Protein AF-A0A7H2BI57-F1 (afdb_monomer_lite)

InterPro domains:
  IPR013207 LGFP [PF08310] (55-103)

pLDDT: mean 74.26, std 21.84, range [23.86, 98.38]

Foldseek 3Di:
DDDDDDDDDDDDDDDDDDDDDDDPPPPPPDDDPQADEDCPDLQVVVCVVPVPQQAGWPHYWDADPLQFIWTHHCFWIWTADPVQGIEIEGGNQLSVLCVLLVHSNHQGHWNYYWDQDQAQGTWTWHDRNDFIKIARRDDQQADRNDIDGCPDPLNVVCVVCCVVVSHDSHGDPPLVPLPVVLVVLVVVQVVVAVDPDDSVQWDQDPSFKTWHFGDPLQWIWIAGNSVRAIDIDRNVLVVVCSVCLVCFDDWDFDDDPDDDPPPDTFTRRRDDPDDPFWGWDQAFSQFRWTFTWGWDQDPVRDTDIDGDFTGGQDPPDDDDDDPLVPDPLVPFDAAPQQADPPDFFAWTWDEDNFWIWIATGGPVSHGDVPTDIEIDRQLNVQVRCPRVVDCGLVCCQRQNPPVSHNDLSSNQTAFPDYWDWDADPNWIWIWTHGPFWIWTFGDDDSDGDDPPRDTDTGGDPVSVVVVPD

Radius of gyration: 30.62 Å; chains: 1; bounding box: 67×79×98 Å

Organism: NCBI:txid169480

Secondary structure (DSSP, 8-state):
----------------------------PPP--PPP--TTSHHHHHHTT-HHHH-SB-S--EEETTTEEEEEETTEEEEEETTTEEEEEESHHHHHHHHHTTHHHHT-EESSS-EEETTTEEEEEEE-SS-EEEEE-SSSSS-TT-EEETTSHHHHHHHHHHHHH-S-TT-PPPSTTHHHHHHHHHHHHHHHS-----GGG-EEETTTEEEEEETTTTEEEEEETTTTEEEEEEHHHHHHHTT-TTTT---B----SS--TT-----BSSPPTT-S-EEEEEE-SS--EEEEEEEEE-TTS-EEEEEEEEEE-------PPP-GGG--GGGSEEES-SSSTT-S-EEEEEE-SS-EEEEEE-TTSPBPTTPPPEEEHHHHHHHHTGGGS---HHHHHHH-STTSPPPTTGGG-SB-S--EEEEETTEEEEEEEETTEEEEEEPPPSS---S--PPEEEE-HHHHHHT--

Structure (mmCIF, N/CA/C/O backbone):
data_AF-A0A7H2BI57-F1
#
_entry.id   AF-A0A7H2BI57-F1
#
loop_
_atom_site.group_PDB
_atom_site.id
_atom_site.type_symbol
_atom_site.label_atom_id
_atom_site.label_alt_id
_atom_site.label_comp_id
_atom_site.label_asym_id
_atom_site.label_entity_id
_atom_site.label_seq_id
_atom_site.pdbx_PDB_ins_code
_atom_site.Cartn_x
_atom_site.Cartn_y
_atom_site.Cartn_z
_atom_site.occupancy
_atom_site.B_iso_or_equiv
_atom_site.auth_seq_id
_atom_site.auth_comp_id
_atom_site.auth_asym_id
_atom_site.auth_atom_id
_atom_site.pdbx_PDB_model_num
ATOM 1 N N . MET A 1 1 ? -4.620 49.474 64.357 1.00 35.22 1 MET A N 1
ATOM 2 C CA . MET A 1 1 ? -5.162 50.117 63.138 1.00 35.22 1 MET A CA 1
ATOM 3 C C . MET A 1 1 ? -6.091 49.105 62.475 1.00 35.22 1 MET A C 1
ATOM 5 O O . MET A 1 1 ? -5.623 48.033 62.136 1.00 35.22 1 MET A O 1
ATOM 9 N N . MET A 1 2 ? -7.397 49.200 62.760 1.00 24.80 2 MET A N 1
ATOM 10 C CA . MET A 1 2 ? -8.474 49.552 61.802 1.00 24.80 2 MET A CA 1
ATOM 11 C C . MET A 1 2 ? -8.568 48.571 60.606 1.00 24.80 2 MET A C 1
ATOM 13 O O . MET A 1 2 ? -7.662 48.558 59.790 1.00 24.80 2 MET A O 1
ATOM 17 N N . LYS A 1 3 ? -9.523 47.613 60.601 1.00 24.31 3 LYS A N 1
ATOM 18 C CA . LYS A 1 3 ? -10.917 47.692 60.051 1.00 24.31 3 LYS A CA 1
ATOM 19 C C . LYS A 1 3 ? -10.899 47.812 58.505 1.00 24.31 3 LYS A C 1
ATOM 21 O O . LYS A 1 3 ? -10.190 48.669 58.014 1.00 24.31 3 LYS A O 1
ATOM 26 N N . PHE A 1 4 ? -11.605 47.045 57.661 1.00 23.86 4 PHE A N 1
ATOM 27 C CA . PHE A 1 4 ? -13.021 46.621 57.629 1.00 23.86 4 PHE A CA 1
ATOM 28 C C . PHE A 1 4 ? -13.226 45.671 56.402 1.00 23.86 4 PHE A C 1
ATOM 30 O O . PHE A 1 4 ? -12.553 45.848 55.397 1.00 23.86 4 PHE A O 1
ATOM 37 N N . SER A 1 5 ? -13.989 44.569 56.503 1.00 24.66 5 SER A N 1
ATOM 38 C CA . SER A 1 5 ? -15.383 44.351 56.019 1.00 24.66 5 SER A CA 1
ATOM 39 C C . SER A 1 5 ? -15.636 44.096 54.513 1.00 24.66 5 SER A C 1
ATOM 41 O O . SER A 1 5 ? -15.607 45.015 53.710 1.00 24.66 5 SER A O 1
ATOM 43 N N . SER A 1 6 ? -16.056 42.852 54.238 1.00 28.81 6 SER A N 1
ATOM 44 C CA . SER A 1 6 ? -17.309 42.358 53.610 1.00 28.81 6 SER A CA 1
ATOM 45 C C . SER A 1 6 ? -17.899 42.892 52.281 1.00 28.81 6 SER A C 1
ATOM 47 O O . SER A 1 6 ? -18.072 44.085 52.073 1.00 28.81 6 SER A O 1
ATOM 49 N N . ASN A 1 7 ? -18.420 41.897 51.535 1.00 25.80 7 ASN A N 1
ATOM 50 C CA . ASN A 1 7 ? -19.731 41.802 50.857 1.00 25.80 7 ASN A CA 1
ATOM 51 C C . ASN A 1 7 ? -19.898 42.060 49.337 1.00 25.80 7 ASN A C 1
ATOM 53 O O . ASN A 1 7 ? -19.843 43.180 48.856 1.00 25.80 7 ASN A O 1
ATOM 57 N N . LYS A 1 8 ? -20.300 40.956 48.674 1.00 26.12 8 LYS A N 1
ATOM 58 C CA . LYS A 1 8 ? -21.520 40.703 47.863 1.00 26.12 8 LYS A CA 1
ATOM 59 C C . LYS A 1 8 ? -21.792 41.441 46.532 1.00 26.12 8 LYS A C 1
ATOM 61 O O . LYS A 1 8 ? -22.052 42.630 46.515 1.00 26.12 8 LYS A O 1
ATOM 66 N N . TRP A 1 9 ? -21.936 40.594 45.496 1.00 27.11 9 TRP A N 1
ATOM 67 C CA . TRP A 1 9 ? -23.010 40.481 44.481 1.00 27.11 9 TRP A CA 1
ATOM 68 C C . TRP A 1 9 ? -23.445 41.724 43.685 1.00 27.11 9 TRP A C 1
ATOM 70 O O . TRP A 1 9 ? -23.940 42.696 44.240 1.00 27.11 9 TRP A O 1
ATOM 80 N N . GLY A 1 10 ? -23.451 41.583 42.355 1.00 25.12 10 GLY A N 1
ATOM 81 C CA . GLY A 1 10 ? -24.208 42.455 41.455 1.00 25.12 10 GLY A CA 1
ATOM 82 C C . GLY A 1 10 ? -23.845 42.253 39.987 1.00 25.12 10 GLY A C 1
ATOM 83 O O . GLY A 1 10 ? -23.001 42.966 39.458 1.00 25.12 10 GLY A O 1
ATOM 84 N N . VAL A 1 11 ? -24.479 41.278 39.332 1.00 32.28 11 VAL A N 1
ATOM 85 C CA . VAL A 1 11 ? -24.492 41.153 37.867 1.00 32.28 11 VAL A CA 1
ATOM 86 C C . VAL A 1 11 ? -25.436 42.223 37.317 1.00 32.28 11 VAL A C 1
ATOM 88 O O . VAL A 1 11 ? -26.616 42.219 37.660 1.00 32.28 11 VAL A O 1
ATOM 91 N N . SER A 1 12 ? -24.931 43.105 36.453 1.00 26.64 12 SER A N 1
ATOM 92 C CA . SER A 1 12 ? -25.754 44.000 35.632 1.00 26.64 12 SER A CA 1
ATOM 93 C C . SER A 1 12 ? -25.602 43.635 34.161 1.00 26.64 12 SER A C 1
ATOM 95 O O . SER A 1 12 ? -24.530 43.774 33.576 1.00 26.64 12 SER A O 1
ATOM 97 N N . LEU A 1 13 ? -26.713 43.179 33.583 1.00 30.94 13 LEU A N 1
ATOM 98 C CA . LEU A 1 13 ? -26.966 43.114 32.148 1.00 30.94 13 LEU A CA 1
ATOM 99 C C . LEU A 1 13 ? -27.029 44.531 31.566 1.00 30.94 13 LEU A C 1
ATOM 101 O O . LEU A 1 13 ? -27.807 45.356 32.040 1.00 30.94 13 LEU A O 1
ATOM 105 N N . LEU A 1 14 ? -26.295 44.769 30.480 1.00 28.44 14 LEU A N 1
ATOM 106 C CA . LEU A 1 14 ? -26.612 45.807 29.503 1.00 28.44 14 LEU A CA 1
ATOM 107 C C . LEU A 1 14 ? -26.526 45.190 28.108 1.00 28.44 14 LEU A C 1
ATOM 109 O O . LEU A 1 14 ? -25.459 44.866 27.593 1.00 28.44 14 LEU A O 1
ATOM 113 N N . SER A 1 15 ? -27.705 44.991 27.539 1.00 33.53 15 SER A N 1
ATOM 114 C CA . SER A 1 15 ? -27.971 44.603 26.164 1.00 33.53 15 SER A CA 1
ATOM 115 C C . SER A 1 15 ? -27.526 45.696 25.190 1.00 33.53 15 SER A C 1
ATOM 117 O O . SER A 1 15 ? -27.963 46.840 25.297 1.00 33.53 15 SER A O 1
ATOM 119 N N . ALA A 1 16 ? -26.726 45.316 24.195 1.00 28.45 16 ALA A N 1
ATOM 120 C CA . ALA A 1 16 ? -26.519 46.080 22.971 1.00 28.45 16 ALA A CA 1
ATOM 121 C C . ALA A 1 16 ? -26.751 45.148 21.774 1.00 28.45 16 ALA A C 1
ATOM 123 O O . ALA A 1 16 ? -25.928 44.301 21.436 1.00 28.45 16 ALA A O 1
ATOM 124 N N . THR A 1 17 ? -27.921 45.288 21.161 1.00 35.41 17 THR A N 1
ATOM 125 C CA . THR A 1 17 ? -28.272 44.729 19.855 1.00 35.41 17 THR A CA 1
ATOM 126 C C . THR A 1 17 ? -27.365 45.318 18.778 1.00 35.41 17 THR A C 1
ATOM 128 O O . THR A 1 17 ? -27.492 46.494 18.445 1.00 35.41 17 THR A O 1
ATOM 131 N N . ALA A 1 18 ? -26.493 44.493 18.198 1.00 31.33 18 ALA A N 1
ATOM 132 C CA . ALA A 1 18 ? -25.852 44.771 16.919 1.00 31.33 18 ALA A CA 1
ATOM 133 C C . ALA A 1 18 ? -26.488 43.868 15.852 1.00 31.33 18 ALA A C 1
ATOM 135 O O . ALA A 1 18 ? -26.256 42.661 15.822 1.00 31.33 18 ALA A O 1
ATOM 136 N N . LEU A 1 19 ? -27.321 44.463 14.992 1.00 30.45 19 LEU A N 1
ATOM 137 C CA . LEU A 1 19 ? -27.717 43.861 13.721 1.00 30.45 19 LEU A CA 1
ATOM 138 C C . LEU A 1 19 ? -26.454 43.724 12.856 1.00 30.45 19 LEU A C 1
ATOM 140 O O . LEU A 1 19 ? -25.928 44.727 12.377 1.00 30.45 19 LEU A O 1
ATOM 144 N N . VAL A 1 20 ? -25.983 42.498 12.637 1.00 32.72 20 VAL A N 1
ATOM 145 C CA . VAL A 1 20 ? -25.011 42.201 11.578 1.00 32.72 20 VAL A CA 1
ATOM 146 C C . VAL A 1 20 ? -25.798 41.692 10.379 1.00 32.72 20 VAL A C 1
ATOM 148 O O . VAL A 1 20 ? -26.453 40.653 10.439 1.00 32.72 20 VAL A O 1
ATOM 151 N N . ALA A 1 21 ? -25.784 42.472 9.303 1.00 32.09 21 ALA A N 1
ATOM 152 C CA . ALA A 1 21 ? -26.376 42.103 8.029 1.00 32.09 21 ALA A CA 1
ATOM 153 C C . ALA A 1 21 ? -25.683 40.847 7.472 1.00 32.09 21 ALA A C 1
ATOM 155 O O . ALA A 1 21 ? -24.474 40.846 7.242 1.00 32.09 21 ALA A O 1
ATOM 156 N N . LEU A 1 22 ? -26.459 39.786 7.244 1.00 35.31 22 LEU A N 1
ATOM 157 C CA . LEU A 1 22 ? -26.044 38.604 6.492 1.00 35.31 22 LEU A CA 1
ATOM 158 C C . LEU A 1 22 ? -25.919 38.985 5.012 1.00 35.31 22 LEU A C 1
ATOM 160 O O . LEU A 1 22 ? -26.905 38.982 4.276 1.00 35.31 22 LEU A O 1
ATOM 164 N N . LEU A 1 23 ? -24.710 39.319 4.567 1.00 33.12 23 LEU A N 1
ATOM 165 C CA . LEU A 1 23 ? -24.359 39.126 3.163 1.00 33.12 23 LEU A CA 1
ATOM 166 C C . LEU A 1 23 ? -24.012 37.642 2.976 1.00 33.12 23 LEU A C 1
ATOM 168 O O . LEU A 1 23 ? -23.321 37.087 3.832 1.00 33.12 23 LEU A O 1
ATOM 172 N N . PRO A 1 24 ? -24.459 36.984 1.892 1.00 36.81 24 PRO A N 1
ATOM 173 C CA . PRO A 1 24 ? -23.998 35.645 1.575 1.00 36.81 24 PRO A CA 1
ATOM 174 C C . PRO A 1 24 ? -22.511 35.740 1.236 1.00 36.81 24 PRO A C 1
ATOM 176 O O . PRO A 1 24 ? -22.122 36.172 0.151 1.00 36.81 24 PRO A O 1
ATOM 179 N N . SER A 1 25 ? -21.665 35.361 2.186 1.00 34.69 25 SER A N 1
ATOM 180 C CA . SER A 1 25 ? -20.290 35.000 1.900 1.00 34.69 25 SER A CA 1
ATOM 181 C C . SER A 1 25 ? -20.342 33.781 0.987 1.00 34.69 25 SER A C 1
ATOM 183 O O . SER A 1 25 ? -20.563 32.653 1.422 1.00 34.69 25 SER A O 1
ATOM 185 N N . VAL A 1 26 ? -20.148 34.011 -0.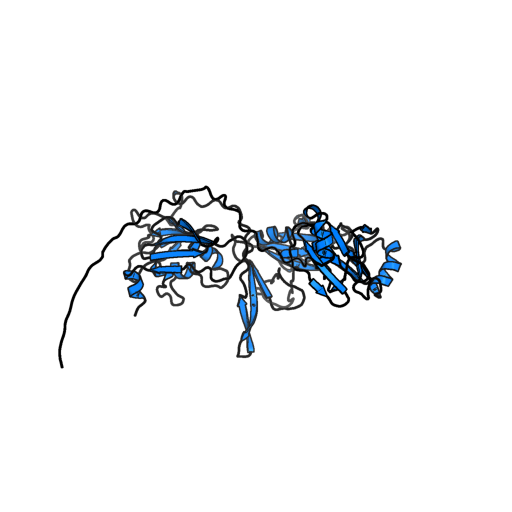310 1.00 41.41 26 VAL A N 1
ATOM 186 C CA . VAL A 1 26 ? -19.545 33.000 -1.173 1.00 41.41 26 VAL A CA 1
ATOM 187 C C . VAL A 1 26 ? -18.272 32.553 -0.462 1.00 41.41 26 VAL A C 1
ATOM 189 O O . VAL A 1 26 ? -17.330 33.331 -0.317 1.00 41.41 26 VAL A O 1
ATOM 192 N N . ALA A 1 27 ? -18.285 31.339 0.084 1.00 36.00 27 ALA A N 1
ATOM 193 C CA . ALA A 1 27 ? -17.097 30.712 0.628 1.00 36.00 27 ALA A CA 1
ATOM 194 C C . ALA A 1 27 ? -16.106 30.563 -0.529 1.00 36.00 27 ALA A C 1
ATOM 196 O O . ALA A 1 27 ? -16.199 29.646 -1.343 1.00 36.00 27 ALA A O 1
ATOM 197 N N . GLN A 1 28 ? -15.197 31.527 -0.650 1.00 34.47 28 GLN A N 1
ATOM 198 C CA . GLN A 1 28 ? -14.026 31.393 -1.493 1.00 34.47 28 GLN A CA 1
ATOM 199 C C . GLN A 1 28 ? -13.254 30.203 -0.917 1.00 34.47 28 GLN A C 1
ATOM 201 O O . GLN A 1 28 ? -12.800 30.267 0.227 1.00 34.47 28 GLN A O 1
ATOM 206 N N . ALA A 1 29 ? -13.169 29.103 -1.670 1.00 33.00 29 ALA A N 1
ATOM 207 C CA . ALA A 1 29 ? -12.316 27.978 -1.319 1.00 33.00 29 ALA A CA 1
ATOM 208 C C . ALA A 1 29 ? -10.935 28.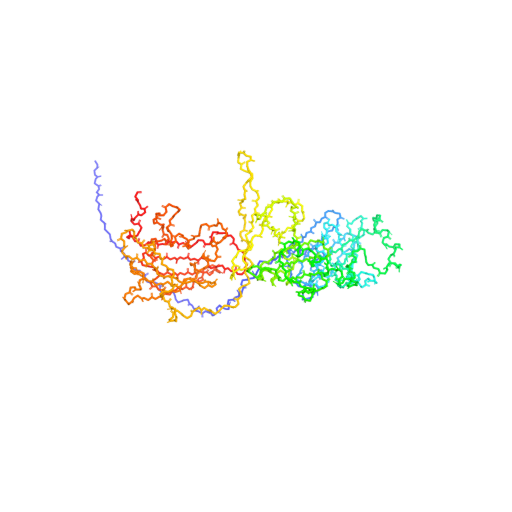523 -0.930 1.00 33.00 29 ALA A C 1
ATOM 210 O O . ALA A 1 29 ? -10.350 29.310 -1.681 1.00 33.00 29 ALA A O 1
ATOM 211 N N . ALA A 1 30 ? -10.452 28.164 0.261 1.00 28.86 30 ALA A N 1
ATOM 212 C CA . ALA A 1 30 ? -9.112 28.541 0.678 1.00 28.86 30 ALA A CA 1
ATOM 213 C C . ALA A 1 30 ? -8.132 28.015 -0.387 1.00 28.86 30 ALA A C 1
ATOM 215 O O . ALA A 1 30 ? -8.187 26.825 -0.709 1.00 28.86 30 ALA A O 1
ATOM 216 N N . PRO A 1 31 ? -7.288 28.869 -0.992 1.00 35.09 31 PRO A N 1
ATOM 217 C CA . PRO A 1 31 ? -6.332 28.403 -1.978 1.00 35.09 31 PRO A CA 1
ATOM 218 C C . PRO A 1 31 ? -5.394 27.410 -1.291 1.00 35.09 31 PRO A C 1
ATOM 220 O O . PRO A 1 31 ? -4.796 27.727 -0.261 1.00 35.09 31 PRO A O 1
ATOM 223 N N . THR A 1 32 ? -5.280 26.208 -1.859 1.00 38.94 32 THR A N 1
ATOM 224 C CA . THR A 1 32 ? -4.197 25.260 -1.576 1.00 38.94 32 THR A CA 1
ATOM 225 C C . THR A 1 32 ? -2.891 26.052 -1.490 1.00 38.94 32 THR A C 1
ATOM 227 O O . THR A 1 32 ? -2.679 26.899 -2.366 1.00 38.94 32 THR A O 1
ATOM 230 N N . PRO A 1 33 ? -2.034 25.858 -0.466 1.00 39.72 33 PRO A N 1
ATOM 231 C CA . PRO A 1 33 ? -0.800 26.625 -0.355 1.00 39.72 33 PRO A CA 1
ATOM 232 C C . PRO A 1 33 ? -0.029 26.476 -1.664 1.00 39.72 33 PRO A C 1
ATOM 234 O O . PRO A 1 33 ? 0.394 25.384 -2.038 1.00 39.72 33 PRO A O 1
ATOM 237 N N . SER A 1 34 ? 0.056 27.575 -2.413 1.00 61.03 34 SER A N 1
ATOM 238 C CA . SER A 1 34 ? 0.632 27.574 -3.748 1.00 61.03 34 SER A CA 1
ATOM 239 C C . SER A 1 34 ? 2.095 27.179 -3.620 1.00 61.03 34 SER A C 1
ATOM 241 O O . SER A 1 34 ? 2.862 27.893 -2.968 1.00 61.03 34 SER A O 1
ATOM 243 N N . VAL A 1 35 ? 2.476 26.054 -4.224 1.00 76.25 35 VAL A N 1
ATOM 244 C CA . VAL A 1 35 ? 3.874 25.635 -4.315 1.00 76.25 35 VAL A CA 1
ATOM 245 C C . VAL A 1 35 ? 4.692 26.810 -4.850 1.00 76.25 35 VAL A C 1
ATOM 247 O O . VAL A 1 35 ? 4.365 27.390 -5.888 1.00 76.25 35 VAL A O 1
ATOM 250 N N . TYR A 1 36 ? 5.724 27.207 -4.104 1.00 76.38 36 TYR A N 1
ATOM 251 C CA . TYR A 1 36 ? 6.513 28.389 -4.431 1.00 76.38 36 TYR A CA 1
ATOM 252 C C . TYR A 1 36 ? 7.165 28.242 -5.813 1.00 76.38 36 TYR A C 1
ATOM 254 O O . TYR A 1 36 ? 7.932 27.311 -6.064 1.00 76.38 36 TYR A O 1
ATOM 262 N N . MET A 1 37 ? 6.888 29.202 -6.698 1.00 82.81 37 MET A N 1
ATOM 263 C CA . MET A 1 37 ? 7.531 29.331 -8.003 1.00 82.81 37 MET A CA 1
ATOM 264 C C . MET A 1 37 ? 8.377 30.598 -8.027 1.00 82.81 37 MET A C 1
ATOM 266 O O . MET A 1 37 ? 7.854 31.699 -7.845 1.00 82.81 37 MET A O 1
ATOM 270 N N . ASN A 1 38 ? 9.674 30.466 -8.305 1.00 80.56 38 ASN A N 1
ATOM 271 C CA . ASN A 1 38 ? 10.565 31.614 -8.439 1.00 80.56 38 ASN A CA 1
ATOM 272 C C . ASN A 1 38 ? 10.117 32.479 -9.638 1.00 80.56 38 ASN A C 1
ATOM 274 O O . ASN A 1 38 ? 10.291 32.053 -10.783 1.00 80.56 38 ASN A O 1
ATOM 278 N N . PRO A 1 39 ? 9.580 33.700 -9.438 1.00 82.06 39 PRO A N 1
ATOM 279 C CA . PRO A 1 39 ? 8.984 34.487 -10.521 1.00 82.06 39 PRO A CA 1
ATOM 280 C C . PRO A 1 39 ? 9.998 34.915 -11.590 1.00 82.06 39 PRO A C 1
ATOM 282 O O . PRO A 1 39 ? 9.608 35.228 -12.717 1.00 82.06 39 PRO A O 1
ATOM 285 N N . ASN A 1 40 ? 11.289 34.906 -11.249 1.00 81.81 40 ASN A N 1
ATOM 286 C CA . ASN A 1 40 ? 12.373 35.308 -12.136 1.00 81.81 40 ASN A CA 1
ATOM 287 C C . ASN A 1 40 ? 12.989 34.131 -12.907 1.00 81.81 40 ASN A C 1
ATOM 289 O O . ASN A 1 40 ? 13.687 34.367 -13.900 1.00 81.81 40 ASN A O 1
ATOM 293 N N . ALA A 1 41 ? 12.716 32.888 -12.496 1.00 89.12 41 ALA A N 1
ATOM 294 C CA . ALA A 1 41 ? 13.268 31.694 -13.119 1.00 89.12 41 ALA A CA 1
ATOM 295 C C . ALA A 1 41 ? 12.728 31.465 -14.536 1.00 89.12 41 ALA A C 1
ATOM 297 O O . ALA A 1 41 ? 11.569 31.747 -14.855 1.00 89.12 41 ALA A O 1
ATOM 298 N N . GLY A 1 42 ? 13.582 30.910 -15.399 1.00 93.12 42 GLY A N 1
ATOM 299 C CA . GLY A 1 42 ? 13.198 30.529 -16.757 1.00 93.12 42 GLY A CA 1
ATOM 300 C C . GLY A 1 42 ? 12.084 29.475 -16.783 1.00 93.12 42 GLY A C 1
ATOM 301 O O . GLY A 1 42 ? 11.202 29.554 -17.634 1.00 93.12 42 GLY A O 1
ATOM 302 N N . ILE A 1 43 ? 12.087 28.556 -15.812 1.00 95.62 43 ILE A N 1
ATOM 303 C CA . ILE A 1 43 ? 11.056 27.527 -15.613 1.00 95.62 43 ILE A CA 1
ATOM 304 C C . ILE A 1 43 ? 9.681 28.186 -15.431 1.00 95.62 43 ILE A C 1
ATOM 306 O O . ILE A 1 43 ? 8.766 27.930 -16.213 1.00 95.62 43 ILE A O 1
ATOM 310 N N . THR A 1 44 ? 9.556 29.123 -14.485 1.00 94.12 44 THR A N 1
ATOM 311 C CA . THR A 1 44 ? 8.309 29.864 -14.236 1.00 94.12 44 THR A CA 1
ATOM 312 C C . THR A 1 44 ? 7.843 30.661 -15.449 1.00 94.12 44 THR A C 1
ATOM 314 O O . THR A 1 44 ? 6.645 30.739 -15.722 1.00 94.12 44 THR A O 1
ATOM 317 N N . LYS A 1 45 ? 8.774 31.254 -16.204 1.00 95.75 45 LYS A N 1
ATOM 318 C CA . LYS A 1 45 ? 8.441 31.982 -17.437 1.00 95.75 45 LYS A CA 1
ATOM 319 C C . LYS A 1 45 ? 7.875 31.055 -18.510 1.00 95.75 45 LYS A C 1
ATOM 321 O O . LYS A 1 45 ? 6.918 31.451 -19.166 1.00 95.75 45 LYS A O 1
ATOM 326 N N . LEU A 1 46 ? 8.429 29.849 -18.675 1.00 95.62 46 LEU A N 1
ATOM 327 C CA . LEU A 1 46 ? 7.895 28.869 -19.622 1.00 95.62 46 LEU A CA 1
ATOM 328 C C . LEU A 1 46 ? 6.534 28.336 -19.168 1.00 95.62 46 LEU A C 1
ATOM 330 O O . LEU A 1 46 ? 5.624 28.275 -19.982 1.00 95.62 46 LEU A O 1
ATOM 334 N N . TRP A 1 47 ? 6.366 28.012 -17.887 1.00 95.62 47 TRP A N 1
ATOM 335 C CA . TRP A 1 47 ? 5.079 27.553 -17.361 1.00 95.62 47 TRP A CA 1
ATOM 336 C C . TRP A 1 47 ? 3.950 28.567 -17.619 1.00 95.62 47 TRP A C 1
ATOM 338 O O . TRP A 1 47 ? 2.876 28.195 -18.086 1.00 95.62 47 TRP A O 1
ATOM 348 N N . LYS A 1 48 ? 4.221 29.866 -17.418 1.00 94.94 48 LYS A N 1
ATOM 349 C CA . LYS A 1 48 ? 3.252 30.953 -17.649 1.00 94.94 48 LYS A CA 1
ATOM 350 C C . LYS A 1 48 ? 2.760 31.074 -19.092 1.00 94.94 48 LYS A C 1
ATOM 352 O O . LYS A 1 48 ? 1.749 31.738 -19.302 1.00 94.94 48 LYS A O 1
ATOM 357 N N . THR A 1 49 ? 3.449 30.494 -20.078 1.00 96.88 49 THR A N 1
ATOM 358 C CA . THR A 1 49 ? 2.980 30.564 -21.470 1.00 96.88 49 THR A CA 1
ATOM 359 C C . THR A 1 49 ? 1.779 29.661 -21.719 1.00 96.88 49 THR A C 1
ATOM 361 O O . THR A 1 49 ? 0.957 29.997 -22.566 1.00 96.88 49 THR A O 1
ATOM 364 N N . ASP A 1 50 ? 1.660 28.551 -20.980 1.00 95.75 50 ASP A N 1
ATOM 365 C CA . ASP A 1 50 ? 0.544 27.609 -21.098 1.00 95.75 50 ASP A CA 1
ATOM 366 C C . ASP A 1 50 ? 0.376 26.741 -19.826 1.00 95.75 50 ASP A C 1
ATOM 368 O O . ASP A 1 50 ? 0.729 25.556 -19.814 1.00 95.75 50 ASP A O 1
ATOM 372 N N . PRO A 1 51 ? -0.167 27.295 -18.724 1.00 92.56 51 PRO A N 1
ATOM 373 C CA . PRO A 1 51 ? -0.344 26.546 -17.477 1.00 92.56 51 PRO A CA 1
ATOM 374 C C . PRO A 1 51 ? -1.229 25.300 -17.623 1.00 92.56 51 PRO A C 1
ATOM 376 O O . PRO A 1 51 ? -1.035 24.315 -16.915 1.00 92.56 51 PRO A O 1
ATOM 379 N N . ALA A 1 52 ? -2.189 25.309 -18.555 1.00 92.56 52 ALA A N 1
ATOM 380 C CA . ALA A 1 52 ? -3.099 24.186 -18.777 1.00 92.56 52 ALA A CA 1
ATOM 381 C C . ALA A 1 52 ? -2.385 22.966 -19.384 1.00 92.56 52 ALA A C 1
ATOM 383 O O . ALA A 1 52 ? -2.698 21.821 -19.024 1.00 92.56 52 ALA A O 1
ATOM 384 N N . LYS A 1 53 ? -1.414 23.216 -20.274 1.00 94.12 53 LYS A N 1
ATOM 385 C CA . LYS A 1 53 ? -0.540 22.201 -20.873 1.00 94.12 53 LYS A CA 1
ATOM 386 C C . LYS A 1 53 ? 0.409 21.575 -19.859 1.00 94.12 53 LYS A C 1
ATOM 388 O O . LYS A 1 53 ? 0.601 20.362 -19.890 1.00 94.12 53 LYS A O 1
ATOM 393 N N . TYR A 1 54 ? 1.009 22.383 -18.988 1.00 94.69 54 TYR A N 1
ATOM 394 C CA . TYR A 1 54 ? 2.039 21.913 -18.056 1.00 94.69 54 TYR A CA 1
ATOM 395 C C . TYR A 1 54 ? 1.469 21.358 -16.745 1.00 94.69 54 TYR A C 1
ATOM 397 O O . TYR A 1 54 ? 2.076 20.461 -16.158 1.00 94.69 54 TYR A O 1
ATOM 405 N N . GLY A 1 55 ? 0.288 21.825 -16.333 1.00 92.94 55 GLY A N 1
ATOM 406 C CA . GLY A 1 55 ? -0.329 21.484 -15.052 1.00 92.94 55 GLY A CA 1
ATOM 407 C C . GLY A 1 55 ? 0.123 22.398 -13.913 1.00 92.94 55 GLY A C 1
ATOM 408 O O . GLY A 1 55 ? 0.965 23.283 -14.099 1.00 92.94 55 GLY A O 1
ATOM 409 N N . GLN A 1 56 ? -0.456 22.202 -12.729 1.00 90.44 56 GLN A N 1
ATOM 410 C CA . GLN A 1 56 ? -0.036 22.926 -11.528 1.00 90.44 56 GLN A CA 1
ATOM 411 C C . GLN A 1 56 ? 1.331 22.430 -11.029 1.00 90.44 56 GLN A C 1
ATOM 413 O O . GLN A 1 56 ? 1.664 21.258 -11.229 1.00 90.44 56 GLN A O 1
ATOM 418 N N . PRO A 1 57 ? 2.147 23.300 -10.406 1.00 89.56 57 PRO A N 1
ATOM 419 C CA . PRO A 1 57 ? 3.411 22.892 -9.798 1.00 89.56 57 PRO A CA 1
ATOM 420 C C . PRO A 1 57 ? 3.169 21.919 -8.637 1.00 89.56 57 PRO A C 1
ATOM 422 O O . PRO A 1 57 ? 2.336 22.177 -7.771 1.00 89.56 57 PRO A O 1
ATOM 425 N N . LEU A 1 58 ? 3.932 20.826 -8.609 1.00 85.88 58 LEU A N 1
ATOM 426 C CA . LEU A 1 58 ? 3.882 19.797 -7.562 1.00 85.88 58 LEU A CA 1
ATOM 427 C C . LEU A 1 58 ? 5.033 19.918 -6.559 1.00 85.88 58 LEU A C 1
ATOM 429 O O . LEU A 1 58 ? 4.916 19.462 -5.426 1.00 85.88 58 LEU A O 1
ATOM 433 N N . SER A 1 59 ? 6.140 20.541 -6.961 1.00 83.38 59 SER A N 1
ATOM 434 C CA . SER A 1 59 ? 7.316 20.730 -6.113 1.00 83.38 59 SER A CA 1
ATOM 435 C C . SER A 1 59 ? 7.941 22.115 -6.299 1.00 83.38 59 SER A C 1
ATOM 437 O O . SER A 1 59 ? 7.752 22.743 -7.348 1.00 83.38 59 SER A O 1
ATOM 439 N N . PRO A 1 60 ? 8.667 22.641 -5.294 1.00 85.38 60 PRO A N 1
ATOM 440 C CA . PRO A 1 60 ? 9.530 23.801 -5.486 1.00 85.38 60 PRO A CA 1
ATOM 441 C C . PRO A 1 60 ? 10.623 23.525 -6.529 1.00 85.38 60 PRO A C 1
ATOM 443 O O . PRO A 1 60 ? 10.998 22.379 -6.769 1.00 85.38 60 PRO A O 1
ATOM 446 N N . GLU A 1 61 ? 11.180 24.585 -7.117 1.00 87.38 61 GLU A N 1
ATOM 447 C CA . GLU A 1 61 ? 12.336 24.468 -8.015 1.00 87.38 61 GLU A CA 1
ATOM 448 C C . GLU A 1 61 ? 13.550 23.874 -7.276 1.00 87.38 61 GLU A C 1
ATOM 450 O O . GLU A 1 61 ? 13.994 24.395 -6.250 1.00 87.38 61 GLU A O 1
ATOM 455 N N . LYS A 1 62 ? 14.115 22.797 -7.825 1.00 89.44 62 LYS A N 1
ATOM 456 C CA . LYS A 1 62 ? 15.310 22.117 -7.321 1.00 89.44 62 LYS A CA 1
ATOM 457 C C . LYS A 1 62 ? 16.488 22.404 -8.239 1.00 89.44 62 LYS A C 1
ATOM 459 O O . LYS A 1 62 ? 16.504 21.979 -9.390 1.00 89.44 62 LYS A O 1
ATOM 464 N N . CYS A 1 63 ? 17.505 23.081 -7.715 1.00 90.19 63 CYS A N 1
ATOM 465 C CA . CYS A 1 63 ? 18.719 23.417 -8.455 1.00 90.19 63 CYS A CA 1
ATOM 466 C C . CYS A 1 63 ? 19.923 22.607 -7.972 1.00 90.19 63 CYS A C 1
ATOM 468 O O . CYS A 1 63 ? 20.230 22.574 -6.782 1.00 90.19 63 CYS A O 1
ATOM 470 N N . VAL A 1 64 ? 20.656 22.013 -8.912 1.00 85.62 64 VAL A N 1
ATOM 471 C CA . VAL A 1 64 ? 21.899 21.280 -8.663 1.00 85.62 64 VAL A CA 1
ATOM 472 C C . VAL A 1 64 ? 23.048 21.993 -9.366 1.00 85.62 64 VAL A C 1
ATOM 474 O O . VAL A 1 64 ? 23.033 22.225 -10.580 1.00 85.62 64 VAL A O 1
ATOM 477 N N . LYS A 1 65 ? 24.075 22.351 -8.586 1.00 88.69 65 LYS A N 1
ATOM 478 C CA . LYS A 1 65 ? 25.241 23.092 -9.078 1.00 88.69 65 LYS A CA 1
ATOM 479 C C . LYS A 1 65 ? 25.893 22.347 -10.246 1.00 88.69 65 LYS A C 1
ATOM 481 O O . LYS A 1 65 ? 26.271 21.190 -10.118 1.00 88.69 65 LYS A O 1
ATOM 486 N N . GLY A 1 66 ? 26.037 23.036 -11.376 1.00 84.31 66 GLY A N 1
ATOM 487 C CA . GLY A 1 66 ? 26.634 22.487 -12.597 1.00 84.31 66 GLY A CA 1
ATOM 488 C C . GLY A 1 66 ? 25.682 21.679 -13.486 1.00 84.31 66 GLY A C 1
ATOM 489 O O . GLY A 1 66 ? 25.973 21.567 -14.670 1.00 84.31 66 GLY A O 1
ATOM 490 N N . LYS A 1 67 ? 24.540 21.200 -12.965 1.00 87.75 67 LYS A N 1
ATOM 491 C CA . LYS A 1 67 ? 23.577 20.373 -13.717 1.00 87.75 67 LYS A CA 1
ATOM 492 C C . LYS A 1 67 ? 22.344 21.141 -14.198 1.00 87.75 67 LYS A C 1
ATOM 494 O O . LYS A 1 67 ? 21.798 20.821 -15.248 1.00 87.75 67 LYS A O 1
ATOM 499 N N . GLY A 1 68 ? 21.933 22.173 -13.459 1.00 93.62 68 GLY A N 1
ATOM 500 C CA . GLY A 1 68 ? 20.775 23.008 -13.787 1.00 93.62 68 GLY A CA 1
ATOM 501 C C . GLY A 1 68 ? 19.709 22.990 -12.695 1.00 93.62 68 GLY A C 1
ATOM 502 O O . GLY A 1 68 ? 19.998 22.657 -11.548 1.00 93.62 68 GLY A O 1
ATOM 503 N N . CYS A 1 69 ? 18.487 23.364 -13.053 1.00 94.00 69 CYS A N 1
ATOM 504 C CA . CYS A 1 69 ? 17.322 23.344 -12.179 1.00 94.00 69 CYS A CA 1
ATOM 505 C C . CYS A 1 69 ? 16.189 22.532 -12.807 1.00 94.00 69 CYS A C 1
ATOM 507 O O . CYS A 1 69 ? 16.067 22.486 -14.030 1.00 94.00 69 CYS A O 1
ATOM 509 N N . GLU A 1 70 ? 15.345 21.931 -11.979 1.00 95.38 70 GLU A N 1
ATOM 510 C CA . GLU A 1 70 ? 14.106 21.269 -12.382 1.00 95.38 70 GLU A CA 1
ATOM 511 C C . GLU A 1 70 ? 12.937 21.724 -11.519 1.00 95.38 70 GLU A C 1
ATOM 513 O O . GLU A 1 70 ? 13.111 22.088 -10.356 1.00 95.38 70 GLU A O 1
ATOM 518 N N . GLN A 1 71 ? 11.739 21.665 -12.087 1.00 93.81 71 GLN A N 1
ATOM 519 C CA . GLN A 1 71 ? 10.496 21.745 -11.341 1.00 93.81 71 GLN A CA 1
ATOM 520 C C . GLN A 1 71 ? 9.478 20.771 -11.938 1.00 93.81 71 GLN A C 1
ATOM 522 O O . GLN A 1 71 ? 9.380 20.635 -13.165 1.00 93.81 71 GLN A O 1
ATOM 527 N N . ILE A 1 72 ? 8.740 20.097 -11.057 1.00 91.38 72 ILE A N 1
ATOM 528 C CA . ILE A 1 72 ? 7.760 19.070 -11.410 1.00 91.38 72 ILE A CA 1
ATOM 529 C C . ILE A 1 72 ? 6.358 19.681 -11.410 1.00 91.38 72 ILE A C 1
ATOM 531 O O . ILE A 1 72 ? 6.008 20.457 -10.517 1.00 91.38 72 ILE A O 1
ATOM 535 N N . PHE A 1 73 ? 5.553 19.321 -12.405 1.00 93.06 73 PHE A N 1
ATOM 536 C CA . PHE A 1 73 ? 4.171 19.755 -12.582 1.00 93.06 73 PHE A CA 1
ATOM 537 C C . PHE A 1 73 ? 3.268 18.546 -12.842 1.00 93.06 73 PHE A C 1
ATOM 539 O O . PHE A 1 73 ? 3.731 17.514 -13.325 1.00 93.06 73 PHE A O 1
ATOM 546 N N . GLU A 1 74 ? 1.961 18.687 -12.610 1.00 89.12 74 GLU A N 1
ATOM 547 C CA . GLU A 1 74 ? 0.973 17.604 -12.782 1.00 89.12 74 GLU A CA 1
ATOM 548 C C . GLU A 1 74 ? 1.047 16.897 -14.143 1.00 89.12 74 GLU A C 1
ATOM 550 O O . GLU A 1 74 ? 0.724 15.716 -14.248 1.00 89.12 74 GLU A O 1
ATOM 555 N N . LYS A 1 75 ? 1.438 17.615 -15.204 1.00 90.88 75 LYS A N 1
ATOM 556 C CA . LYS A 1 75 ? 1.468 17.090 -16.576 1.00 90.88 75 LYS A CA 1
ATOM 557 C C . LYS A 1 75 ? 2.827 17.247 -17.248 1.00 90.88 75 LYS A C 1
ATOM 559 O O . LYS A 1 75 ? 2.919 17.037 -18.458 1.00 90.88 75 LYS A O 1
ATOM 564 N N . SER A 1 76 ? 3.868 17.667 -16.530 1.00 95.62 76 SER A N 1
ATOM 565 C CA . SER A 1 76 ? 5.173 17.915 -17.145 1.00 95.62 76 SER A CA 1
ATOM 566 C C . SER A 1 76 ? 6.316 18.021 -16.145 1.00 95.62 76 SER A C 1
ATOM 568 O O . SER A 1 76 ? 6.117 18.275 -14.963 1.00 95.62 76 SER A O 1
ATOM 570 N N . VAL A 1 77 ? 7.536 17.909 -16.660 1.00 97.00 77 VAL A N 1
ATOM 571 C CA . VAL A 1 77 ? 8.736 18.418 -15.992 1.00 97.00 77 VAL A CA 1
ATOM 572 C C . VAL A 1 77 ? 9.307 19.537 -16.834 1.00 97.00 77 VAL A C 1
ATOM 574 O O . VAL A 1 77 ? 9.431 19.394 -18.053 1.00 97.00 77 VAL A O 1
ATOM 577 N N . ILE A 1 78 ? 9.681 20.637 -16.184 1.00 98.00 78 ILE A N 1
ATOM 578 C CA . ILE A 1 78 ? 10.396 21.739 -16.821 1.00 98.00 78 ILE A CA 1
ATOM 579 C C . ILE A 1 78 ? 11.775 21.859 -16.179 1.00 98.00 78 ILE A C 1
ATOM 581 O O . ILE A 1 78 ? 11.898 22.008 -14.966 1.00 98.00 78 ILE A O 1
ATOM 585 N N . THR A 1 79 ? 12.821 21.833 -17.002 1.00 98.19 79 THR A N 1
ATOM 586 C CA . THR A 1 79 ? 14.209 22.004 -16.560 1.00 98.19 79 THR A CA 1
ATOM 587 C C . THR A 1 79 ? 14.834 23.246 -17.167 1.00 98.19 79 THR A C 1
ATOM 589 O O . THR A 1 79 ? 14.512 23.620 -18.297 1.00 98.19 79 THR A O 1
ATOM 592 N N . TRP A 1 80 ? 15.791 23.834 -16.460 1.00 97.31 80 TRP A N 1
ATOM 593 C CA . TRP A 1 80 ? 16.705 24.838 -16.984 1.00 97.31 80 TRP A CA 1
ATOM 594 C C . TRP A 1 80 ? 18.151 24.359 -16.845 1.00 97.31 80 TRP A C 1
ATOM 596 O O . TRP A 1 80 ? 18.600 24.080 -15.739 1.00 97.31 80 TRP A O 1
ATOM 606 N N . GLY A 1 81 ? 18.895 24.309 -17.948 1.00 95.94 81 GLY A N 1
ATOM 607 C CA . GLY A 1 81 ? 20.345 24.093 -17.948 1.00 95.94 81 GLY A CA 1
ATOM 608 C C . GLY A 1 81 ? 21.088 25.300 -18.515 1.00 95.94 81 GLY A C 1
ATOM 609 O O . GLY A 1 81 ? 20.581 25.990 -19.400 1.00 95.94 81 GLY A O 1
ATOM 610 N N . SER A 1 82 ? 22.317 25.549 -18.054 1.00 92.75 82 SER A N 1
ATOM 611 C CA . SER A 1 82 ? 23.145 26.651 -18.573 1.00 92.75 82 SER A CA 1
ATOM 612 C C . SER A 1 82 ? 23.480 26.490 -20.061 1.00 92.75 82 SER A C 1
ATOM 614 O O . SER A 1 82 ? 23.561 27.483 -20.779 1.00 92.75 82 SER A O 1
ATOM 616 N N . SER A 1 83 ? 23.633 25.250 -20.533 1.00 91.00 83 SER A N 1
ATOM 617 C CA . SER A 1 83 ? 23.909 24.910 -21.935 1.00 91.00 83 SER A CA 1
ATOM 618 C C . SER A 1 83 ? 22.660 24.556 -22.749 1.00 91.00 83 SER A C 1
ATOM 620 O O . SER A 1 83 ? 22.681 24.688 -23.970 1.00 91.00 83 SER A O 1
ATOM 622 N N . THR A 1 84 ? 21.575 24.116 -22.106 1.00 93.88 84 THR A N 1
ATOM 623 C CA . THR A 1 84 ? 20.364 23.608 -22.785 1.00 93.88 84 THR A CA 1
ATOM 624 C C . THR A 1 84 ? 19.191 24.600 -22.769 1.00 93.88 84 THR A C 1
ATOM 626 O O . THR A 1 84 ? 18.236 24.479 -23.550 1.00 93.88 84 THR A O 1
ATOM 629 N N . GLY A 1 85 ? 19.269 25.632 -21.923 1.00 95.94 85 GLY A N 1
ATOM 630 C CA . GLY A 1 85 ? 18.198 26.595 -21.687 1.00 95.94 85 GLY A CA 1
ATOM 631 C C . GLY A 1 85 ? 17.000 25.968 -20.972 1.00 95.94 85 GLY A C 1
ATOM 632 O O . GLY A 1 85 ? 17.113 24.916 -20.350 1.00 95.94 85 GLY A O 1
ATOM 633 N N . VAL A 1 86 ? 15.837 26.625 -21.054 1.00 97.69 86 VAL A N 1
ATOM 634 C CA . VAL A 1 86 ? 14.584 26.076 -20.508 1.00 97.69 86 VAL A CA 1
ATOM 635 C C . VAL A 1 86 ? 13.979 25.098 -21.513 1.00 97.69 86 VAL A C 1
ATOM 637 O O . VAL A 1 86 ? 13.832 25.437 -22.695 1.00 97.69 86 VAL A O 1
ATOM 640 N N . LYS A 1 87 ? 13.634 23.897 -21.052 1.00 98.06 87 LYS A N 1
ATOM 641 C CA . LYS A 1 87 ? 12.983 22.833 -21.826 1.00 98.06 87 LYS A CA 1
ATOM 642 C C . LYS A 1 87 ? 11.960 22.115 -20.959 1.00 98.06 87 LYS A C 1
ATOM 644 O O . LYS A 1 87 ? 12.097 22.093 -19.740 1.00 98.06 87 LYS A O 1
ATOM 649 N N . ALA A 1 88 ? 10.950 21.542 -21.600 1.00 96.94 88 ALA A N 1
ATOM 650 C CA . ALA A 1 88 ? 9.889 20.807 -20.932 1.00 96.94 88 ALA A CA 1
ATOM 651 C C . ALA A 1 88 ? 9.663 19.465 -21.622 1.00 96.94 88 ALA A C 1
ATOM 653 O O . ALA A 1 88 ? 9.743 19.393 -22.850 1.00 96.94 88 ALA A O 1
ATOM 654 N N . ILE A 1 89 ? 9.330 18.449 -20.832 1.00 96.69 89 ILE A N 1
ATOM 655 C CA . ILE A 1 89 ? 8.731 17.206 -21.324 1.00 96.69 89 ILE A CA 1
ATOM 656 C C . ILE A 1 89 ? 7.282 17.168 -20.868 1.00 96.69 89 ILE A C 1
ATOM 658 O O . ILE A 1 89 ? 6.987 17.404 -19.697 1.00 96.69 89 ILE A O 1
ATOM 662 N N . THR A 1 90 ? 6.367 16.912 -21.799 1.00 93.50 90 THR A N 1
ATOM 663 C CA . THR A 1 90 ? 4.925 16.884 -21.510 1.00 93.50 90 THR A CA 1
ATOM 664 C C . THR A 1 90 ? 4.393 15.458 -21.419 1.00 93.50 90 THR A C 1
ATOM 666 O O . THR A 1 90 ? 4.805 14.591 -22.192 1.00 93.50 90 THR A O 1
ATOM 669 N N . GLY A 1 91 ? 3.461 15.236 -20.490 1.00 90.56 91 GLY A N 1
ATOM 670 C CA . GLY A 1 91 ? 2.888 13.947 -20.097 1.00 90.56 91 GLY A CA 1
ATOM 671 C C . GLY A 1 91 ? 3.321 13.541 -18.684 1.00 90.56 91 GLY A C 1
ATOM 672 O O . GLY A 1 91 ? 4.518 13.488 -18.409 1.00 90.56 91 GLY A O 1
ATOM 673 N N . ALA A 1 92 ? 2.357 13.227 -17.810 1.00 84.38 92 ALA A N 1
ATOM 674 C CA . ALA A 1 92 ? 2.614 12.831 -16.419 1.00 84.38 92 ALA A CA 1
ATOM 675 C C . ALA A 1 92 ? 3.522 11.590 -16.326 1.00 84.38 92 ALA A C 1
ATOM 677 O O . ALA A 1 92 ? 4.519 11.607 -15.614 1.00 84.38 92 ALA A O 1
ATOM 678 N N . ASP A 1 93 ? 3.269 10.566 -17.143 1.00 82.50 93 ASP A N 1
ATOM 679 C CA . ASP A 1 93 ? 4.081 9.339 -17.147 1.00 82.50 93 ASP A CA 1
ATOM 680 C C . ASP A 1 93 ? 5.533 9.596 -17.588 1.00 82.50 93 ASP A C 1
ATOM 682 O O . ASP A 1 93 ? 6.476 8.978 -17.097 1.00 82.50 93 ASP A O 1
ATOM 686 N N . ARG A 1 94 ? 5.736 10.547 -18.510 1.00 91.50 94 ARG A N 1
ATOM 687 C CA . ARG A 1 94 ? 7.072 10.936 -18.990 1.00 91.50 94 ARG A CA 1
ATOM 688 C C . ARG A 1 94 ? 7.824 11.749 -17.943 1.00 91.50 94 ARG A C 1
ATOM 690 O O . ARG A 1 94 ? 9.025 11.547 -17.777 1.00 91.50 94 ARG A O 1
ATOM 697 N N . ALA A 1 95 ? 7.117 12.646 -17.255 1.00 88.56 95 ALA A N 1
ATOM 698 C CA . ALA A 1 95 ? 7.619 13.382 -16.100 1.00 88.56 95 ALA A CA 1
ATOM 699 C C . ALA A 1 95 ? 8.121 12.414 -15.017 1.00 88.56 95 ALA A C 1
ATOM 701 O O . ALA A 1 95 ? 9.299 12.455 -14.664 1.00 88.56 95 ALA A O 1
ATOM 702 N N . GLN A 1 96 ? 7.281 11.455 -14.620 1.00 83.94 96 GLN A N 1
ATOM 703 C CA . GLN A 1 96 ? 7.635 10.416 -13.650 1.00 83.94 96 GLN A CA 1
ATOM 704 C C . GLN A 1 96 ? 8.814 9.553 -14.112 1.00 83.94 96 GLN A C 1
ATOM 706 O O . GLN A 1 96 ? 9.697 9.230 -13.321 1.00 83.94 96 GLN A O 1
ATOM 711 N N . ALA A 1 97 ? 8.875 9.188 -15.396 1.00 85.88 97 ALA A N 1
ATOM 712 C CA . ALA A 1 97 ? 9.996 8.423 -15.933 1.00 85.88 97 ALA A CA 1
ATOM 713 C C . ALA A 1 97 ? 11.326 9.191 -15.829 1.00 85.88 97 ALA A C 1
ATOM 715 O O . ALA A 1 97 ? 12.341 8.619 -15.438 1.00 85.88 97 ALA A O 1
ATOM 716 N N . TYR A 1 98 ? 11.337 10.489 -16.133 1.00 92.31 98 TYR A N 1
ATOM 717 C CA . TYR A 1 98 ? 12.529 11.322 -15.959 1.00 92.31 98 TYR A CA 1
ATOM 718 C C . TYR A 1 98 ? 12.953 11.429 -14.482 1.00 92.31 98 TYR A C 1
ATOM 720 O O . TYR A 1 98 ? 14.143 11.324 -14.179 1.00 92.31 98 TYR A O 1
ATOM 728 N N . GLU A 1 99 ? 11.999 11.563 -13.556 1.00 86.56 99 GLU A N 1
ATOM 729 C CA . GLU A 1 99 ? 12.283 11.557 -12.114 1.00 86.56 99 GLU A CA 1
ATOM 730 C C . GLU A 1 99 ? 12.858 10.214 -11.650 1.00 86.56 99 GLU A C 1
ATOM 732 O O . GLU A 1 99 ? 13.878 10.187 -10.964 1.00 86.56 99 GLU A O 1
ATOM 737 N N . LYS A 1 100 ? 12.281 9.096 -12.106 1.00 82.75 100 LYS A N 1
ATOM 738 C CA . LYS A 1 100 ? 12.763 7.735 -11.823 1.00 82.75 100 LYS A CA 1
ATOM 739 C C . LYS A 1 100 ? 14.179 7.481 -12.348 1.00 82.75 100 LYS A C 1
ATOM 741 O O . LYS A 1 100 ? 14.930 6.724 -11.742 1.00 82.75 100 LYS A O 1
ATOM 746 N N . ALA A 1 101 ? 14.568 8.142 -13.437 1.00 79.25 101 ALA A N 1
ATOM 747 C CA . ALA A 1 101 ? 15.942 8.120 -13.939 1.00 79.25 101 ALA A CA 1
ATOM 748 C C . ALA A 1 101 ? 16.929 8.919 -13.058 1.00 79.25 101 ALA A C 1
ATOM 750 O O . ALA A 1 101 ? 18.119 8.981 -13.366 1.00 79.25 101 ALA A O 1
ATOM 751 N N . GLY A 1 102 ? 16.449 9.544 -11.978 1.00 77.62 102 GLY A N 1
ATOM 752 C CA . GLY A 1 102 ? 17.216 10.337 -11.019 1.00 77.62 102 GLY A CA 1
ATOM 753 C C . GLY A 1 102 ? 17.174 11.852 -11.266 1.00 77.62 102 GLY A C 1
ATOM 754 O O . GLY A 1 102 ? 17.878 12.605 -10.581 1.00 77.62 102 GLY A O 1
ATOM 755 N N . GLY A 1 103 ? 16.373 12.311 -12.235 1.00 87.94 103 GLY A N 1
ATOM 756 C CA . GLY A 1 103 ? 16.126 13.726 -12.527 1.00 87.94 103 GLY A CA 1
ATOM 757 C C . GLY A 1 103 ? 17.390 14.574 -12.726 1.00 87.94 103 GLY A C 1
ATOM 758 O O . GLY A 1 103 ? 18.448 14.093 -13.143 1.00 87.94 103 GLY A O 1
ATOM 759 N N . ILE A 1 104 ? 17.313 15.859 -12.368 1.00 90.75 104 ILE A N 1
ATOM 760 C CA . ILE A 1 104 ? 18.395 16.844 -12.557 1.00 90.75 104 ILE A CA 1
ATOM 761 C C . ILE A 1 104 ? 19.670 16.457 -11.802 1.00 90.75 104 ILE A C 1
ATOM 763 O O . ILE A 1 104 ? 20.765 16.870 -12.179 1.00 90.75 104 ILE A O 1
ATOM 767 N N . GLY A 1 105 ? 19.538 15.674 -10.725 1.00 82.44 105 GLY A N 1
ATOM 768 C CA . GLY A 1 105 ? 20.653 15.226 -9.894 1.00 82.44 105 GLY A CA 1
ATOM 769 C C . GLY A 1 105 ? 21.521 14.179 -10.584 1.00 82.44 105 GLY A C 1
ATOM 770 O O . GLY A 1 105 ? 22.743 14.197 -10.421 1.00 82.44 105 GLY A O 1
ATOM 771 N N . VAL A 1 106 ? 20.918 13.312 -11.398 1.00 86.06 106 VAL A N 1
ATOM 772 C CA . VAL A 1 106 ? 21.614 12.208 -12.069 1.00 86.06 106 VAL A CA 1
ATOM 773 C C . VAL A 1 106 ? 21.776 12.498 -13.552 1.00 86.06 106 VAL A C 1
ATOM 775 O O . VAL A 1 106 ? 22.903 12.675 -14.005 1.00 86.06 106 VAL A O 1
ATOM 778 N N . VAL A 1 107 ? 20.665 12.605 -14.281 1.00 91.06 107 VAL A N 1
ATOM 779 C CA . VAL A 1 107 ? 20.650 12.669 -15.749 1.00 91.06 107 VAL A CA 1
ATOM 780 C C . VAL A 1 107 ? 20.720 14.097 -16.291 1.00 91.06 107 VAL A C 1
ATOM 782 O O . VAL A 1 107 ? 21.055 14.290 -17.460 1.00 91.06 107 VAL A O 1
ATOM 785 N N . GLY A 1 108 ? 20.484 15.107 -15.453 1.00 92.94 108 GLY A N 1
ATOM 786 C CA . GLY A 1 108 ? 20.679 16.511 -15.813 1.00 92.94 108 GLY A CA 1
ATOM 787 C C . GLY A 1 108 ? 19.538 17.129 -16.623 1.00 92.94 108 GLY A C 1
ATOM 788 O O . GLY A 1 108 ? 18.474 16.541 -16.786 1.00 92.94 108 GLY A O 1
ATOM 789 N N . ALA A 1 109 ? 19.753 18.353 -17.112 1.00 97.81 109 ALA A N 1
ATOM 790 C CA . ALA A 1 109 ? 18.712 19.154 -17.749 1.00 97.81 109 ALA A CA 1
ATOM 791 C C . ALA A 1 109 ? 18.317 18.594 -19.121 1.00 97.81 109 ALA A C 1
ATOM 793 O O . ALA A 1 109 ? 19.156 18.101 -19.876 1.00 97.81 109 ALA A O 1
ATOM 794 N N . LEU A 1 110 ? 17.041 18.729 -19.478 1.00 98.38 110 LEU A N 1
ATOM 795 C CA . LEU A 1 110 ? 16.505 18.314 -20.772 1.00 98.38 110 LEU A CA 1
ATOM 796 C C . LEU A 1 110 ? 17.152 19.114 -21.914 1.00 98.38 110 LEU A C 1
ATOM 798 O O . LEU A 1 110 ? 17.290 20.338 -21.831 1.00 98.38 110 LEU A O 1
ATOM 802 N N . GLU A 1 111 ? 17.487 18.439 -23.015 1.00 96.69 111 GLU A N 1
ATOM 803 C CA . GLU A 1 111 ? 17.903 19.092 -24.266 1.00 96.69 111 GLU A CA 1
ATOM 804 C C . GLU A 1 111 ? 16.705 19.397 -25.193 1.00 96.69 111 GLU A C 1
ATOM 806 O O . GLU A 1 111 ? 16.797 20.266 -26.063 1.00 96.69 111 GLU A O 1
ATOM 811 N N . GLY A 1 112 ? 15.553 18.746 -24.986 1.00 92.94 112 GLY A N 1
ATOM 812 C CA . GLY A 1 112 ? 14.353 18.880 -25.818 1.00 92.94 112 GLY A CA 1
ATOM 813 C C . GLY A 1 112 ? 13.142 18.125 -25.260 1.00 92.94 112 GLY A C 1
ATOM 814 O O . GLY A 1 112 ? 13.225 17.531 -24.187 1.00 92.94 112 GLY A O 1
ATOM 815 N N . ASP A 1 113 ? 12.026 18.157 -25.996 1.00 90.62 113 ASP A N 1
ATOM 816 C CA . ASP A 1 113 ? 10.856 17.312 -25.709 1.00 90.62 113 ASP A CA 1
ATOM 817 C C . ASP A 1 113 ? 11.119 15.855 -26.143 1.00 90.62 113 ASP A C 1
ATOM 819 O O . ASP A 1 113 ? 12.105 15.551 -26.827 1.00 90.62 113 ASP A O 1
ATOM 823 N N . ALA A 1 114 ? 10.236 14.944 -25.742 1.00 95.00 1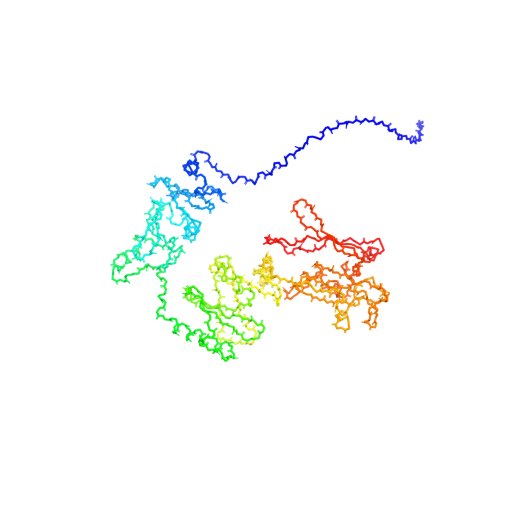14 ALA A N 1
ATOM 824 C CA . ALA A 1 114 ? 10.337 13.530 -26.064 1.00 95.00 114 ALA A CA 1
ATOM 825 C C . ALA A 1 114 ? 10.273 13.276 -27.577 1.00 95.00 114 ALA A C 1
ATOM 827 O O . ALA A 1 114 ? 9.444 13.829 -28.299 1.00 95.00 114 ALA A O 1
ATOM 828 N N . TRP A 1 115 ? 11.120 12.365 -28.047 1.00 95.69 115 TRP A N 1
ATOM 829 C CA . TRP A 1 115 ? 11.168 11.910 -29.431 1.00 95.69 115 TRP A CA 1
ATOM 830 C C . TRP A 1 115 ? 11.148 10.383 -29.490 1.00 95.69 115 TRP A C 1
ATOM 832 O O . TRP A 1 115 ? 11.525 9.695 -28.544 1.00 95.69 115 TRP A O 1
ATOM 842 N N . ASN A 1 116 ? 10.695 9.828 -30.612 1.00 95.44 116 ASN A N 1
ATOM 843 C CA . ASN A 1 116 ? 10.635 8.379 -30.783 1.00 95.44 116 ASN A CA 1
ATOM 844 C C . ASN A 1 116 ? 11.983 7.835 -31.259 1.00 95.44 116 ASN A C 1
ATOM 846 O O . ASN A 1 116 ? 12.304 7.883 -32.447 1.00 95.44 116 ASN A O 1
ATOM 850 N N . ASN A 1 117 ? 12.756 7.271 -30.335 1.00 95.19 117 ASN A N 1
ATOM 851 C CA . ASN A 1 117 ? 13.970 6.540 -30.652 1.00 95.19 117 ASN A CA 1
ATOM 852 C C . ASN A 1 117 ? 13.639 5.212 -31.341 1.00 95.19 117 ASN A C 1
ATOM 854 O O . ASN A 1 117 ? 12.823 4.422 -30.862 1.00 95.19 117 ASN A O 1
ATOM 858 N N . THR A 1 118 ? 14.314 4.936 -32.458 1.00 93.56 118 THR A N 1
ATOM 859 C CA . THR A 1 118 ? 14.131 3.712 -33.252 1.00 93.56 118 THR A CA 1
ATOM 860 C C . THR A 1 118 ? 14.224 2.435 -32.414 1.00 93.56 118 THR A C 1
ATOM 862 O O . THR A 1 118 ? 13.449 1.503 -32.637 1.00 93.56 118 THR A O 1
ATOM 865 N N . TYR A 1 119 ? 15.122 2.403 -31.430 1.00 93.50 119 TYR A N 1
ATOM 866 C CA . TYR A 1 119 ? 15.426 1.220 -30.622 1.00 93.50 119 TYR A CA 1
ATOM 867 C C . TYR A 1 119 ? 14.769 1.258 -29.241 1.00 93.50 119 TYR A C 1
ATOM 869 O O . TYR A 1 119 ? 14.354 0.218 -28.747 1.00 93.50 119 TYR A O 1
ATOM 877 N N . CYS A 1 120 ? 14.638 2.445 -28.646 1.00 92.88 120 CYS A N 1
ATOM 878 C CA . CYS A 1 120 ? 14.151 2.613 -27.271 1.00 92.88 120 CYS A CA 1
ATOM 879 C C . CYS A 1 120 ? 12.701 3.099 -27.156 1.00 92.88 120 CYS A C 1
ATOM 881 O O . CYS A 1 120 ? 12.125 3.043 -26.078 1.00 92.88 120 CYS A O 1
ATOM 883 N N . GLY A 1 121 ? 12.077 3.538 -28.252 1.00 92.81 121 GLY A N 1
ATOM 884 C CA . GLY A 1 121 ? 10.761 4.178 -28.199 1.00 92.81 121 GLY A CA 1
ATOM 885 C C . GLY A 1 121 ? 10.848 5.624 -27.691 1.00 92.81 121 GLY A C 1
ATOM 886 O O . GLY A 1 121 ? 11.894 6.254 -27.858 1.00 92.81 121 GLY A O 1
ATOM 887 N N . PRO A 1 122 ? 9.765 6.187 -27.128 1.00 95.81 122 PRO A N 1
ATOM 888 C CA . PRO A 1 122 ? 9.763 7.525 -26.542 1.00 95.81 122 PRO A CA 1
ATOM 889 C C . PRO A 1 122 ? 10.942 7.748 -25.584 1.00 95.81 122 PRO A C 1
ATOM 891 O O . PRO A 1 122 ? 11.087 7.072 -24.568 1.00 95.81 122 PRO A O 1
ATOM 894 N N . SER A 1 123 ? 11.817 8.689 -25.919 1.00 97.69 123 SER A N 1
ATOM 895 C CA . SER A 1 123 ? 13.035 8.994 -25.168 1.00 97.69 123 SER A CA 1
ATOM 896 C C . SER A 1 123 ? 13.322 10.491 -25.176 1.00 97.69 123 SER A C 1
ATOM 898 O O . SER A 1 123 ? 12.843 11.222 -26.042 1.00 97.69 123 SER A O 1
ATOM 900 N N . VAL A 1 124 ? 14.134 10.942 -24.228 1.00 98.06 124 VAL A N 1
ATOM 901 C CA . VAL A 1 124 ? 14.672 12.306 -24.172 1.00 98.06 124 VAL A CA 1
ATOM 902 C C . VAL A 1 124 ? 16.185 12.243 -24.043 1.00 98.06 124 VAL A C 1
ATOM 904 O O . VAL A 1 124 ? 16.733 11.285 -23.496 1.00 98.06 124 VAL A O 1
ATOM 907 N N . THR A 1 125 ? 16.860 13.270 -24.550 1.00 97.69 125 THR A N 1
ATOM 908 C CA . THR A 1 125 ? 18.286 13.470 -24.284 1.00 97.69 125 THR A CA 1
ATOM 909 C C . THR A 1 125 ? 18.430 14.523 -23.199 1.00 97.69 125 THR A C 1
ATOM 911 O O . THR A 1 125 ? 17.745 15.551 -23.232 1.00 97.69 125 THR A O 1
ATOM 914 N N . THR A 1 126 ? 19.311 14.269 -22.243 1.00 97.75 126 THR A N 1
ATOM 915 C CA . THR A 1 126 ? 19.578 15.166 -21.118 1.00 97.75 126 THR A CA 1
ATOM 916 C C . THR A 1 126 ? 21.073 15.421 -20.984 1.00 97.75 126 THR A C 1
ATOM 918 O O . THR A 1 126 ? 21.893 14.660 -21.505 1.00 97.75 126 THR A O 1
ATOM 921 N N . PHE A 1 127 ? 21.437 16.505 -20.305 1.00 96.75 127 PHE A N 1
ATOM 922 C CA . PHE A 1 127 ? 22.822 16.892 -20.086 1.00 96.75 127 PHE A CA 1
ATOM 923 C C . PHE A 1 127 ? 23.042 17.394 -18.661 1.00 96.75 127 PHE A C 1
ATOM 925 O O . PHE A 1 127 ? 22.409 18.352 -18.220 1.00 96.75 127 PHE A O 1
ATOM 932 N N . ASP A 1 128 ? 23.986 16.782 -17.953 1.00 87.56 128 ASP A N 1
ATOM 933 C CA . ASP A 1 128 ? 24.269 17.083 -16.545 1.00 87.56 128 ASP A CA 1
ATOM 934 C C . ASP A 1 128 ? 25.431 18.073 -16.343 1.00 87.56 128 ASP A C 1
ATOM 936 O O . ASP A 1 128 ? 25.967 18.209 -15.248 1.00 87.56 128 ASP A O 1
ATOM 940 N N . GLY A 1 129 ? 25.851 18.760 -17.406 1.00 87.38 129 GLY A N 1
ATOM 941 C CA . GLY A 1 129 ? 27.020 19.641 -17.391 1.00 87.38 129 GLY A CA 1
ATOM 942 C C . GLY A 1 129 ? 28.311 18.953 -17.838 1.00 87.38 129 GLY A C 1
ATOM 943 O O . GLY A 1 129 ? 29.248 19.639 -18.251 1.00 87.38 129 GLY A O 1
ATOM 944 N N . LYS A 1 130 ? 28.360 17.615 -17.826 1.00 89.06 130 LYS A N 1
ATOM 945 C CA . LYS A 1 130 ? 29.522 16.827 -18.264 1.00 89.06 130 LYS A CA 1
ATOM 946 C C . LYS A 1 130 ? 29.146 15.739 -19.265 1.00 89.06 130 LYS A C 1
ATOM 948 O O . LYS A 1 130 ? 29.870 15.504 -20.234 1.00 89.06 130 LYS A O 1
ATOM 953 N N . THR A 1 131 ? 28.011 15.103 -19.044 1.00 91.56 131 THR A N 1
ATOM 954 C CA . THR A 1 131 ? 27.609 13.862 -19.678 1.00 91.56 131 THR A CA 1
ATOM 955 C C . THR A 1 131 ? 26.241 14.017 -20.320 1.00 91.56 131 THR A C 1
ATOM 957 O O . THR A 1 131 ? 25.338 14.631 -19.753 1.00 91.56 131 THR A O 1
ATOM 960 N N . ARG A 1 132 ? 26.090 13.456 -21.527 1.00 95.69 132 ARG A N 1
ATOM 961 C CA . ARG A 1 132 ? 24.785 13.313 -22.174 1.00 95.69 132 ARG A CA 1
ATOM 962 C C . ARG A 1 132 ? 24.198 11.951 -21.861 1.00 95.69 132 ARG A C 1
ATOM 964 O O . ARG A 1 132 ? 24.846 10.937 -22.126 1.00 95.69 132 ARG A O 1
ATOM 971 N N . HIS A 1 133 ? 22.963 11.942 -21.384 1.00 96.62 133 HIS A N 1
ATOM 972 C CA . HIS A 1 133 ? 22.216 10.718 -21.146 1.00 96.62 133 HIS A CA 1
ATOM 973 C C . HIS A 1 133 ? 21.080 10.583 -22.155 1.00 96.62 133 HIS A C 1
ATOM 975 O O . HIS A 1 133 ? 20.488 11.573 -22.588 1.00 96.62 133 HIS A O 1
ATOM 981 N N . LEU A 1 134 ? 20.773 9.343 -22.523 1.00 97.75 134 LEU A N 1
ATOM 982 C CA . LEU A 1 134 ? 19.499 8.998 -23.142 1.00 97.75 134 LEU A CA 1
ATOM 983 C C . LEU A 1 134 ? 18.605 8.411 -22.054 1.00 97.75 134 LEU A C 1
ATOM 985 O O . LEU A 1 134 ? 18.995 7.435 -21.418 1.00 97.75 134 LEU A O 1
ATOM 989 N N . VAL A 1 135 ? 17.427 8.997 -21.856 1.00 96.94 135 VAL A N 1
ATOM 990 C CA . VAL A 1 135 ? 16.439 8.553 -20.867 1.00 96.94 135 VAL A CA 1
ATOM 991 C C . VAL A 1 135 ? 15.203 8.047 -21.596 1.00 96.94 135 VAL A C 1
ATOM 993 O O . VAL A 1 135 ? 14.653 8.742 -22.453 1.00 96.94 135 VAL A O 1
ATOM 996 N N . VAL A 1 136 ? 14.757 6.840 -21.260 1.00 96.44 136 VAL A N 1
ATOM 997 C CA . VAL A 1 136 ? 13.526 6.253 -21.797 1.00 96.44 136 VAL A CA 1
ATOM 998 C C . VAL A 1 136 ? 12.345 6.804 -21.009 1.00 96.44 136 VAL A C 1
ATOM 1000 O O . VAL A 1 136 ? 12.269 6.628 -19.797 1.00 96.44 136 VAL A O 1
ATOM 1003 N N . VAL A 1 137 ? 11.406 7.460 -21.691 1.00 93.88 137 VAL A N 1
ATOM 1004 C CA . VAL A 1 137 ? 10.269 8.144 -21.044 1.00 93.88 137 VAL A CA 1
ATOM 1005 C C . VAL A 1 137 ? 8.916 7.511 -21.361 1.00 93.88 137 VAL A C 1
ATOM 1007 O O . VAL A 1 137 ? 7.881 8.026 -20.956 1.00 93.88 137 VAL A O 1
ATOM 1010 N N . GLY A 1 138 ? 8.892 6.397 -22.092 1.00 88.25 138 GLY A N 1
ATOM 1011 C CA . GLY A 1 138 ? 7.668 5.635 -22.314 1.00 88.25 138 GLY A CA 1
ATOM 1012 C C . GLY A 1 138 ? 7.776 4.609 -23.435 1.00 88.25 138 GLY A C 1
ATOM 1013 O O . GLY A 1 138 ? 8.837 4.392 -24.015 1.00 88.25 138 GLY A O 1
ATOM 1014 N N . GLY A 1 139 ? 6.634 4.008 -23.769 1.00 82.50 139 GLY A N 1
ATOM 1015 C CA . GLY A 1 139 ? 6.518 2.972 -24.794 1.00 82.50 139 GLY A CA 1
ATOM 1016 C C . GLY A 1 139 ? 6.836 1.563 -24.288 1.00 82.50 139 GLY A C 1
ATOM 1017 O O . GLY A 1 139 ? 6.962 1.314 -23.093 1.00 82.50 139 GLY A O 1
ATOM 1018 N N . THR A 1 140 ? 6.920 0.616 -25.224 1.00 76.69 140 THR A N 1
ATOM 1019 C CA . THR A 1 140 ? 7.007 -0.825 -24.924 1.00 76.69 140 THR A CA 1
ATOM 1020 C C . THR A 1 140 ? 8.378 -1.443 -25.198 1.00 76.69 140 THR A C 1
ATOM 1022 O O . THR A 1 140 ? 8.624 -2.569 -24.782 1.00 76.69 140 THR A O 1
ATOM 1025 N N . LYS A 1 141 ? 9.282 -0.723 -25.877 1.00 78.25 141 LYS A N 1
ATOM 1026 C CA . LYS A 1 141 ? 10.593 -1.246 -26.315 1.00 78.25 141 LYS A CA 1
ATOM 1027 C C . LYS A 1 141 ? 11.638 -1.338 -25.198 1.00 78.25 141 LYS A C 1
ATOM 1029 O O . LYS A 1 141 ? 12.631 -2.046 -25.343 1.00 78.25 141 LYS A O 1
ATOM 1034 N N . ALA A 1 142 ? 11.434 -0.592 -24.122 1.00 85.31 142 ALA A N 1
ATOM 1035 C CA . ALA A 1 142 ? 12.376 -0.405 -23.032 1.00 85.31 142 ALA A CA 1
ATOM 1036 C C . ALA A 1 142 ? 11.622 -0.058 -21.745 1.00 85.31 142 ALA A C 1
ATOM 1038 O O . ALA A 1 142 ? 10.411 0.193 -21.770 1.00 85.31 142 ALA A O 1
ATOM 1039 N N . THR A 1 143 ? 12.319 -0.065 -20.616 1.00 82.06 143 THR A N 1
ATOM 1040 C CA . THR A 1 143 ? 11.731 0.298 -19.329 1.00 82.06 143 THR A CA 1
ATOM 1041 C C . THR A 1 143 ? 11.725 1.815 -19.175 1.00 82.06 143 THR A C 1
ATOM 1043 O O . THR A 1 143 ? 12.763 2.466 -19.228 1.00 82.06 143 THR A O 1
ATOM 1046 N N . ALA A 1 144 ? 10.549 2.397 -18.935 1.00 85.88 144 ALA A N 1
ATOM 1047 C CA . ALA A 1 144 ? 10.447 3.817 -18.616 1.00 85.88 144 ALA A CA 1
ATOM 1048 C C . ALA A 1 144 ? 11.202 4.143 -17.311 1.00 85.88 144 ALA A C 1
ATOM 1050 O O . ALA A 1 144 ? 11.040 3.466 -16.288 1.00 85.88 144 ALA A O 1
ATOM 1051 N N . GLY A 1 145 ? 12.029 5.184 -17.370 1.00 83.56 145 GLY A N 1
ATOM 1052 C CA . GLY A 1 145 ? 12.933 5.621 -16.309 1.00 83.56 145 GLY A CA 1
ATOM 1053 C C . GLY A 1 145 ? 14.332 5.016 -16.365 1.00 83.56 145 GLY A C 1
ATOM 1054 O O . GLY A 1 145 ? 15.197 5.426 -15.598 1.00 83.56 145 GLY A O 1
ATOM 1055 N N . SER A 1 146 ? 14.606 4.101 -17.294 1.00 88.06 146 SER A N 1
ATOM 1056 C CA . SER A 1 146 ? 15.983 3.698 -17.567 1.00 88.06 146 SER A CA 1
ATOM 1057 C C . SER A 1 146 ? 16.752 4.814 -18.260 1.00 88.06 146 SER A C 1
ATOM 1059 O O . SER A 1 146 ? 16.217 5.539 -19.107 1.00 88.06 146 SER A O 1
ATOM 1061 N N . SER A 1 147 ? 18.042 4.914 -17.950 1.00 92.69 147 SER A N 1
ATOM 1062 C CA . SER A 1 147 ? 18.944 5.839 -18.620 1.00 92.69 147 SER A CA 1
ATOM 1063 C C . SER A 1 147 ? 20.295 5.205 -18.916 1.00 92.69 147 SER A C 1
ATOM 1065 O O . SER A 1 147 ? 20.709 4.245 -18.267 1.00 92.69 147 SER A O 1
ATOM 1067 N N . ILE A 1 148 ? 20.984 5.749 -19.914 1.00 93.94 148 ILE A N 1
ATOM 1068 C CA . ILE A 1 148 ? 22.367 5.391 -20.215 1.00 93.94 148 ILE A CA 1
ATOM 1069 C C . ILE A 1 148 ? 23.190 6.649 -20.455 1.00 93.94 148 ILE A C 1
ATOM 1071 O O . ILE A 1 148 ? 22.774 7.547 -21.189 1.00 93.94 148 ILE A O 1
ATOM 1075 N N . ASP A 1 149 ? 24.370 6.704 -19.842 1.00 90.56 149 ASP A N 1
ATOM 1076 C CA . ASP A 1 149 ? 25.422 7.652 -20.204 1.00 90.56 149 ASP A CA 1
ATOM 1077 C C . ASP A 1 149 ? 25.955 7.276 -21.594 1.00 90.56 149 ASP A C 1
ATOM 1079 O O . ASP A 1 149 ? 26.550 6.217 -21.788 1.00 90.56 149 ASP A O 1
ATOM 1083 N N . LEU A 1 150 ? 25.762 8.155 -22.578 1.00 92.56 150 LEU A N 1
ATOM 1084 C CA . LEU A 1 150 ? 26.156 7.904 -23.968 1.00 92.56 150 LEU A CA 1
ATOM 1085 C C . LEU A 1 150 ? 27.679 7.900 -24.186 1.00 92.56 150 LEU A C 1
ATOM 1087 O O . LEU A 1 150 ? 28.153 7.421 -25.218 1.00 92.56 150 LEU A O 1
ATOM 1091 N N . ASN A 1 151 ? 28.447 8.417 -23.230 1.00 87.94 151 ASN A N 1
ATOM 1092 C CA . ASN A 1 151 ? 29.904 8.454 -23.231 1.00 87.94 151 ASN A CA 1
ATOM 1093 C C . ASN A 1 151 ? 30.544 7.330 -22.404 1.00 87.94 151 ASN A C 1
ATOM 1095 O O . ASN A 1 151 ? 31.766 7.138 -22.526 1.00 87.94 151 ASN A O 1
ATOM 1099 N N . SER A 1 152 ? 29.765 6.591 -21.608 1.00 85.50 152 SER A N 1
ATOM 1100 C CA . SER A 1 152 ? 30.260 5.438 -20.855 1.00 85.50 152 SER A CA 1
ATOM 1101 C C . SER A 1 152 ? 30.706 4.310 -21.790 1.00 85.50 152 SER A C 1
ATOM 1103 O O . SER A 1 152 ? 30.454 4.325 -23.001 1.00 85.50 152 SER A O 1
ATOM 1105 N N . VAL A 1 153 ? 31.408 3.320 -21.235 1.00 84.69 153 VAL A N 1
ATOM 1106 C CA . VAL A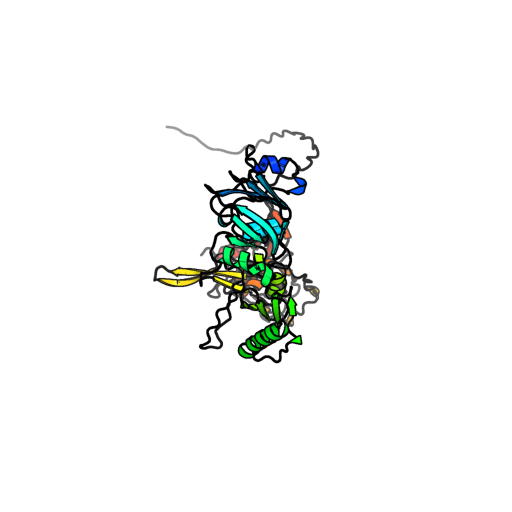 1 153 ? 31.823 2.129 -21.989 1.00 84.69 153 VAL A CA 1
ATOM 1107 C C . VAL A 1 153 ? 30.591 1.391 -22.522 1.00 84.69 153 VAL A C 1
ATOM 1109 O O . VAL A 1 153 ? 30.549 1.002 -23.690 1.00 84.69 153 VAL A O 1
ATOM 1112 N N . GLU A 1 154 ? 29.559 1.272 -21.694 1.00 79.19 154 GLU A N 1
ATOM 1113 C CA . GLU A 1 154 ? 28.283 0.625 -21.989 1.00 79.19 154 GLU A CA 1
ATOM 1114 C C . GLU A 1 154 ? 27.495 1.410 -23.040 1.00 79.19 154 GLU A C 1
ATOM 1116 O O . GLU A 1 154 ? 27.027 0.820 -24.015 1.00 79.19 154 GLU A O 1
ATOM 1121 N N . GLY A 1 155 ? 27.406 2.738 -22.904 1.00 88.00 155 GLY A N 1
ATOM 1122 C CA . GLY A 1 155 ? 26.727 3.602 -23.869 1.00 88.00 155 GLY A CA 1
ATOM 1123 C C . GLY A 1 155 ? 27.370 3.552 -25.246 1.00 88.00 155 GLY A C 1
ATOM 1124 O O . GLY A 1 155 ? 26.686 3.337 -26.248 1.00 88.00 155 GLY A O 1
ATOM 1125 N N . LYS A 1 156 ? 28.703 3.651 -25.308 1.00 90.75 156 LYS A N 1
ATOM 1126 C CA . LYS A 1 156 ? 29.458 3.516 -26.562 1.00 90.75 156 LYS A CA 1
ATOM 1127 C C . LYS A 1 156 ? 29.268 2.142 -27.193 1.00 90.75 156 LYS A C 1
ATOM 1129 O O . LYS A 1 156 ? 29.050 2.057 -28.402 1.00 90.75 156 LYS A O 1
ATOM 1134 N N . LYS A 1 157 ? 29.299 1.077 -26.387 1.00 88.06 157 LYS A N 1
ATOM 1135 C CA . LYS A 1 157 ? 29.047 -0.289 -26.859 1.00 88.06 157 LYS A CA 1
ATOM 1136 C C . LYS A 1 157 ? 27.634 -0.423 -27.426 1.00 88.06 157 LYS A C 1
ATOM 1138 O O . LYS A 1 157 ? 27.481 -0.923 -28.536 1.00 88.06 157 LYS A O 1
ATOM 1143 N N . TRP A 1 158 ? 26.612 0.067 -26.726 1.00 93.25 158 TRP A N 1
ATOM 1144 C CA . TRP A 1 158 ? 25.233 0.037 -27.215 1.00 93.25 158 TRP A CA 1
ATOM 1145 C C . TRP A 1 158 ? 25.059 0.839 -28.510 1.00 93.25 158 TRP A C 1
ATOM 1147 O O . TRP A 1 158 ? 24.447 0.354 -29.459 1.00 93.25 158 TRP A O 1
ATOM 1157 N N . LEU A 1 159 ? 25.643 2.038 -28.604 1.00 94.12 159 LEU A N 1
ATOM 1158 C CA . LEU A 1 159 ? 25.599 2.849 -29.825 1.00 94.12 159 LEU A CA 1
ATOM 1159 C C . LEU A 1 159 ? 26.156 2.101 -31.047 1.00 94.12 159 LEU A C 1
ATOM 1161 O O . LEU A 1 159 ? 25.613 2.259 -32.143 1.00 94.12 159 LEU A O 1
ATOM 1165 N N . GLN A 1 160 ? 27.192 1.280 -30.850 1.00 93.50 160 GLN A N 1
ATOM 1166 C CA . GLN A 1 160 ? 27.803 0.451 -31.892 1.00 93.50 160 GLN A CA 1
ATOM 1167 C C . GLN A 1 160 ? 26.952 -0.775 -32.253 1.00 93.50 160 GLN A C 1
ATOM 1169 O O . GLN A 1 160 ? 26.874 -1.137 -33.424 1.00 93.50 160 GLN A O 1
ATOM 1174 N N . THR A 1 161 ? 26.304 -1.418 -31.277 1.00 88.12 161 THR A N 1
ATOM 1175 C CA . THR A 1 161 ? 25.624 -2.709 -31.488 1.00 88.12 161 THR A CA 1
ATOM 1176 C C . THR A 1 161 ? 24.124 -2.602 -31.757 1.00 88.12 161 THR A C 1
ATOM 1178 O O . THR A 1 161 ? 23.553 -3.524 -32.341 1.00 88.12 161 THR A O 1
ATOM 1181 N N . ARG A 1 162 ? 23.466 -1.490 -31.400 1.00 89.44 162 ARG A N 1
ATOM 1182 C CA . ARG A 1 162 ? 21.998 -1.321 -31.476 1.00 89.44 162 ARG A CA 1
ATOM 1183 C C . ARG A 1 162 ? 21.390 -1.543 -32.862 1.00 89.44 162 ARG A C 1
ATOM 1185 O O . ARG A 1 162 ? 20.258 -2.001 -32.949 1.00 89.44 162 ARG A O 1
ATOM 1192 N N . GLY A 1 163 ? 22.128 -1.266 -33.940 1.00 84.88 163 GLY A N 1
ATOM 1193 C CA . GLY A 1 163 ? 21.659 -1.527 -35.307 1.00 84.88 163 GLY A CA 1
ATOM 1194 C C . GLY A 1 163 ? 21.506 -3.021 -35.606 1.00 84.88 163 GLY A C 1
ATOM 1195 O O . GLY A 1 163 ? 20.536 -3.430 -36.241 1.00 84.88 163 GLY A O 1
ATOM 1196 N N . THR A 1 164 ? 22.426 -3.835 -35.086 1.00 84.31 164 THR A N 1
ATOM 1197 C CA . THR A 1 164 ? 22.413 -5.297 -35.224 1.00 84.31 164 THR A CA 1
ATOM 1198 C C . THR A 1 164 ? 21.482 -5.940 -34.202 1.00 84.31 164 THR A C 1
ATOM 1200 O O . THR A 1 164 ? 20.687 -6.802 -34.559 1.00 84.31 164 THR A O 1
ATOM 1203 N N . ALA A 1 165 ? 21.541 -5.490 -32.944 1.00 79.31 165 ALA A N 1
ATOM 1204 C CA . ALA A 1 165 ? 20.705 -6.004 -31.860 1.00 79.31 165 ALA A CA 1
ATOM 1205 C C . ALA A 1 165 ? 19.227 -5.611 -32.005 1.00 79.31 165 ALA A C 1
ATOM 1207 O O . ALA A 1 165 ? 18.361 -6.273 -31.445 1.00 79.31 165 ALA A O 1
ATOM 1208 N N . LYS A 1 166 ? 18.937 -4.521 -32.734 1.00 84.31 166 LYS A N 1
ATOM 1209 C CA . LYS A 1 166 ? 17.598 -3.932 -32.904 1.00 84.31 166 LYS A CA 1
ATOM 1210 C C . LYS A 1 166 ? 16.858 -3.693 -31.576 1.00 84.31 166 LYS A C 1
ATOM 1212 O O . LYS A 1 166 ? 15.631 -3.690 -31.549 1.00 84.31 166 LYS A O 1
ATOM 1217 N N . ALA A 1 167 ? 17.600 -3.445 -30.496 1.00 84.25 167 ALA A N 1
ATOM 1218 C CA . ALA A 1 167 ? 17.088 -3.365 -29.130 1.00 84.25 167 ALA A CA 1
ATOM 1219 C C . ALA A 1 167 ? 17.644 -2.148 -28.369 1.00 84.25 167 ALA A C 1
ATOM 1221 O O . ALA A 1 167 ? 18.718 -1.619 -28.688 1.00 84.25 167 ALA A O 1
ATOM 1222 N N . CYS A 1 168 ? 16.901 -1.696 -27.357 1.00 89.56 168 CYS A N 1
ATOM 1223 C CA . CYS A 1 168 ? 17.378 -0.685 -26.415 1.00 89.56 168 CYS A CA 1
ATOM 1224 C C . CYS A 1 168 ? 18.430 -1.256 -25.445 1.00 89.56 168 CYS A C 1
ATOM 1226 O O . CYS A 1 168 ? 18.610 -2.469 -25.358 1.00 89.56 168 CYS A O 1
ATOM 1228 N N . PHE A 1 169 ? 19.140 -0.380 -24.732 1.00 87.06 169 PHE A N 1
ATOM 1229 C CA . PHE A 1 169 ? 20.201 -0.749 -23.787 1.00 87.06 169 PHE A CA 1
ATOM 1230 C C . PHE A 1 169 ? 19.684 -1.444 -22.517 1.00 87.06 169 PHE A C 1
ATOM 1232 O O . PHE A 1 169 ? 20.444 -2.133 -21.848 1.00 87.06 169 PHE A O 1
ATOM 1239 N N . ASP A 1 170 ? 18.401 -1.286 -22.215 1.00 70.62 170 ASP A N 1
ATOM 1240 C CA . ASP A 1 170 ? 17.667 -1.853 -21.082 1.00 70.62 170 ASP A CA 1
ATOM 1241 C C . ASP A 1 170 ? 16.430 -2.634 -21.566 1.00 70.62 170 ASP A C 1
ATOM 1243 O O . ASP A 1 170 ? 15.409 -2.694 -20.876 1.00 70.62 170 ASP A O 1
ATOM 1247 N N . ALA A 1 171 ? 16.487 -3.136 -22.807 1.00 58.59 171 ALA A N 1
ATOM 1248 C CA . ALA A 1 171 ? 15.350 -3.748 -23.478 1.00 58.59 171 ALA A CA 1
ATOM 1249 C C . ALA A 1 171 ? 14.620 -4.717 -22.543 1.00 58.59 171 ALA A C 1
ATOM 1251 O O . ALA A 1 171 ? 15.239 -5.580 -21.915 1.00 58.59 171 ALA A O 1
ATOM 1252 N N . LYS A 1 172 ? 13.291 -4.570 -22.473 1.00 51.66 172 LYS A N 1
ATOM 1253 C CA . LYS A 1 172 ? 12.454 -5.556 -21.790 1.00 51.66 172 LYS A CA 1
ATOM 1254 C C . LYS A 1 172 ? 12.765 -6.931 -22.398 1.00 51.66 172 LYS A C 1
ATOM 1256 O O . LYS A 1 172 ? 12.938 -6.996 -23.622 1.00 51.66 172 LYS A O 1
ATOM 1261 N N . PRO A 1 173 ? 12.829 -8.013 -21.602 1.00 47.44 173 PRO A N 1
ATOM 1262 C CA . PRO A 1 173 ? 12.852 -9.355 -22.165 1.00 47.44 173 PRO A CA 1
ATOM 1263 C C . PRO A 1 173 ? 11.713 -9.454 -23.183 1.00 47.44 173 PRO A C 1
ATOM 1265 O O . PRO A 1 173 ? 10.575 -9.097 -22.868 1.00 47.44 173 PRO A O 1
ATOM 1268 N N . ALA A 1 174 ? 12.021 -9.840 -24.422 1.00 43.72 174 ALA A N 1
ATOM 1269 C CA . ALA A 1 174 ? 10.984 -10.063 -25.419 1.00 43.72 174 ALA A CA 1
ATOM 1270 C C . ALA A 1 174 ? 9.984 -11.088 -24.859 1.00 43.72 174 ALA A C 1
ATOM 1272 O O . ALA A 1 174 ? 10.388 -12.039 -24.189 1.00 43.72 174 ALA A O 1
ATOM 1273 N N . ALA A 1 175 ? 8.696 -10.923 -25.165 1.00 48.12 175 ALA A N 1
ATOM 1274 C CA . ALA A 1 175 ? 7.626 -11.865 -24.820 1.00 48.12 175 ALA A CA 1
ATOM 1275 C C . ALA A 1 175 ? 7.823 -13.289 -25.405 1.00 48.12 175 ALA A C 1
ATOM 1277 O O . ALA A 1 175 ? 6.982 -14.163 -25.217 1.00 48.12 175 ALA A O 1
ATOM 1278 N N . ASP A 1 176 ? 8.951 -13.562 -26.061 1.00 47.81 176 ASP A N 1
ATOM 1279 C CA . ASP A 1 176 ? 9.275 -14.803 -26.767 1.00 47.81 176 ASP A CA 1
ATOM 1280 C C . ASP A 1 176 ? 9.674 -15.966 -25.843 1.00 47.81 176 ASP A C 1
ATOM 1282 O O . ASP A 1 176 ? 10.203 -16.976 -26.306 1.00 47.81 176 ASP A O 1
ATOM 1286 N N . ASN A 1 177 ? 9.419 -15.869 -24.536 1.00 65.62 177 ASN A N 1
ATOM 1287 C CA . ASN A 1 177 ? 9.563 -17.022 -23.657 1.00 65.62 177 ASN A CA 1
ATOM 1288 C C . ASN A 1 177 ? 8.557 -17.084 -22.506 1.00 65.62 177 ASN A C 1
ATOM 1290 O O . ASN A 1 177 ? 8.884 -17.588 -21.434 1.00 65.62 177 ASN A O 1
ATOM 1294 N N . GLU A 1 178 ? 7.324 -16.607 -22.712 1.00 74.44 178 GLU A N 1
ATOM 1295 C CA . GLU A 1 178 ? 6.259 -16.781 -21.713 1.00 74.44 178 GLU A CA 1
ATOM 1296 C C . GLU A 1 178 ? 6.156 -18.248 -21.266 1.00 74.44 178 GLU A C 1
ATOM 1298 O O . GLU A 1 178 ? 6.036 -18.515 -20.076 1.00 74.44 178 GLU A O 1
ATOM 1303 N N . ALA A 1 179 ? 6.311 -19.201 -22.193 1.00 79.62 179 ALA A N 1
ATOM 1304 C CA . ALA A 1 179 ? 6.287 -20.630 -21.897 1.00 79.62 179 ALA A CA 1
ATOM 1305 C C . ALA A 1 179 ? 7.406 -21.080 -20.937 1.00 79.62 179 ALA A C 1
ATOM 1307 O O . ALA A 1 179 ? 7.103 -21.750 -19.951 1.00 79.62 179 ALA A O 1
ATOM 1308 N N . ALA A 1 180 ? 8.681 -20.720 -21.154 1.00 79.69 180 ALA A N 1
ATOM 1309 C CA . ALA A 1 180 ? 9.716 -21.121 -20.194 1.00 79.69 180 ALA A CA 1
ATOM 1310 C C . ALA A 1 180 ? 9.736 -20.247 -18.938 1.00 79.69 180 ALA A C 1
ATOM 1312 O O . ALA A 1 180 ? 10.172 -20.729 -17.896 1.00 79.69 180 ALA A O 1
ATOM 1313 N N . THR A 1 181 ? 9.244 -19.005 -18.983 1.00 82.75 181 THR A N 1
ATOM 1314 C CA . THR A 1 181 ? 9.039 -18.223 -17.757 1.00 82.75 181 THR A CA 1
ATOM 1315 C C . THR A 1 181 ? 7.922 -18.838 -16.917 1.00 82.75 181 THR A C 1
ATOM 1317 O O . THR A 1 181 ? 8.114 -19.016 -15.720 1.00 82.75 181 THR A O 1
ATOM 1320 N N . LYS A 1 182 ? 6.810 -19.269 -17.528 1.00 87.88 182 LYS A N 1
ATOM 1321 C CA . LYS A 1 182 ? 5.766 -20.064 -16.865 1.00 87.88 182 LYS A CA 1
ATOM 1322 C C . LYS A 1 182 ? 6.332 -21.362 -16.303 1.00 87.88 182 LYS A C 1
ATOM 1324 O O . LYS A 1 182 ? 6.081 -21.655 -15.143 1.00 87.88 182 LYS A O 1
ATOM 1329 N N . ALA A 1 183 ? 7.162 -22.087 -17.056 1.00 85.69 183 ALA A N 1
ATOM 1330 C CA . ALA A 1 183 ? 7.820 -23.297 -16.557 1.00 85.69 183 ALA A CA 1
ATOM 1331 C C . ALA A 1 183 ? 8.749 -23.016 -15.360 1.00 85.69 183 ALA A C 1
ATOM 1333 O O . ALA A 1 183 ? 8.743 -23.765 -14.388 1.00 85.69 183 ALA A O 1
ATOM 1334 N N . LYS A 1 184 ? 9.509 -21.913 -15.396 1.00 84.12 184 LYS A N 1
ATOM 1335 C CA . LYS A 1 184 ? 10.342 -21.460 -14.272 1.00 84.12 184 LYS A CA 1
ATOM 1336 C C . LYS A 1 184 ? 9.491 -21.111 -13.050 1.00 84.12 184 LYS A C 1
ATOM 1338 O O . LYS A 1 184 ? 9.837 -21.494 -11.940 1.00 84.12 184 LYS A O 1
ATOM 1343 N N . VAL A 1 185 ? 8.398 -20.374 -13.245 1.00 84.81 185 VAL A N 1
ATOM 1344 C CA . VAL A 1 185 ? 7.453 -20.012 -12.177 1.00 84.81 185 VAL A CA 1
ATOM 1345 C C . VAL A 1 185 ? 6.833 -21.256 -11.564 1.00 84.81 185 VAL A C 1
ATOM 1347 O O . VAL A 1 185 ? 6.798 -21.366 -10.345 1.00 84.81 185 VAL A O 1
ATOM 1350 N N . LEU A 1 186 ? 6.439 -22.217 -12.394 1.00 87.81 186 LEU A N 1
ATOM 1351 C CA . LEU A 1 186 ? 5.876 -23.483 -11.953 1.00 87.81 186 LEU A CA 1
ATOM 1352 C C . LEU A 1 186 ? 6.865 -24.285 -11.096 1.00 87.81 186 LEU A C 1
ATOM 1354 O O . LEU A 1 186 ? 6.503 -24.736 -10.017 1.00 87.81 186 LEU A O 1
ATOM 1358 N N . ASP A 1 187 ? 8.128 -24.383 -11.523 1.00 83.38 187 ASP A N 1
ATOM 1359 C CA . ASP A 1 187 ? 9.195 -25.042 -10.756 1.00 83.38 187 ASP A CA 1
ATOM 1360 C C . ASP A 1 187 ? 9.438 -24.371 -9.393 1.00 83.38 187 ASP A C 1
ATOM 1362 O O . ASP A 1 187 ? 9.572 -25.060 -8.383 1.00 83.38 187 ASP A O 1
ATOM 1366 N N . MET A 1 188 ? 9.447 -23.032 -9.334 1.00 80.25 188 MET A N 1
ATOM 1367 C CA . MET A 1 188 ? 9.555 -22.304 -8.061 1.00 80.25 188 MET A CA 1
ATOM 1368 C C . MET A 1 188 ? 8.354 -22.587 -7.153 1.00 80.25 188 MET A C 1
ATOM 1370 O O . MET A 1 188 ? 8.527 -22.868 -5.970 1.00 80.25 188 MET A O 1
ATOM 1374 N N . VAL A 1 189 ? 7.143 -22.548 -7.710 1.00 80.19 189 VAL A N 1
ATOM 1375 C CA . VAL A 1 189 ? 5.905 -22.766 -6.959 1.00 80.19 189 VAL A CA 1
ATOM 1376 C C . VAL A 1 189 ? 5.834 -24.190 -6.419 1.00 80.19 189 VAL A C 1
ATOM 1378 O O . VAL A 1 189 ? 5.567 -24.354 -5.237 1.00 80.19 189 VAL A O 1
ATOM 1381 N N . HIS A 1 190 ? 6.140 -25.212 -7.221 1.00 82.75 190 HIS A N 1
ATOM 1382 C CA . HIS A 1 190 ? 6.125 -26.612 -6.773 1.00 82.75 190 HIS A CA 1
ATOM 1383 C C . HIS A 1 190 ? 7.189 -26.921 -5.715 1.00 82.75 190 HIS A C 1
ATOM 1385 O O . HIS A 1 190 ? 6.970 -27.777 -4.865 1.00 82.75 190 HIS A O 1
ATOM 1391 N N . LYS A 1 191 ? 8.338 -26.231 -5.738 1.00 76.25 191 LYS A N 1
ATOM 1392 C CA . LYS A 1 191 ? 9.378 -26.380 -4.704 1.00 76.25 191 LYS A CA 1
ATOM 1393 C C . LYS A 1 191 ? 8.992 -25.748 -3.374 1.00 76.25 191 LYS A C 1
ATOM 1395 O O . LYS A 1 191 ? 9.398 -26.247 -2.330 1.00 76.25 191 LYS A O 1
ATOM 1400 N N . SER A 1 192 ? 8.267 -24.634 -3.420 1.00 70.06 192 SER A N 1
ATOM 1401 C CA . SER A 1 192 ? 7.921 -23.846 -2.234 1.00 70.06 192 SER A CA 1
ATOM 1402 C C . SER A 1 192 ? 6.543 -24.183 -1.662 1.00 70.06 192 SER A C 1
ATOM 1404 O O . SER A 1 192 ? 6.304 -23.943 -0.482 1.00 70.06 192 SER A O 1
ATOM 1406 N N . PHE A 1 193 ? 5.637 -24.730 -2.474 1.00 70.12 193 PHE A N 1
ATOM 1407 C CA . PHE A 1 193 ? 4.258 -25.033 -2.103 1.00 70.12 193 PHE A CA 1
ATOM 1408 C C . PHE A 1 193 ? 3.857 -26.381 -2.711 1.00 70.12 193 PHE A C 1
ATOM 1410 O O . PHE A 1 193 ? 3.868 -26.536 -3.933 1.00 70.12 193 PHE A O 1
ATOM 1417 N N . ASP A 1 194 ? 3.463 -27.341 -1.870 1.00 61.66 194 ASP A N 1
ATOM 1418 C CA . ASP A 1 194 ? 2.916 -28.637 -2.299 1.00 61.66 194 ASP A CA 1
ATOM 1419 C C . ASP A 1 194 ? 1.563 -28.420 -3.004 1.00 61.66 194 ASP A C 1
ATOM 1421 O O . ASP A 1 194 ? 0.503 -28.391 -2.377 1.00 61.66 194 ASP A O 1
ATOM 1425 N N . SER A 1 195 ? 1.601 -28.099 -4.302 1.00 66.31 195 SER A N 1
ATOM 1426 C CA . SER A 1 195 ? 0.454 -27.559 -5.035 1.00 66.31 195 SER A CA 1
ATOM 1427 C C . SER A 1 195 ? 0.311 -28.157 -6.438 1.00 66.31 195 SER A C 1
ATOM 1429 O O . SER A 1 195 ? 1.277 -28.340 -7.173 1.00 66.31 195 SER A O 1
ATOM 1431 N N . THR A 1 196 ? -0.934 -28.440 -6.832 1.00 79.69 196 THR A N 1
ATOM 1432 C CA . THR A 1 196 ? -1.345 -29.059 -8.111 1.00 79.69 196 THR A CA 1
ATOM 1433 C C . THR A 1 196 ? -1.440 -28.067 -9.276 1.00 79.69 196 THR A C 1
ATOM 1435 O O . THR A 1 196 ? -2.160 -28.304 -10.243 1.00 79.69 196 THR A O 1
ATOM 1438 N N . VAL A 1 197 ? -0.784 -26.919 -9.145 1.00 83.06 197 VAL A N 1
ATOM 1439 C CA . VAL A 1 197 ? -0.876 -25.784 -10.066 1.00 83.06 197 VAL A CA 1
ATOM 1440 C C . VAL A 1 197 ? -0.255 -26.152 -11.415 1.00 83.06 197 VAL A C 1
ATOM 1442 O O . VAL A 1 197 ? 0.726 -26.898 -11.464 1.00 83.06 197 VAL A O 1
ATOM 1445 N N . THR A 1 198 ? -0.814 -25.619 -12.498 1.00 88.56 198 THR A N 1
ATOM 1446 C CA . THR A 1 198 ? -0.379 -25.807 -13.888 1.00 88.56 198 THR A CA 1
ATOM 1447 C C . THR A 1 198 ? 0.022 -24.479 -14.540 1.00 88.56 198 THR A C 1
ATOM 1449 O O . THR A 1 198 ? -0.147 -23.403 -13.967 1.00 88.56 198 THR A O 1
ATOM 1452 N N . ALA A 1 199 ? 0.589 -24.527 -15.749 1.00 84.56 199 ALA A N 1
ATOM 1453 C CA . ALA A 1 199 ? 1.001 -23.316 -16.465 1.00 84.56 199 ALA A CA 1
ATOM 1454 C C . ALA A 1 199 ? -0.197 -22.440 -16.885 1.00 84.56 199 ALA A C 1
ATOM 1456 O O . ALA A 1 199 ? -0.047 -21.231 -17.081 1.00 84.56 199 ALA A O 1
ATOM 1457 N N . GLU A 1 200 ? -1.372 -23.051 -17.023 1.00 86.56 200 GLU A N 1
ATOM 1458 C CA . GLU A 1 200 ? -2.648 -22.424 -17.354 1.00 86.56 200 GLU A CA 1
ATOM 1459 C C . GLU A 1 200 ? -3.204 -21.582 -16.199 1.00 86.56 200 GLU A C 1
ATOM 1461 O O . GLU A 1 200 ? -3.905 -20.602 -16.444 1.00 86.56 200 GLU A O 1
ATOM 1466 N N . ASP A 1 201 ? -2.835 -21.911 -14.959 1.00 87.44 201 ASP A N 1
ATOM 1467 C CA . ASP A 1 201 ? -3.245 -21.177 -13.757 1.00 87.44 201 ASP A CA 1
ATOM 1468 C C . ASP A 1 201 ? -2.438 -19.879 -13.553 1.00 87.44 201 ASP A C 1
ATOM 1470 O O . ASP A 1 201 ? -2.769 -19.056 -12.697 1.00 87.44 201 ASP A O 1
ATOM 1474 N N . ILE A 1 202 ? -1.369 -19.681 -14.336 1.00 88.44 202 ILE A N 1
ATOM 1475 C CA . ILE A 1 202 ? -0.491 -18.514 -14.237 1.00 88.44 202 ILE A CA 1
ATOM 1476 C C . ILE A 1 202 ? -1.076 -17.345 -15.036 1.00 88.44 202 ILE A C 1
ATOM 1478 O O . ILE A 1 202 ? -1.082 -17.338 -16.273 1.00 88.44 202 ILE A O 1
ATOM 1482 N N . ILE A 1 203 ? -1.478 -16.304 -14.311 1.00 88.69 203 ILE A N 1
ATOM 1483 C CA . ILE A 1 203 ? -1.925 -15.023 -14.852 1.00 88.69 203 ILE A CA 1
ATOM 1484 C C . ILE A 1 203 ? -0.700 -14.180 -15.204 1.00 88.69 203 ILE A C 1
ATOM 1486 O O . ILE A 1 203 ? 0.175 -13.949 -14.368 1.00 88.69 203 ILE A O 1
ATOM 1490 N N . VAL A 1 204 ? -0.650 -13.691 -16.443 1.00 85.44 204 VAL A N 1
ATOM 1491 C CA . VAL A 1 204 ? 0.422 -12.813 -16.921 1.00 85.44 204 VAL A CA 1
ATOM 1492 C C . VAL A 1 204 ? -0.112 -11.392 -17.062 1.00 85.44 204 VAL A C 1
ATOM 1494 O O . VAL A 1 204 ? -0.996 -11.139 -17.879 1.00 85.44 204 VAL A O 1
ATOM 1497 N N . THR A 1 205 ? 0.450 -10.455 -16.300 1.00 77.44 205 THR A N 1
ATOM 1498 C CA . THR A 1 205 ? 0.072 -9.034 -16.348 1.00 77.44 205 THR A CA 1
ATOM 1499 C C . THR A 1 205 ? 1.170 -8.224 -17.030 1.00 77.44 205 THR A C 1
ATOM 1501 O O . THR A 1 205 ? 2.345 -8.311 -16.657 1.00 77.44 205 THR A O 1
ATOM 1504 N N . ASP A 1 206 ? 0.786 -7.456 -18.056 1.00 68.94 206 ASP A N 1
ATOM 1505 C CA . ASP A 1 206 ? 1.642 -6.574 -18.868 1.00 68.94 206 ASP A CA 1
ATOM 1506 C C . ASP A 1 206 ? 2.906 -7.226 -19.450 1.00 68.94 206 ASP A C 1
ATOM 1508 O O . ASP A 1 206 ? 3.883 -6.545 -19.778 1.00 68.94 206 ASP A O 1
ATOM 1512 N N . GLY A 1 207 ? 2.913 -8.559 -19.564 1.00 69.06 207 GLY A N 1
ATOM 1513 C CA . GLY A 1 207 ? 4.102 -9.311 -19.952 1.00 69.06 207 GLY A CA 1
ATOM 1514 C C . GLY A 1 207 ? 5.283 -9.017 -19.028 1.00 69.06 207 GLY A C 1
ATOM 1515 O O . GLY A 1 207 ? 6.403 -8.877 -19.505 1.00 69.06 207 GLY A O 1
ATOM 1516 N N . ARG A 1 208 ? 5.048 -8.838 -17.724 1.00 76.88 208 ARG A N 1
ATOM 1517 C CA . ARG A 1 208 ? 6.089 -8.620 -16.705 1.00 76.88 208 ARG A CA 1
ATOM 1518 C C . ARG A 1 208 ? 5.870 -9.505 -15.489 1.00 76.88 208 ARG A C 1
ATOM 1520 O O . ARG A 1 208 ? 6.803 -10.164 -15.033 1.00 76.88 208 ARG A O 1
ATOM 1527 N N . TYR A 1 209 ? 4.647 -9.495 -14.979 1.00 81.81 209 TYR A N 1
ATOM 1528 C CA . TYR A 1 209 ? 4.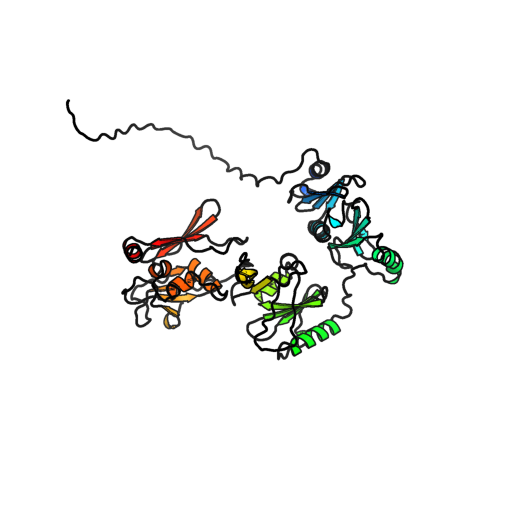293 -10.179 -13.749 1.00 81.81 209 TYR A CA 1
ATOM 1529 C C . TYR A 1 209 ? 3.638 -11.518 -14.051 1.00 81.81 209 TYR A C 1
ATOM 1531 O O . TYR A 1 209 ? 2.726 -11.578 -14.872 1.00 81.81 209 TYR A O 1
ATOM 1539 N N . TYR A 1 210 ? 4.093 -12.566 -13.374 1.00 88.56 210 TYR A N 1
ATOM 1540 C CA . TYR A 1 210 ? 3.541 -13.914 -13.455 1.00 88.56 210 TYR A CA 1
ATOM 1541 C C . TYR A 1 210 ? 2.983 -14.253 -12.082 1.00 88.56 210 TYR A C 1
ATOM 1543 O O . TYR A 1 210 ? 3.743 -14.413 -11.127 1.00 88.56 210 TYR A O 1
ATOM 1551 N N . ALA A 1 211 ? 1.662 -14.281 -11.983 1.00 89.06 211 ALA A N 1
ATOM 1552 C CA . ALA A 1 211 ? 0.936 -14.444 -10.740 1.00 89.06 211 ALA A CA 1
ATOM 1553 C C . ALA A 1 211 ? 0.208 -15.783 -10.725 1.00 89.06 211 ALA A C 1
ATOM 1555 O O . ALA A 1 211 ? -0.385 -16.170 -11.731 1.00 89.06 211 ALA A O 1
ATOM 1556 N N . VAL A 1 212 ? 0.212 -16.476 -9.594 1.00 89.00 212 VAL A N 1
ATOM 1557 C CA . VAL A 1 212 ? -0.558 -17.706 -9.437 1.00 89.00 212 VAL A CA 1
ATOM 1558 C C . VAL A 1 212 ? -1.040 -17.877 -8.008 1.00 89.00 212 VAL A C 1
ATOM 1560 O O . VAL A 1 212 ? -0.323 -17.574 -7.055 1.00 89.00 212 VAL A O 1
ATOM 1563 N N . ALA A 1 213 ? -2.284 -18.324 -7.856 1.00 85.25 213 ALA A N 1
ATOM 1564 C CA . ALA A 1 213 ? -2.847 -18.613 -6.547 1.00 85.25 213 ALA A CA 1
ATOM 1565 C C . ALA A 1 213 ? -2.140 -19.836 -5.944 1.00 85.25 213 ALA A C 1
ATOM 1567 O O . ALA A 1 213 ? -2.019 -20.870 -6.599 1.00 85.25 213 ALA A O 1
ATOM 1568 N N . VAL A 1 214 ? -1.673 -19.719 -4.701 1.00 71.88 214 VAL A N 1
ATOM 1569 C CA . VAL A 1 214 ? -0.929 -20.780 -4.009 1.00 71.88 214 VAL A CA 1
ATOM 1570 C C . VAL A 1 214 ? -1.535 -21.064 -2.632 1.00 71.88 214 VAL A C 1
ATOM 1572 O O . VAL A 1 214 ? -1.635 -20.179 -1.787 1.00 71.88 214 VAL A O 1
ATOM 1575 N N . GLY A 1 215 ? -1.914 -22.325 -2.395 1.00 64.88 215 GLY A N 1
ATOM 1576 C CA . GLY A 1 215 ? -2.197 -22.873 -1.062 1.00 64.88 215 GLY A CA 1
ATOM 1577 C C . GLY A 1 215 ? -3.338 -22.230 -0.249 1.00 64.88 215 GLY A C 1
ATOM 1578 O O . GLY A 1 215 ? -4.367 -21.803 -0.773 1.00 64.88 215 GLY A O 1
ATOM 1579 N N . TYR A 1 216 ? -3.162 -22.259 1.078 1.00 48.97 216 TYR A N 1
ATOM 1580 C CA . TYR A 1 216 ? -4.134 -21.877 2.111 1.00 48.97 216 TYR A CA 1
ATOM 1581 C C . TYR A 1 216 ? -4.357 -20.350 2.161 1.00 48.97 216 TYR A C 1
ATOM 1583 O O . TYR A 1 216 ? -3.402 -19.582 2.074 1.00 48.97 216 TYR A O 1
ATOM 1591 N N . LYS A 1 217 ? -5.614 -19.922 2.367 1.00 54.44 217 LYS A N 1
ATOM 1592 C CA . LYS A 1 217 ? -6.040 -18.524 2.621 1.00 54.44 217 LYS A CA 1
ATOM 1593 C C . LYS A 1 217 ? -5.933 -17.500 1.474 1.00 54.44 217 LYS A C 1
ATOM 1595 O O . LYS A 1 217 ? -5.983 -16.307 1.729 1.00 54.44 217 LYS A O 1
ATOM 1600 N N . GLY A 1 218 ? -5.908 -17.925 0.209 1.00 64.12 218 GLY A N 1
ATOM 1601 C CA . GLY A 1 218 ? -6.077 -16.982 -0.915 1.00 64.12 218 GLY A CA 1
ATOM 1602 C C . GLY A 1 218 ? -4.841 -16.128 -1.219 1.00 64.12 218 GLY A C 1
ATOM 1603 O O . GLY A 1 218 ? -4.959 -15.000 -1.702 1.00 64.12 218 GLY A O 1
ATOM 1604 N N . ARG A 1 219 ? -3.655 -16.682 -0.953 1.00 72.44 219 ARG A N 1
ATOM 1605 C CA . ARG A 1 219 ? -2.361 -16.084 -1.285 1.00 72.44 219 ARG A CA 1
ATOM 1606 C C . ARG A 1 219 ? -2.035 -16.227 -2.768 1.00 72.44 219 ARG A C 1
ATOM 1608 O O . ARG A 1 219 ? -2.428 -17.186 -3.432 1.00 72.44 219 ARG A O 1
ATOM 1615 N N . VAL A 1 220 ? -1.266 -15.273 -3.273 1.00 78.88 220 VAL A N 1
ATOM 1616 C CA . VAL A 1 220 ? -0.823 -15.165 -4.660 1.00 78.88 220 VAL A CA 1
ATOM 1617 C C . VAL A 1 220 ? 0.699 -15.118 -4.683 1.00 78.88 220 VAL A C 1
ATOM 1619 O O . VAL A 1 220 ? 1.312 -14.178 -4.181 1.00 78.88 220 VAL A O 1
ATOM 1622 N N . PHE A 1 221 ? 1.319 -16.120 -5.297 1.00 82.50 221 PHE A N 1
ATOM 1623 C CA . PHE A 1 221 ? 2.721 -16.050 -5.681 1.00 82.50 221 PHE A CA 1
ATOM 1624 C C . PHE A 1 221 ? 2.848 -15.112 -6.880 1.00 82.50 221 PHE A C 1
ATOM 1626 O O . PHE A 1 221 ? 2.132 -15.270 -7.865 1.00 82.50 221 PHE A O 1
ATOM 1633 N N . LEU A 1 222 ? 3.760 -14.150 -6.811 1.00 83.06 222 LEU A N 1
ATOM 1634 C CA . LEU A 1 222 ? 4.012 -13.159 -7.846 1.00 83.06 222 LEU A CA 1
ATOM 1635 C C . LEU A 1 222 ? 5.490 -13.181 -8.228 1.00 83.06 222 LEU A C 1
ATOM 1637 O O . LEU A 1 222 ? 6.352 -13.008 -7.375 1.00 83.06 222 LEU A O 1
ATOM 1641 N N . TYR A 1 223 ? 5.798 -13.341 -9.510 1.00 81.06 223 TYR A N 1
ATOM 1642 C CA . TYR A 1 223 ? 7.151 -13.236 -10.052 1.00 81.06 223 TYR A CA 1
ATOM 1643 C C . TYR A 1 223 ? 7.262 -12.039 -10.993 1.00 81.06 223 TYR A C 1
ATOM 1645 O O . TYR A 1 223 ? 6.485 -11.911 -11.938 1.00 81.06 223 TYR A O 1
ATOM 1653 N N . ASP A 1 224 ? 8.247 -11.177 -10.753 1.00 77.06 224 ASP A N 1
ATOM 1654 C CA . ASP A 1 224 ? 8.584 -10.055 -11.622 1.00 77.06 224 ASP A CA 1
ATOM 1655 C C . ASP A 1 224 ? 9.766 -10.440 -12.515 1.00 77.06 224 ASP A C 1
ATOM 1657 O O . ASP A 1 224 ? 10.926 -10.442 -12.090 1.00 77.06 224 ASP A O 1
ATOM 1661 N N . GLN A 1 225 ? 9.490 -10.737 -13.788 1.00 74.19 225 GLN A N 1
ATOM 1662 C CA . GLN A 1 225 ? 10.539 -11.176 -14.709 1.00 74.19 225 GLN A CA 1
ATOM 1663 C C . GLN A 1 225 ? 11.567 -10.089 -15.035 1.00 74.19 225 GLN A C 1
ATOM 1665 O O . GLN A 1 225 ? 12.635 -10.409 -15.552 1.00 74.19 225 GLN A O 1
ATOM 1670 N N . GLN A 1 226 ? 11.250 -8.818 -14.773 1.00 69.38 226 GLN A N 1
ATOM 1671 C CA . GLN A 1 226 ? 12.144 -7.709 -15.080 1.00 69.38 226 GLN A CA 1
ATOM 1672 C C . GLN A 1 226 ? 13.331 -7.658 -14.116 1.00 69.38 226 GLN A C 1
ATOM 1674 O O . GLN A 1 226 ? 14.454 -7.397 -14.540 1.00 69.38 226 GLN A O 1
ATOM 1679 N N . ILE A 1 227 ? 13.071 -7.891 -12.831 1.00 62.16 227 ILE A N 1
ATOM 1680 C CA . ILE A 1 227 ? 14.097 -7.875 -11.779 1.00 62.16 227 ILE A CA 1
ATOM 1681 C C . ILE A 1 227 ? 14.503 -9.287 -11.343 1.00 62.16 227 ILE A C 1
ATOM 1683 O O . ILE A 1 227 ? 15.499 -9.446 -10.649 1.00 62.16 227 ILE A O 1
ATOM 1687 N N . GLY A 1 228 ? 13.764 -10.316 -11.772 1.00 66.81 228 GLY A N 1
ATOM 1688 C CA . GLY A 1 228 ? 14.035 -11.716 -11.448 1.00 66.81 228 GLY A CA 1
ATOM 1689 C C . GLY A 1 228 ? 13.632 -12.121 -10.029 1.00 66.81 228 GLY A C 1
ATOM 1690 O O . GLY A 1 228 ? 13.938 -13.241 -9.622 1.00 66.81 228 GLY A O 1
ATOM 1691 N N . ASN A 1 229 ? 12.938 -11.243 -9.305 1.00 70.50 229 ASN A N 1
ATOM 1692 C CA . ASN A 1 229 ? 12.493 -11.476 -7.936 1.00 70.50 229 ASN A CA 1
ATOM 1693 C C . ASN A 1 229 ? 11.068 -12.034 -7.913 1.00 70.50 229 ASN A C 1
ATOM 1695 O O . ASN A 1 229 ? 10.283 -11.842 -8.844 1.00 70.50 229 ASN A O 1
ATOM 1699 N N . SER A 1 230 ? 10.730 -12.714 -6.824 1.00 72.62 230 SER A N 1
ATOM 1700 C CA . SER A 1 230 ? 9.374 -13.188 -6.544 1.00 72.62 230 SER A CA 1
ATOM 1701 C C . SER A 1 230 ? 8.884 -12.673 -5.193 1.00 72.62 230 SER A C 1
ATOM 1703 O O . SER A 1 230 ? 9.658 -12.062 -4.463 1.00 72.62 230 SER A O 1
ATOM 1705 N N . GLY A 1 231 ? 7.598 -12.877 -4.906 1.00 72.94 231 GLY A N 1
ATOM 1706 C CA . GLY A 1 231 ? 6.857 -12.452 -3.720 1.00 72.94 231 GLY A CA 1
ATOM 1707 C C . GLY A 1 231 ? 5.677 -13.397 -3.454 1.00 72.94 231 GLY A C 1
ATOM 1708 O O . GLY A 1 231 ? 5.134 -13.957 -4.400 1.00 72.94 231 GLY A O 1
ATOM 1709 N N . ILE A 1 232 ? 5.234 -13.549 -2.205 1.00 72.00 232 ILE A N 1
ATOM 1710 C CA . ILE A 1 232 ? 3.888 -14.040 -1.869 1.00 72.00 232 ILE A CA 1
ATOM 1711 C C . ILE A 1 232 ? 3.068 -12.867 -1.327 1.00 72.00 232 ILE A C 1
ATOM 1713 O O . ILE A 1 232 ? 3.410 -12.288 -0.302 1.00 72.00 232 ILE A O 1
ATOM 1717 N N . LEU A 1 233 ? 1.976 -12.523 -1.994 1.00 69.19 233 LEU A N 1
ATOM 1718 C CA . LEU A 1 233 ? 1.057 -11.474 -1.564 1.00 69.19 233 LEU A CA 1
ATOM 1719 C C . LEU A 1 233 ? -0.276 -12.096 -1.152 1.00 69.19 233 LEU A C 1
ATOM 1721 O O . LEU A 1 233 ? -0.718 -13.067 -1.757 1.00 69.19 233 LEU A O 1
ATOM 1725 N N . GLU A 1 234 ? -0.961 -11.525 -0.166 1.00 66.88 234 GLU A N 1
ATOM 1726 C CA . GLU A 1 234 ? -2.378 -11.843 0.049 1.00 66.88 234 GLU A CA 1
ATOM 1727 C C . GLU A 1 234 ? -3.201 -11.329 -1.151 1.00 66.88 234 GLU A C 1
ATOM 1729 O O . GLU A 1 234 ? -2.875 -10.290 -1.733 1.00 66.88 234 GLU A O 1
ATOM 1734 N N . GLY A 1 235 ? -4.261 -12.038 -1.557 1.00 68.38 235 GLY A N 1
ATOM 1735 C CA . GLY A 1 235 ? -5.035 -11.719 -2.770 1.00 68.38 235 GLY A CA 1
ATOM 1736 C C . GLY A 1 235 ? -5.493 -10.251 -2.899 1.00 68.38 235 GLY A C 1
ATOM 1737 O O . GLY A 1 235 ? -5.310 -9.648 -3.967 1.00 68.38 235 GLY A O 1
ATOM 1738 N N . PRO A 1 236 ? -6.026 -9.625 -1.832 1.00 62.16 236 PRO A N 1
ATOM 1739 C CA . PRO A 1 236 ? -6.352 -8.199 -1.839 1.00 62.16 236 PRO A CA 1
ATOM 1740 C C . PRO A 1 236 ? -5.135 -7.285 -2.068 1.00 62.16 236 PRO A C 1
ATOM 1742 O O . PRO A 1 236 ? -5.220 -6.334 -2.839 1.00 62.16 236 PRO A O 1
ATOM 1745 N N . VAL A 1 237 ? -3.977 -7.608 -1.479 1.00 64.38 237 VAL A N 1
ATOM 1746 C CA . VAL A 1 237 ? -2.724 -6.846 -1.653 1.00 64.38 237 VAL A CA 1
ATOM 1747 C C . VAL A 1 237 ? -2.214 -6.968 -3.081 1.00 64.38 237 VAL A C 1
ATOM 1749 O O . VAL A 1 237 ? -1.831 -5.970 -3.681 1.00 64.38 237 VAL A O 1
ATOM 1752 N N . TYR A 1 238 ? -2.244 -8.176 -3.651 1.00 74.19 238 TYR A N 1
ATOM 1753 C CA . TYR A 1 238 ? -1.897 -8.404 -5.053 1.00 74.19 238 TYR A CA 1
ATOM 1754 C C . TYR A 1 238 ? -2.726 -7.512 -5.984 1.00 74.19 238 TYR A C 1
ATOM 1756 O O . TYR A 1 238 ? -2.168 -6.860 -6.869 1.00 74.19 238 TYR A O 1
ATOM 1764 N N . THR A 1 239 ? -4.040 -7.450 -5.749 1.00 71.50 239 THR A N 1
ATOM 1765 C CA . THR A 1 239 ? -4.982 -6.673 -6.568 1.00 71.50 239 THR A CA 1
ATOM 1766 C C . THR A 1 239 ? -4.643 -5.184 -6.581 1.00 71.50 239 THR A C 1
ATOM 1768 O O . THR A 1 239 ? -4.791 -4.536 -7.616 1.00 71.50 239 THR A O 1
ATOM 1771 N N . GLU A 1 240 ? -4.158 -4.637 -5.466 1.00 62.97 240 GLU A N 1
ATOM 1772 C CA . GLU A 1 240 ? -3.705 -3.247 -5.400 1.00 62.97 240 GLU A CA 1
ATOM 1773 C C . GLU A 1 240 ? -2.283 -3.064 -5.945 1.00 62.97 240 GLU A C 1
ATOM 1775 O O . GLU A 1 240 ? -2.034 -2.123 -6.703 1.00 62.97 240 GLU A O 1
ATOM 1780 N N . TYR A 1 241 ? -1.368 -3.992 -5.643 1.00 70.06 241 TYR A N 1
ATOM 1781 C CA . TYR A 1 241 ? 0.022 -3.950 -6.099 1.00 70.06 241 TYR A CA 1
ATOM 1782 C C . TYR A 1 241 ? 0.113 -3.826 -7.621 1.00 70.06 241 TYR A C 1
ATOM 1784 O O . TYR A 1 241 ? 0.805 -2.948 -8.135 1.00 70.06 241 TYR A O 1
ATOM 1792 N N . ILE A 1 242 ? -0.634 -4.657 -8.356 1.00 73.56 242 ILE A N 1
ATOM 1793 C CA . ILE A 1 242 ? -0.584 -4.671 -9.825 1.00 73.56 242 ILE A CA 1
ATOM 1794 C C . ILE A 1 242 ? -1.092 -3.377 -10.478 1.00 73.56 242 ILE A C 1
ATOM 1796 O O . ILE A 1 242 ? -0.725 -3.107 -11.619 1.00 73.56 242 ILE A O 1
ATOM 1800 N N . LYS A 1 243 ? -1.905 -2.565 -9.785 1.00 70.25 243 LYS A N 1
ATOM 1801 C CA . LYS A 1 243 ? -2.416 -1.291 -10.320 1.00 70.25 243 LYS A CA 1
ATOM 1802 C C . LYS A 1 243 ? -1.355 -0.194 -10.302 1.00 70.25 243 LYS A C 1
ATOM 1804 O O . LYS A 1 243 ? -1.358 0.664 -11.181 1.00 70.25 243 LYS A O 1
ATOM 1809 N N . ASN A 1 244 ? -0.471 -0.193 -9.302 1.00 60.31 244 ASN A N 1
ATOM 1810 C CA . ASN A 1 244 ? 0.580 0.817 -9.168 1.00 60.31 244 ASN A CA 1
ATOM 1811 C C . ASN A 1 244 ? 1.857 0.261 -8.505 1.00 60.31 244 ASN A C 1
ATOM 1813 O O . ASN A 1 244 ? 2.213 0.694 -7.410 1.00 60.31 244 ASN A O 1
ATOM 1817 N N . PRO A 1 245 ? 2.604 -0.648 -9.161 1.00 62.16 245 PRO A N 1
ATOM 1818 C CA . PRO A 1 245 ? 3.773 -1.283 -8.547 1.00 62.16 245 PRO A CA 1
ATOM 1819 C C . PRO A 1 245 ? 4.858 -0.291 -8.112 1.00 62.16 245 PRO A C 1
ATOM 1821 O O . PRO A 1 245 ? 5.582 -0.544 -7.162 1.00 62.16 245 PRO A O 1
ATOM 1824 N N . SER A 1 246 ? 4.979 0.856 -8.790 1.00 57.31 246 SER A N 1
ATOM 1825 C CA . SER A 1 246 ? 5.936 1.912 -8.432 1.00 57.31 246 SER A CA 1
ATOM 1826 C C . SER A 1 246 ? 5.666 2.548 -7.074 1.00 57.31 246 SER A C 1
ATOM 1828 O O . SER A 1 246 ? 6.616 2.948 -6.410 1.00 57.31 246 SER A O 1
ATOM 1830 N N . TYR A 1 247 ? 4.398 2.640 -6.668 1.00 50.75 247 TYR A N 1
ATOM 1831 C CA . TYR A 1 247 ? 4.031 3.109 -5.333 1.00 50.75 247 TYR A CA 1
ATOM 1832 C C . TYR A 1 247 ? 4.482 2.119 -4.251 1.00 50.75 247 TYR A C 1
ATOM 1834 O O . TYR A 1 247 ? 4.877 2.533 -3.170 1.00 50.75 247 TYR A O 1
ATOM 1842 N N . TYR A 1 248 ? 4.498 0.829 -4.592 1.00 52.97 248 TYR A N 1
ATOM 1843 C CA . TYR A 1 248 ? 4.845 -0.291 -3.719 1.00 52.97 248 TYR A CA 1
ATOM 1844 C C . TYR A 1 248 ? 6.265 -0.853 -3.954 1.00 52.97 248 TYR A C 1
ATOM 1846 O O . TYR A 1 248 ? 6.531 -2.020 -3.685 1.00 52.97 248 TYR A O 1
ATOM 1854 N N . GLY A 1 249 ? 7.198 -0.106 -4.542 1.00 54.91 249 GLY A N 1
ATOM 1855 C CA . GLY A 1 249 ? 8.564 -0.605 -4.759 1.00 54.91 249 GLY A CA 1
ATOM 1856 C C . GLY A 1 249 ? 8.695 -1.961 -5.499 1.00 54.91 249 GLY A C 1
ATOM 1857 O O . GLY A 1 249 ? 7.799 -2.459 -6.188 1.00 54.91 249 GLY A O 1
ATOM 1858 N N . GLY A 1 250 ? 9.890 -2.551 -5.424 1.00 56.06 250 GLY A N 1
ATOM 1859 C CA . GLY A 1 250 ? 10.189 -3.840 -6.057 1.00 56.06 250 GLY A CA 1
ATOM 1860 C C . GLY A 1 250 ? 9.912 -5.022 -5.133 1.00 56.06 250 GLY A C 1
ATOM 1861 O O . GLY A 1 250 ? 10.116 -4.908 -3.932 1.00 56.06 250 GLY A O 1
ATOM 1862 N N . LEU A 1 251 ? 9.525 -6.173 -5.697 1.00 62.22 251 LEU A N 1
ATOM 1863 C CA . LEU A 1 251 ? 9.473 -7.429 -4.943 1.00 62.22 251 LEU A CA 1
ATOM 1864 C C . LEU A 1 251 ? 10.877 -7.790 -4.453 1.00 62.22 251 LEU A C 1
ATOM 1866 O O . LEU A 1 251 ? 11.816 -7.828 -5.252 1.00 62.22 251 LEU A O 1
ATOM 1870 N N . ILE A 1 252 ? 11.018 -8.089 -3.166 1.00 52.59 252 ILE A N 1
ATOM 1871 C CA . ILE A 1 252 ? 12.243 -8.640 -2.583 1.00 52.59 252 ILE A CA 1
ATOM 1872 C C . ILE A 1 252 ? 11.867 -9.950 -1.894 1.00 52.59 252 ILE A C 1
ATOM 1874 O O . ILE A 1 252 ? 11.051 -9.931 -0.979 1.00 52.59 252 ILE A O 1
ATOM 1878 N N . ILE A 1 253 ? 12.476 -11.061 -2.313 1.00 56.59 253 ILE A N 1
ATOM 1879 C CA . ILE A 1 253 ? 12.536 -12.298 -1.528 1.00 56.59 253 ILE A CA 1
ATOM 1880 C C . ILE A 1 253 ? 14.001 -12.738 -1.438 1.00 56.59 253 ILE A C 1
ATOM 1882 O O . ILE A 1 253 ? 14.682 -12.849 -2.459 1.00 56.59 253 ILE A O 1
ATOM 1886 N N . SER A 1 254 ? 14.450 -13.079 -0.228 1.00 41.75 254 SER A N 1
ATOM 1887 C CA . SER A 1 254 ? 15.534 -14.038 -0.006 1.00 41.75 254 SER A CA 1
ATOM 1888 C C . SER A 1 254 ? 14.921 -15.355 0.477 1.00 41.75 254 SER A C 1
ATOM 1890 O O . SER A 1 254 ? 14.430 -15.420 1.601 1.00 41.75 254 SER A O 1
ATOM 1892 N N . PHE A 1 255 ? 14.934 -16.401 -0.350 1.00 42.81 255 PHE A N 1
ATOM 1893 C CA . PHE A 1 255 ? 14.690 -17.759 0.138 1.00 42.81 255 PHE A CA 1
ATOM 1894 C C . PHE A 1 255 ? 15.981 -18.241 0.806 1.00 42.81 255 PHE A C 1
ATOM 1896 O O . PHE A 1 255 ? 17.016 -18.306 0.140 1.00 42.81 255 PHE A O 1
ATOM 1903 N N . SER A 1 256 ? 15.939 -18.560 2.102 1.00 32.69 256 SER A N 1
ATOM 1904 C CA . SER A 1 256 ? 16.987 -19.383 2.707 1.00 32.69 256 SER A CA 1
ATOM 1905 C C . SER A 1 256 ? 16.755 -20.825 2.241 1.00 32.69 256 SER A C 1
ATOM 1907 O O . SER A 1 256 ? 15.661 -21.345 2.452 1.00 32.69 256 SER A O 1
ATOM 1909 N N . PRO A 1 257 ? 17.721 -21.487 1.581 1.00 32.19 257 PRO A N 1
ATOM 1910 C CA . PRO A 1 257 ? 17.584 -22.896 1.205 1.00 32.19 257 PRO A CA 1
ATOM 1911 C C . PRO A 1 257 ? 17.610 -23.835 2.421 1.00 32.19 257 PRO A C 1
ATOM 1913 O O . PRO A 1 257 ? 17.275 -25.011 2.294 1.00 32.19 257 PRO A O 1
ATOM 1916 N N . ASP A 1 258 ? 18.001 -23.320 3.590 1.00 29.98 258 ASP A N 1
ATOM 1917 C CA . ASP A 1 258 ? 18.405 -24.118 4.738 1.00 29.98 258 ASP A CA 1
ATOM 1918 C C . ASP A 1 258 ? 17.483 -23.870 5.950 1.00 29.98 258 ASP A C 1
ATOM 1920 O O . ASP A 1 258 ? 17.859 -23.196 6.903 1.00 29.98 258 ASP A O 1
ATOM 1924 N N . GLY A 1 259 ? 16.296 -24.487 5.928 1.00 29.05 259 GLY A N 1
ATOM 1925 C CA . GLY A 1 259 ? 15.682 -25.077 7.127 1.00 29.05 259 GLY A CA 1
ATOM 1926 C C . GLY A 1 259 ? 14.585 -24.306 7.879 1.00 29.05 259 GLY A C 1
ATOM 1927 O O . GLY A 1 259 ? 14.870 -23.433 8.687 1.00 29.05 259 GLY A O 1
ATOM 1928 N N . GLY A 1 260 ? 13.358 -24.839 7.793 1.00 26.66 260 GLY A N 1
ATOM 1929 C CA . GLY A 1 260 ? 12.320 -24.737 8.828 1.00 26.66 260 GLY A CA 1
ATOM 1930 C C . GLY A 1 260 ? 10.973 -24.214 8.324 1.00 26.66 260 GLY A C 1
ATOM 1931 O O . GLY A 1 260 ? 10.912 -23.168 7.693 1.00 26.66 260 GLY A O 1
ATOM 1932 N N . ASP A 1 261 ? 9.878 -24.894 8.685 1.00 33.31 261 ASP A N 1
ATOM 1933 C CA . ASP A 1 261 ? 8.474 -24.489 8.433 1.00 33.31 261 ASP A CA 1
ATOM 1934 C C . ASP A 1 261 ? 8.097 -23.088 8.987 1.00 33.31 261 ASP A C 1
ATOM 1936 O O . ASP A 1 261 ? 6.967 -22.628 8.830 1.00 33.31 261 ASP A O 1
ATOM 1940 N N . SER A 1 262 ? 9.029 -22.394 9.646 1.00 31.09 262 SER A N 1
ATOM 1941 C CA . SER A 1 262 ? 8.876 -21.047 10.201 1.00 31.09 262 SER A CA 1
ATOM 1942 C C . SER A 1 262 ? 9.435 -19.922 9.321 1.00 31.09 262 SER A C 1
ATOM 1944 O O . SER A 1 262 ? 9.287 -18.755 9.688 1.00 31.09 262 SER A O 1
ATOM 1946 N N . ASP A 1 263 ? 10.048 -20.227 8.175 1.00 32.75 263 ASP A N 1
ATOM 1947 C CA . ASP A 1 263 ? 10.600 -19.215 7.267 1.00 32.75 263 ASP A CA 1
ATOM 1948 C C . ASP A 1 263 ? 9.493 -18.591 6.404 1.00 32.75 263 ASP A C 1
ATOM 1950 O O . ASP A 1 263 ? 9.324 -18.860 5.214 1.00 32.75 263 ASP A O 1
ATOM 1954 N N . MET A 1 264 ? 8.700 -17.733 7.047 1.00 35.94 264 MET A N 1
ATOM 1955 C CA . MET A 1 264 ? 7.752 -16.836 6.396 1.00 35.94 264 MET A CA 1
ATOM 1956 C C . MET A 1 264 ? 8.504 -16.005 5.350 1.00 35.94 264 MET A C 1
ATOM 1958 O O . MET A 1 264 ? 9.336 -15.167 5.691 1.00 35.94 264 MET A O 1
ATOM 1962 N N . GLY A 1 265 ? 8.219 -16.237 4.067 1.00 37.47 265 GLY A N 1
ATOM 1963 C CA . GLY A 1 265 ? 8.744 -15.421 2.977 1.00 37.47 265 GLY A CA 1
ATOM 1964 C C . GLY A 1 265 ? 8.321 -13.964 3.160 1.00 37.47 265 GLY A C 1
ATOM 1965 O O . GLY A 1 265 ? 7.173 -13.612 2.903 1.00 37.47 265 GLY A O 1
ATOM 1966 N N . TYR A 1 266 ? 9.242 -13.122 3.626 1.00 43.12 266 TYR A N 1
ATOM 1967 C CA . TYR A 1 266 ? 9.025 -11.685 3.753 1.00 43.12 266 TYR A CA 1
ATOM 1968 C C . TYR A 1 266 ? 8.964 -11.077 2.355 1.00 43.12 266 TYR A C 1
ATOM 1970 O O . TYR A 1 266 ? 9.942 -11.150 1.613 1.00 43.12 266 TYR A O 1
ATOM 1978 N N . VAL A 1 267 ? 7.838 -10.463 1.996 1.00 43.75 267 VAL A N 1
ATOM 1979 C CA . VAL A 1 267 ? 7.771 -9.628 0.796 1.00 43.75 267 VAL A CA 1
ATOM 1980 C C . VAL A 1 267 ? 7.913 -8.181 1.217 1.00 43.75 267 VAL A C 1
ATOM 1982 O O . VAL A 1 267 ? 7.023 -7.613 1.843 1.00 43.75 267 VAL A O 1
ATOM 1985 N N . SER A 1 268 ? 9.038 -7.568 0.863 1.00 46.94 268 SER A N 1
ATOM 1986 C CA . SER A 1 268 ? 9.143 -6.114 0.923 1.00 46.94 268 SER A CA 1
ATOM 1987 C C . SER A 1 268 ? 8.495 -5.529 -0.330 1.00 46.94 268 SER A C 1
ATOM 1989 O O . SER A 1 268 ? 8.874 -5.886 -1.443 1.00 46.94 268 SER A O 1
ATOM 1991 N N . ILE A 1 269 ? 7.500 -4.665 -0.134 1.00 47.31 269 ILE A N 1
ATOM 1992 C CA . ILE A 1 269 ? 6.810 -3.889 -1.169 1.00 47.31 269 ILE A CA 1
ATOM 1993 C C . ILE A 1 269 ? 6.902 -2.372 -0.898 1.00 47.31 269 ILE A C 1
ATOM 1995 O O . ILE A 1 269 ? 5.980 -1.641 -1.217 1.00 47.31 269 ILE A O 1
ATOM 1999 N N . PHE A 1 270 ? 7.973 -1.868 -0.272 1.00 41.78 270 PHE A N 1
ATOM 2000 C CA . PHE A 1 270 ? 8.295 -0.420 -0.241 1.00 41.78 270 PHE A CA 1
ATOM 2001 C C . PHE A 1 270 ? 9.818 -0.151 -0.176 1.00 41.78 270 PHE A C 1
ATOM 2003 O O . PHE A 1 270 ? 10.249 0.909 0.263 1.00 41.78 270 PHE A O 1
ATOM 2010 N N . GLY A 1 271 ? 10.670 -1.093 -0.599 1.00 35.69 271 GLY A N 1
ATOM 2011 C CA . GLY A 1 271 ? 12.126 -0.925 -0.511 1.00 35.69 271 GLY A CA 1
ATOM 2012 C C . GLY A 1 271 ? 12.753 -0.169 -1.692 1.00 35.69 271 GLY A C 1
ATOM 2013 O O . GLY A 1 271 ? 12.627 -0.600 -2.841 1.00 35.69 271 GLY A O 1
ATOM 2014 N N . GLU A 1 272 ? 13.521 0.890 -1.407 1.00 31.27 272 GLU A N 1
ATOM 2015 C CA . GLU A 1 272 ? 14.698 1.234 -2.217 1.00 31.27 272 GLU A CA 1
ATOM 2016 C C . GLU A 1 272 ? 15.772 0.160 -1.982 1.00 31.27 272 GLU A C 1
ATOM 2018 O O . GLU A 1 272 ? 15.947 -0.345 -0.872 1.00 31.27 272 GLU A O 1
ATOM 2023 N N . SER A 1 273 ? 16.472 -0.252 -3.038 1.00 38.31 273 SER A N 1
ATOM 2024 C CA . SER A 1 273 ? 17.458 -1.328 -2.952 1.00 38.31 273 SER A CA 1
ATOM 2025 C C . SER A 1 273 ? 18.509 -1.069 -1.861 1.00 38.31 273 SER A C 1
ATOM 2027 O O . SER A 1 273 ? 19.095 0.011 -1.835 1.00 38.31 273 SER A O 1
ATOM 2029 N N . ALA A 1 274 ? 18.832 -2.123 -1.100 1.00 31.23 274 ALA A N 1
ATOM 2030 C CA . ALA A 1 274 ? 20.072 -2.329 -0.334 1.00 31.23 274 ALA A CA 1
ATOM 2031 C C . ALA A 1 274 ? 20.084 -2.128 1.195 1.00 31.23 274 ALA A C 1
ATOM 2033 O O . ALA A 1 274 ? 21.172 -2.037 1.761 1.00 31.23 274 ALA A O 1
ATOM 2034 N N . VAL A 1 275 ? 18.955 -2.205 1.904 1.00 32.88 275 VAL A N 1
ATOM 2035 C CA . VAL A 1 275 ? 19.015 -2.411 3.365 1.00 32.88 275 VAL A CA 1
ATOM 2036 C C . VAL A 1 275 ? 18.080 -3.538 3.786 1.00 32.88 275 VAL A C 1
ATOM 2038 O O . VAL A 1 275 ? 16.865 -3.436 3.656 1.00 32.88 275 VAL A O 1
ATOM 2041 N N . ASN A 1 276 ? 18.669 -4.633 4.271 1.00 38.16 276 ASN A N 1
ATOM 2042 C CA . ASN A 1 276 ? 18.008 -5.823 4.822 1.00 38.16 276 ASN A CA 1
ATOM 2043 C C . ASN A 1 276 ? 17.280 -5.527 6.155 1.00 38.16 276 ASN A C 1
ATOM 2045 O O . ASN A 1 276 ? 17.405 -6.294 7.106 1.00 38.16 276 ASN A O 1
ATOM 2049 N N . GLU A 1 277 ? 16.588 -4.391 6.273 1.00 40.31 277 GLU A N 1
ATOM 2050 C CA . GLU A 1 277 ? 16.142 -3.860 7.567 1.00 40.31 277 GLU A CA 1
ATOM 2051 C C . GLU A 1 277 ? 14.649 -3.531 7.656 1.00 40.31 277 GLU A C 1
ATOM 2053 O O . GLU A 1 277 ? 14.238 -2.950 8.655 1.00 40.31 277 GLU A O 1
ATOM 2058 N N . PHE A 1 278 ? 13.832 -3.941 6.675 1.00 40.66 278 PHE A N 1
ATOM 2059 C CA . PHE A 1 278 ? 12.402 -3.614 6.642 1.00 40.66 278 PHE A CA 1
ATOM 2060 C C . PHE A 1 278 ? 11.516 -4.815 6.301 1.00 40.66 278 PHE A C 1
ATOM 2062 O O . PHE A 1 278 ? 11.813 -5.568 5.372 1.00 40.66 278 PHE A O 1
ATOM 2069 N N . ALA A 1 279 ? 10.403 -4.961 7.023 1.00 43.91 279 ALA A N 1
ATOM 2070 C CA . ALA A 1 279 ? 9.356 -5.939 6.739 1.00 43.91 279 ALA A CA 1
ATOM 2071 C C . ALA A 1 279 ? 8.020 -5.222 6.539 1.00 43.91 279 ALA A C 1
ATOM 2073 O O . ALA A 1 279 ? 7.707 -4.272 7.257 1.00 43.91 279 ALA A O 1
ATOM 2074 N N . LEU A 1 280 ? 7.261 -5.695 5.551 1.00 46.53 280 LEU A N 1
ATOM 2075 C CA . LEU A 1 280 ? 5.931 -5.214 5.215 1.00 46.53 280 LEU A CA 1
ATOM 2076 C C . LEU A 1 280 ? 4.973 -6.380 5.303 1.00 46.53 280 LEU A C 1
ATOM 2078 O O . LEU A 1 280 ? 4.928 -7.241 4.429 1.00 46.53 280 LEU A O 1
ATOM 2082 N N . GLN A 1 281 ? 4.266 -6.444 6.423 1.00 47.31 281 GLN A N 1
ATOM 2083 C CA . GLN A 1 281 ? 3.368 -7.549 6.708 1.00 47.31 281 GLN A CA 1
ATOM 2084 C C . GLN A 1 281 ? 1.945 -7.123 6.372 1.00 47.31 281 GLN A C 1
ATOM 2086 O O . GLN A 1 281 ? 1.406 -6.179 6.954 1.00 47.31 281 GLN A O 1
ATOM 2091 N N . ALA A 1 282 ? 1.364 -7.810 5.392 1.00 44.25 282 ALA A N 1
ATOM 2092 C CA . ALA A 1 282 ? -0.054 -7.721 5.114 1.00 44.25 282 ALA A CA 1
ATOM 2093 C C . ALA A 1 282 ? -0.808 -8.585 6.121 1.00 44.25 282 ALA A C 1
ATOM 2095 O O . ALA A 1 282 ? -0.569 -9.789 6.211 1.00 44.25 282 ALA A O 1
ATOM 2096 N N . TYR A 1 283 ? -1.715 -7.973 6.871 1.00 40.88 283 TYR A N 1
ATOM 2097 C CA . TYR A 1 283 ? -2.506 -8.672 7.874 1.00 40.88 283 TYR A CA 1
ATOM 2098 C C . TYR A 1 283 ? -3.994 -8.531 7.596 1.00 40.88 283 TYR A C 1
ATOM 2100 O O . TYR A 1 283 ? -4.477 -7.435 7.327 1.00 40.88 283 TYR A O 1
ATOM 2108 N N . GLY A 1 284 ? -4.709 -9.638 7.790 1.00 37.53 284 GLY A N 1
ATOM 2109 C CA . GLY A 1 284 ? -6.166 -9.691 7.784 1.00 37.53 284 GLY A CA 1
ATOM 2110 C C . GLY A 1 284 ? -6.740 -10.298 6.506 1.00 37.53 284 GLY A C 1
ATOM 2111 O O . GLY A 1 284 ? -6.318 -9.995 5.399 1.00 37.53 284 GLY A O 1
ATOM 2112 N N . GLU A 1 285 ? -7.769 -11.132 6.662 1.00 37.97 285 GLU A N 1
ATOM 2113 C CA . GLU A 1 285 ? -8.550 -11.675 5.537 1.00 37.97 285 GLU A CA 1
ATOM 2114 C C . GLU A 1 285 ? -9.439 -10.603 4.866 1.00 37.97 285 GLU A C 1
ATOM 2116 O O . GLU A 1 285 ? -10.072 -10.874 3.848 1.00 37.97 285 GLU A O 1
ATOM 2121 N N . ARG A 1 286 ? -9.542 -9.399 5.457 1.00 41.31 286 ARG A N 1
ATOM 2122 C CA . ARG A 1 286 ? -10.594 -8.409 5.151 1.00 41.31 286 ARG A CA 1
ATOM 2123 C C . ARG A 1 286 ? -10.122 -6.959 4.973 1.00 41.31 286 ARG A C 1
ATOM 2125 O O . ARG A 1 286 ? -10.900 -6.156 4.465 1.00 41.31 286 ARG A O 1
ATOM 2132 N N . SER A 1 287 ? -8.895 -6.609 5.361 1.00 43.06 287 SER A N 1
ATOM 2133 C CA . SER A 1 287 ? -8.331 -5.260 5.207 1.00 43.06 287 SER A CA 1
ATOM 2134 C C . SER A 1 287 ? -6.923 -5.335 4.613 1.00 43.06 287 SER A C 1
ATOM 2136 O O . SER A 1 287 ? -6.146 -6.222 4.947 1.00 43.06 287 SER A O 1
ATOM 2138 N N . VAL A 1 288 ? -6.596 -4.429 3.686 1.00 46.59 288 VAL A N 1
ATOM 2139 C CA . VAL A 1 288 ? -5.297 -4.410 2.991 1.00 46.59 288 VAL A CA 1
ATOM 2140 C C . VAL A 1 288 ? -4.334 -3.492 3.747 1.00 46.59 288 VAL A C 1
ATOM 2142 O O . VAL A 1 288 ? -3.864 -2.491 3.248 1.00 46.59 288 VAL A O 1
ATOM 2145 N N . SER A 1 289 ? -4.048 -3.749 5.014 1.00 46.91 289 SER A N 1
ATOM 2146 C CA . SER A 1 289 ? -3.060 -2.927 5.734 1.00 46.91 289 SER A CA 1
ATOM 2147 C C . SER A 1 289 ? -1.652 -3.480 5.588 1.00 46.91 289 SER A C 1
ATOM 2149 O O . SER A 1 289 ? -1.500 -4.701 5.605 1.00 46.91 289 SER A O 1
ATOM 2151 N N . VAL A 1 290 ? -0.635 -2.620 5.578 1.00 48.62 290 VAL A N 1
ATOM 2152 C CA . VAL A 1 290 ? 0.763 -3.045 5.580 1.00 48.62 290 VAL A CA 1
ATOM 2153 C C . VAL A 1 290 ? 1.507 -2.440 6.773 1.00 48.62 290 VAL A C 1
ATOM 2155 O O . VAL A 1 290 ? 1.657 -1.230 6.906 1.00 48.62 290 VAL A O 1
ATOM 2158 N N . GLN A 1 291 ? 1.999 -3.291 7.667 1.00 49.47 291 GLN A N 1
ATOM 2159 C CA . GLN A 1 291 ? 2.826 -2.841 8.789 1.00 49.47 291 GLN A CA 1
ATOM 2160 C C . GLN A 1 291 ? 4.250 -2.570 8.301 1.00 49.47 291 GLN A C 1
ATOM 2162 O O . GLN A 1 291 ? 4.893 -3.503 7.832 1.00 49.47 291 GLN A O 1
ATOM 2167 N N . HIS A 1 292 ? 4.750 -1.338 8.426 1.00 51.22 292 HIS A N 1
ATOM 2168 C CA . HIS A 1 292 ? 6.148 -0.999 8.136 1.00 51.22 292 HIS A CA 1
ATOM 2169 C C . HIS A 1 292 ? 6.971 -1.054 9.422 1.00 51.22 292 HIS A C 1
ATOM 2171 O O . HIS A 1 292 ? 6.810 -0.239 10.335 1.00 51.22 292 HIS A O 1
ATOM 2177 N N . SER A 1 293 ? 7.862 -2.040 9.491 1.00 50.78 293 SER A N 1
ATOM 2178 C CA . SER A 1 293 ? 8.781 -2.233 10.614 1.00 50.78 293 SER A CA 1
ATOM 2179 C C . SER A 1 293 ? 10.224 -1.967 10.197 1.00 50.78 293 SER A C 1
ATOM 2181 O O . SER A 1 293 ? 10.606 -2.349 9.094 1.00 50.78 293 SER A O 1
ATOM 2183 N N . GLN A 1 294 ? 11.028 -1.385 11.094 1.00 49.69 294 GLN A N 1
ATOM 2184 C CA . GLN A 1 294 ? 12.488 -1.297 10.968 1.00 49.69 294 GLN A CA 1
ATOM 2185 C C . GLN A 1 294 ? 13.192 -1.988 12.134 1.00 49.69 294 GLN A C 1
ATOM 2187 O O . GLN A 1 294 ? 12.623 -2.150 13.217 1.00 49.69 294 GLN A O 1
ATOM 2192 N N . TYR A 1 295 ? 14.464 -2.331 11.944 1.00 55.56 295 TYR A N 1
ATOM 2193 C CA . TYR A 1 295 ? 15.329 -2.705 13.057 1.00 55.56 295 TYR A CA 1
ATOM 2194 C C . TYR A 1 295 ? 15.721 -1.494 13.905 1.00 55.56 295 TYR A C 1
ATOM 2196 O O . TYR A 1 295 ? 16.304 -0.529 13.417 1.00 55.56 295 TYR A O 1
ATOM 2204 N N . VAL A 1 296 ? 15.497 -1.599 15.211 1.00 53.62 296 VAL A N 1
ATOM 2205 C CA . VAL A 1 296 ? 16.056 -0.701 16.220 1.00 53.62 296 VAL A CA 1
ATOM 2206 C C . VAL A 1 296 ? 17.127 -1.457 16.994 1.00 53.62 296 VAL A C 1
ATOM 2208 O O . VAL A 1 296 ? 16.891 -2.548 17.521 1.00 53.62 296 VAL A O 1
ATOM 2211 N N . VAL A 1 297 ? 18.330 -0.885 17.041 1.00 62.97 297 VAL A N 1
ATOM 2212 C CA . VAL A 1 297 ? 19.404 -1.371 17.912 1.00 62.97 297 VAL A CA 1
ATOM 2213 C C . VAL A 1 297 ? 19.142 -0.816 19.307 1.00 62.97 297 VAL A C 1
ATOM 2215 O O . VAL A 1 297 ? 19.226 0.391 19.531 1.00 62.97 297 VAL A O 1
ATOM 2218 N N . ASN A 1 298 ? 18.802 -1.700 20.235 1.00 62.62 298 ASN A N 1
ATOM 2219 C CA . ASN A 1 298 ? 18.618 -1.372 21.638 1.00 62.62 298 ASN A CA 1
ATOM 2220 C C . ASN A 1 298 ? 19.949 -0.958 22.277 1.00 62.62 298 ASN A C 1
ATOM 2222 O O . ASN A 1 298 ? 21.034 -1.263 21.778 1.00 62.62 298 ASN A O 1
ATOM 2226 N N . ALA A 1 299 ? 19.871 -0.288 23.427 1.00 56.88 299 ALA A N 1
ATOM 2227 C CA . ALA A 1 299 ? 21.047 0.191 24.157 1.00 56.88 299 ALA A CA 1
ATOM 2228 C C . ALA A 1 299 ? 22.015 -0.934 24.585 1.00 56.88 299 ALA A C 1
ATOM 2230 O O . ALA A 1 299 ? 23.190 -0.672 24.829 1.00 56.88 299 ALA A O 1
ATOM 2231 N N . ASP A 1 300 ? 21.536 -2.177 24.656 1.00 65.81 300 ASP A N 1
ATOM 2232 C CA . ASP A 1 300 ? 22.317 -3.383 24.956 1.00 65.81 300 ASP A CA 1
ATOM 2233 C C . ASP A 1 300 ? 22.946 -4.040 23.708 1.00 65.81 300 ASP A C 1
ATOM 2235 O O . ASP A 1 300 ? 23.585 -5.087 23.808 1.00 65.81 300 ASP A O 1
ATOM 2239 N N . GLY A 1 301 ? 22.784 -3.432 22.528 1.00 56.06 301 GLY A N 1
ATOM 2240 C CA . GLY A 1 301 ? 23.277 -3.945 21.251 1.00 56.06 301 GLY A CA 1
ATOM 2241 C C . GLY A 1 301 ? 22.387 -5.014 20.612 1.00 56.06 301 GLY A C 1
ATOM 2242 O O . GLY A 1 301 ? 22.700 -5.473 19.511 1.00 56.06 301 GLY A O 1
ATOM 2243 N N . THR A 1 302 ? 21.278 -5.405 21.251 1.00 56.16 302 THR A N 1
ATOM 2244 C CA . THR A 1 302 ? 20.290 -6.300 20.637 1.00 56.16 302 THR A CA 1
ATOM 2245 C C . THR A 1 302 ? 19.509 -5.567 19.552 1.00 56.16 302 THR A C 1
ATOM 2247 O O . THR A 1 302 ? 19.302 -4.358 19.613 1.00 56.16 302 THR A O 1
ATOM 2250 N N . LYS A 1 303 ? 19.082 -6.295 18.521 1.00 49.44 303 LYS A N 1
ATOM 2251 C CA . LYS A 1 303 ? 18.236 -5.751 17.457 1.00 49.44 303 LYS A CA 1
ATOM 2252 C C . LYS A 1 303 ? 16.795 -6.187 17.696 1.00 49.44 303 LYS A C 1
ATOM 2254 O O . LYS A 1 303 ? 16.538 -7.386 17.776 1.00 49.44 303 LYS A O 1
ATOM 2259 N N . THR A 1 304 ? 15.867 -5.239 17.779 1.00 49.16 304 THR A N 1
ATOM 2260 C CA . THR A 1 304 ? 14.424 -5.518 17.851 1.00 49.16 304 THR A CA 1
ATOM 2261 C C . THR A 1 304 ? 13.694 -4.878 16.685 1.00 49.16 304 THR A C 1
ATOM 2263 O O . THR A 1 304 ? 14.102 -3.831 16.188 1.00 49.16 304 THR A O 1
ATOM 2266 N N . TRP A 1 305 ? 12.633 -5.530 16.222 1.00 53.78 305 TRP A N 1
ATOM 2267 C CA . TRP A 1 305 ? 11.735 -4.954 15.230 1.00 53.78 305 TRP A CA 1
ATOM 2268 C C . TRP A 1 305 ? 10.838 -3.927 15.909 1.00 53.78 305 TRP A C 1
ATOM 2270 O O . TRP A 1 305 ? 10.186 -4.252 16.900 1.00 53.78 305 TRP A O 1
ATOM 2280 N N . GLN A 1 306 ? 10.796 -2.708 15.376 1.00 52.12 306 GLN A N 1
ATOM 2281 C CA . GLN A 1 306 ? 9.833 -1.700 15.805 1.00 52.12 306 GLN A CA 1
ATOM 2282 C C . GLN A 1 306 ? 9.036 -1.167 14.612 1.00 52.12 306 GLN A C 1
ATOM 2284 O O . GLN A 1 306 ? 9.627 -0.894 13.561 1.00 52.12 306 GLN A O 1
ATOM 2289 N N . PRO A 1 307 ? 7.707 -1.019 14.748 1.00 51.56 307 PRO A N 1
ATOM 2290 C CA . PRO A 1 307 ? 6.894 -0.328 13.758 1.00 51.56 307 PRO A CA 1
ATOM 2291 C C . PRO A 1 307 ? 7.326 1.140 13.697 1.00 51.56 307 PRO A C 1
ATOM 2293 O O . PRO A 1 307 ? 7.461 1.797 14.728 1.00 51.56 307 PRO A O 1
ATOM 2296 N N . VAL A 1 308 ? 7.599 1.636 12.492 1.00 50.47 308 VAL A N 1
ATOM 2297 C CA . VAL A 1 308 ? 8.112 3.004 12.287 1.00 50.47 308 VAL A CA 1
ATOM 2298 C C . VAL A 1 308 ? 6.983 3.939 11.910 1.00 50.47 308 VAL A C 1
ATOM 2300 O O . VAL A 1 308 ? 6.896 5.041 12.437 1.00 50.47 308 VAL A O 1
ATOM 2303 N N . GLU A 1 309 ? 6.103 3.474 11.024 1.00 50.09 309 GLU A N 1
ATOM 2304 C CA . GLU A 1 309 ? 4.947 4.197 10.496 1.00 50.09 309 GLU A CA 1
ATOM 2305 C C . GLU A 1 309 ? 3.964 3.150 9.952 1.00 50.09 309 GLU A C 1
ATOM 2307 O O . GLU A 1 309 ? 4.272 2.516 8.958 1.00 50.09 309 GLU A O 1
ATOM 2312 N N . ASP A 1 310 ? 2.802 2.899 10.553 1.00 47.16 310 ASP A N 1
ATOM 2313 C CA . ASP A 1 310 ? 1.864 1.938 9.948 1.00 47.16 310 ASP A CA 1
ATOM 2314 C C . ASP A 1 310 ? 1.279 2.509 8.641 1.00 47.16 310 ASP A C 1
ATOM 2316 O O . ASP A 1 310 ? 0.600 3.538 8.651 1.00 47.16 310 ASP A O 1
ATOM 2320 N N . TYR A 1 311 ? 1.527 1.840 7.508 1.00 42.91 311 TYR A N 1
ATOM 2321 C CA . TYR A 1 311 ? 0.969 2.210 6.207 1.00 42.91 311 TYR A CA 1
ATOM 2322 C C . TYR A 1 311 ? -0.259 1.345 5.915 1.00 42.91 311 TYR A C 1
ATOM 2324 O O . TYR A 1 311 ? -0.166 0.193 5.499 1.00 42.91 311 TYR A O 1
ATOM 2332 N N . VAL A 1 312 ? -1.460 1.886 6.085 1.00 43.75 312 VAL A N 1
ATOM 2333 C CA . VAL A 1 312 ? -2.660 1.190 5.602 1.00 43.75 312 VAL A CA 1
ATOM 2334 C C . VAL A 1 312 ? -2.739 1.380 4.083 1.00 43.75 312 VAL A C 1
ATOM 2336 O O . VAL A 1 312 ? -2.836 2.517 3.624 1.00 43.75 312 VAL A O 1
ATOM 2339 N N . ILE A 1 313 ? -2.709 0.296 3.290 1.00 44.88 313 ILE A N 1
ATOM 2340 C CA . ILE A 1 313 ? -3.186 0.361 1.900 1.00 44.88 313 ILE A CA 1
ATOM 2341 C C . ILE A 1 313 ? -4.708 0.371 1.996 1.00 44.88 313 ILE A C 1
ATOM 2343 O O . ILE A 1 313 ? -5.378 -0.654 1.911 1.00 44.88 313 ILE A O 1
ATOM 2347 N N . ASP A 1 314 ? -5.279 1.539 2.257 1.00 40.88 314 ASP A N 1
ATOM 2348 C CA . ASP A 1 314 ? -6.726 1.640 2.295 1.00 40.88 314 ASP A CA 1
ATOM 2349 C C . ASP A 1 314 ? -7.269 1.669 0.864 1.00 40.88 314 ASP A C 1
ATOM 2351 O O . ASP A 1 314 ? -7.368 2.707 0.213 1.00 40.88 314 ASP A O 1
ATOM 2355 N N . HIS A 1 315 ? -7.585 0.483 0.356 1.00 37.94 315 HIS A N 1
ATOM 2356 C CA . HIS A 1 315 ? -8.569 0.328 -0.695 1.00 37.94 315 HIS A CA 1
ATOM 2357 C C . HIS A 1 315 ? -9.709 -0.499 -0.117 1.00 37.94 315 HIS A C 1
ATOM 2359 O O . HIS A 1 315 ? -9.778 -1.720 -0.251 1.00 37.94 315 HIS A O 1
ATOM 2365 N N . GLU A 1 316 ? -10.587 0.208 0.585 1.00 42.47 316 GLU A N 1
ATOM 2366 C CA . GLU A 1 316 ? -11.943 -0.175 0.921 1.00 42.47 316 GLU A CA 1
ATOM 2367 C C . GLU A 1 316 ? -12.582 -1.072 -0.159 1.00 42.47 316 GLU A C 1
ATOM 2369 O O . GLU A 1 316 ? -13.182 -0.590 -1.124 1.00 42.47 316 GLU A O 1
ATOM 2374 N N . VAL A 1 317 ? -12.500 -2.400 -0.003 1.00 42.22 317 VAL A N 1
ATOM 2375 C CA . VAL A 1 317 ? -13.360 -3.299 -0.781 1.00 42.22 317 VAL A CA 1
ATOM 2376 C C . VAL A 1 317 ? -14.794 -2.882 -0.450 1.00 42.22 317 VAL A C 1
ATOM 2378 O O . VAL A 1 317 ? -15.105 -2.721 0.740 1.00 42.22 317 VAL A O 1
ATOM 2381 N N . PRO A 1 318 ? -15.668 -2.658 -1.449 1.00 48.44 318 PRO A N 1
ATOM 2382 C CA . PRO A 1 318 ? -17.073 -2.404 -1.187 1.00 48.44 318 PRO A CA 1
ATOM 2383 C C . PRO A 1 318 ? -17.616 -3.534 -0.315 1.00 48.44 318 PRO A C 1
ATOM 2385 O O . PRO A 1 318 ? -17.650 -4.690 -0.735 1.00 48.44 318 PRO A O 1
ATOM 2388 N N . TYR A 1 319 ? -17.993 -3.209 0.916 1.00 53.12 319 TYR A N 1
ATOM 2389 C CA . TYR A 1 319 ? -18.576 -4.165 1.845 1.00 53.12 319 TYR A CA 1
ATOM 2390 C C . TYR A 1 319 ? -20.035 -3.793 2.066 1.00 53.12 319 TYR A C 1
ATOM 2392 O O . TYR A 1 319 ? -20.413 -2.621 2.044 1.00 53.12 319 TYR A O 1
ATOM 2400 N N . THR A 1 320 ? -20.863 -4.811 2.251 1.00 69.38 320 THR A N 1
ATOM 2401 C CA . THR A 1 320 ? -22.236 -4.620 2.705 1.00 69.38 320 THR A CA 1
ATOM 2402 C C . THR A 1 320 ? -22.233 -4.841 4.213 1.00 69.38 320 THR A C 1
ATOM 2404 O O . THR A 1 320 ? -21.884 -5.949 4.628 1.00 69.38 320 THR A O 1
ATOM 2407 N N . PRO A 1 321 ? -22.563 -3.823 5.030 1.00 78.00 321 PRO A N 1
ATOM 2408 C CA . PRO A 1 321 ? -22.699 -4.001 6.470 1.00 78.00 321 PRO A CA 1
ATOM 2409 C C . PRO A 1 321 ? -23.676 -5.134 6.774 1.00 78.00 321 PRO A C 1
ATOM 2411 O O . PRO A 1 321 ? -24.698 -5.270 6.095 1.00 78.00 321 PRO A O 1
ATOM 2414 N N . LEU A 1 322 ? -23.389 -5.924 7.808 1.00 83.75 322 LEU A N 1
ATOM 2415 C CA . LEU A 1 322 ? -24.363 -6.888 8.313 1.00 83.75 322 LEU A CA 1
ATOM 2416 C C . LEU A 1 322 ? -25.640 -6.154 8.745 1.00 83.75 322 LEU A C 1
ATOM 2418 O O . LEU A 1 322 ? -25.574 -5.108 9.403 1.00 83.75 322 LEU A O 1
ATOM 2422 N N . ASP A 1 323 ? -26.799 -6.720 8.401 1.00 88.25 323 ASP A N 1
ATOM 2423 C CA . ASP A 1 323 ? -28.065 -6.284 8.985 1.00 88.25 323 ASP A CA 1
ATOM 2424 C C . ASP A 1 323 ? -28.102 -6.744 10.441 1.00 88.25 323 ASP A C 1
ATOM 2426 O O . ASP A 1 323 ? -28.235 -7.936 10.733 1.00 88.25 323 ASP A O 1
ATOM 2430 N N . ILE A 1 324 ? -27.993 -5.780 11.352 1.00 90.19 324 ILE A N 1
ATOM 2431 C CA . ILE A 1 324 ? -27.927 -6.009 12.795 1.00 90.19 324 ILE A CA 1
ATOM 2432 C C . ILE A 1 324 ? -29.135 -6.787 13.335 1.00 90.19 324 ILE A C 1
ATOM 2434 O O . ILE A 1 324 ? -29.006 -7.524 14.309 1.00 90.19 324 ILE A O 1
ATOM 2438 N N . ASN A 1 325 ? -30.296 -6.683 12.680 1.00 89.94 325 ASN A N 1
ATOM 2439 C CA . ASN A 1 325 ? -31.517 -7.380 13.093 1.00 89.94 325 ASN A CA 1
ATOM 2440 C C . ASN A 1 325 ? -31.541 -8.850 12.654 1.00 89.94 325 ASN A C 1
ATOM 2442 O O . ASN A 1 325 ? -32.372 -9.621 13.129 1.00 89.94 325 ASN A O 1
ATOM 2446 N N . SER A 1 326 ? -30.645 -9.234 11.744 1.00 91.12 326 SER A N 1
ATOM 2447 C CA . SER A 1 326 ? -30.517 -10.598 11.227 1.00 91.12 326 SER A CA 1
ATOM 2448 C C . SER A 1 326 ? -29.454 -11.428 11.957 1.00 91.12 326 SER A C 1
ATOM 2450 O O . SER A 1 326 ? -29.282 -12.608 11.650 1.00 91.12 326 SER A O 1
ATOM 2452 N N . ILE A 1 327 ? -28.731 -10.828 12.912 1.00 92.75 327 ILE A N 1
ATOM 2453 C CA . ILE A 1 327 ? -27.629 -11.483 13.621 1.00 92.75 327 ILE A CA 1
ATOM 2454 C C . ILE A 1 327 ? -28.164 -12.598 14.530 1.00 92.75 327 ILE A C 1
ATOM 2456 O O . ILE A 1 327 ? -28.986 -12.373 15.419 1.00 92.75 327 ILE A O 1
ATOM 2460 N N . ASP A 1 328 ? -27.636 -13.807 14.335 1.00 93.12 328 ASP A N 1
ATOM 2461 C CA . ASP A 1 328 ? -27.837 -14.948 15.228 1.00 93.12 328 ASP A CA 1
ATOM 2462 C C . ASP A 1 328 ? -26.871 -14.859 16.419 1.00 93.12 328 ASP A C 1
ATOM 2464 O O . ASP A 1 328 ? -25.745 -15.361 16.378 1.00 93.12 328 ASP A O 1
ATOM 2468 N N . TRP A 1 329 ? -27.320 -14.202 17.490 1.00 94.00 329 TRP A N 1
ATOM 2469 C CA . TRP A 1 329 ? -26.525 -13.961 18.699 1.00 94.00 329 TRP A CA 1
ATOM 2470 C C . TRP A 1 329 ? -26.083 -15.234 19.430 1.00 94.00 329 TRP A C 1
ATOM 2472 O O . TRP A 1 329 ? -25.135 -15.174 20.205 1.00 94.00 329 TRP A O 1
ATOM 2482 N N . SER A 1 330 ? -26.692 -16.393 19.153 1.00 90.25 330 SER A N 1
ATOM 2483 C CA . SER A 1 330 ? -26.253 -17.672 19.735 1.00 90.25 330 SER A CA 1
ATOM 2484 C C . SER A 1 330 ? -24.876 -18.132 19.235 1.00 90.25 330 SER A C 1
ATOM 2486 O O . SER A 1 330 ? -24.271 -19.027 19.821 1.00 90.25 330 SER A O 1
ATOM 2488 N N . LYS A 1 331 ? -24.376 -17.518 18.154 1.00 90.94 331 LYS A N 1
ATOM 2489 C CA . LYS A 1 331 ? -23.061 -17.785 17.552 1.00 90.94 331 LYS A CA 1
ATOM 2490 C C . LYS A 1 331 ? -22.064 -16.646 17.766 1.00 90.94 331 LYS A C 1
ATOM 2492 O O . LYS A 1 331 ? -20.973 -16.691 17.201 1.00 90.94 331 LYS A O 1
ATOM 2497 N N . ALA A 1 332 ? -22.454 -15.611 18.505 1.00 94.19 332 ALA A N 1
ATOM 2498 C CA . ALA A 1 332 ? -21.602 -14.462 18.766 1.00 94.19 332 ALA A CA 1
ATOM 2499 C C . ALA A 1 332 ? -20.502 -14.804 19.780 1.00 94.19 332 ALA A C 1
ATOM 2501 O O . ALA A 1 332 ? -20.647 -15.705 20.607 1.00 94.19 332 ALA A O 1
ATOM 2502 N N . SER A 1 333 ? -19.406 -14.054 19.720 1.00 94.62 333 SER A N 1
ATOM 2503 C CA . SER A 1 333 ? -18.360 -14.107 20.737 1.00 94.62 333 SER A CA 1
ATOM 2504 C C . SER A 1 333 ? -18.878 -13.481 22.026 1.00 94.62 333 SER A C 1
ATOM 2506 O O . SER A 1 333 ? -19.522 -12.437 21.972 1.00 94.62 333 SER A O 1
ATOM 2508 N N . TYR A 1 334 ? -18.585 -14.092 23.172 1.00 94.38 334 TYR A N 1
ATOM 2509 C CA . TYR A 1 334 ? -18.902 -13.543 24.490 1.00 94.38 334 TYR A CA 1
ATOM 2510 C C . TYR A 1 334 ? -17.643 -12.978 25.153 1.00 94.38 334 TYR A C 1
ATOM 2512 O O . TYR A 1 334 ? -16.569 -13.572 25.049 1.00 94.38 334 TYR A O 1
ATOM 2520 N N . SER A 1 335 ? -17.789 -11.857 25.855 1.00 92.06 335 SER A N 1
ATOM 2521 C CA . SER A 1 335 ? -16.781 -11.311 26.762 1.00 92.06 335 SER A CA 1
ATOM 2522 C C . SER A 1 335 ? -17.446 -10.782 28.030 1.00 92.06 335 SER A C 1
ATOM 2524 O O . SER A 1 335 ? -18.465 -10.101 27.955 1.00 92.06 335 SER A O 1
ATOM 2526 N N . ASP A 1 336 ? -16.858 -11.093 29.180 1.00 89.19 336 ASP A N 1
ATOM 2527 C CA . ASP A 1 336 ? -17.235 -10.629 30.519 1.00 89.19 336 ASP A CA 1
ATOM 2528 C C . ASP A 1 336 ? -16.555 -9.309 30.921 1.00 89.19 336 ASP A C 1
ATOM 2530 O O . ASP A 1 336 ? -16.932 -8.701 31.916 1.00 89.19 336 ASP A O 1
ATOM 2534 N N . MET A 1 337 ? -15.563 -8.854 30.152 1.00 86.75 337 MET A N 1
ATOM 2535 C CA . MET A 1 337 ? -14.737 -7.691 30.496 1.00 86.75 337 MET A CA 1
ATOM 2536 C C . MET A 1 337 ? -15.406 -6.322 30.293 1.00 86.75 337 MET A C 1
ATOM 2538 O O . MET A 1 337 ? -15.139 -5.429 31.100 1.00 86.75 337 MET A O 1
ATOM 2542 N N . PRO A 1 338 ? -16.229 -6.087 29.248 1.00 89.12 338 PRO A N 1
ATOM 2543 C CA . PRO A 1 338 ? -16.891 -4.803 29.060 1.00 89.12 338 PRO A CA 1
ATOM 2544 C C . PRO A 1 338 ? -17.871 -4.487 30.194 1.00 89.12 338 PRO A C 1
ATOM 2546 O O . PRO A 1 338 ? -18.974 -5.036 30.262 1.00 89.12 338 PRO A O 1
ATOM 2549 N N . GLY A 1 339 ? -17.493 -3.534 31.037 1.00 88.00 339 GLY A N 1
ATOM 2550 C CA . GLY A 1 339 ? -18.252 -3.116 32.207 1.00 88.00 339 GLY A CA 1
ATOM 2551 C C . GLY A 1 339 ? -17.335 -2.706 33.352 1.00 88.00 339 GLY A C 1
ATOM 2552 O O . GLY A 1 339 ? -16.105 -2.729 33.243 1.00 88.00 339 GLY A O 1
ATOM 2553 N N . LEU A 1 340 ? -17.943 -2.305 34.463 1.00 87.31 340 LEU A N 1
ATOM 2554 C CA . LEU A 1 340 ? -17.212 -2.055 35.701 1.00 87.31 340 LEU A CA 1
ATOM 2555 C C . LEU A 1 340 ? -16.975 -3.368 36.461 1.00 87.31 340 LEU A C 1
ATOM 2557 O O . LEU A 1 340 ? -17.806 -4.276 36.407 1.00 87.31 340 LEU A O 1
ATOM 2561 N N . PRO A 1 341 ? -15.866 -3.493 37.210 1.00 80.31 341 PRO A N 1
ATOM 2562 C CA . PRO A 1 341 ? -15.625 -4.689 38.005 1.00 80.31 341 PRO A CA 1
ATOM 2563 C C . PRO A 1 341 ? -16.759 -4.946 39.001 1.00 80.31 341 PRO A C 1
ATOM 2565 O O . PRO A 1 341 ? -17.123 -4.082 39.799 1.00 80.31 341 PRO A O 1
ATOM 2568 N N . GLY A 1 342 ? -17.291 -6.169 38.963 1.00 78.00 342 GLY A N 1
ATOM 2569 C CA . GLY A 1 342 ? -18.425 -6.593 39.784 1.00 78.00 342 GLY A CA 1
ATOM 2570 C C . GLY A 1 342 ? -19.797 -6.359 39.147 1.00 78.00 342 GLY A C 1
ATOM 2571 O O . GLY A 1 342 ? -20.791 -6.784 39.735 1.00 78.00 342 GLY A O 1
ATOM 2572 N N . GLU A 1 343 ? -19.875 -5.739 37.966 1.00 85.38 343 GLU A N 1
ATOM 2573 C CA . GLU A 1 343 ? -21.095 -5.774 37.160 1.00 85.38 343 GLU A CA 1
ATOM 2574 C C . GLU A 1 343 ? -21.336 -7.190 36.634 1.00 85.38 343 GLU A C 1
ATOM 2576 O O . GLU A 1 343 ? -20.421 -7.877 36.185 1.00 85.38 343 GLU A O 1
ATOM 2581 N N . GLU A 1 344 ? -22.583 -7.648 36.729 1.00 80.75 344 GLU A N 1
ATOM 2582 C CA . GLU A 1 344 ? -22.963 -8.971 36.248 1.00 80.75 344 GLU A CA 1
ATOM 2583 C C . GLU A 1 344 ? -23.233 -8.930 34.739 1.00 80.75 344 GLU A C 1
ATOM 2585 O O . GLU A 1 344 ? -23.953 -8.060 34.238 1.00 80.75 344 GLU A O 1
ATOM 2590 N N . GLY A 1 345 ? -22.688 -9.911 34.019 1.00 80.44 345 GLY A N 1
ATOM 2591 C CA . GLY A 1 345 ? -22.807 -10.002 32.567 1.00 80.44 345 GLY A CA 1
ATOM 2592 C C . GLY A 1 345 ? -21.694 -9.262 31.827 1.00 80.44 345 GLY A C 1
ATOM 2593 O O . GLY A 1 345 ? -20.681 -8.890 32.401 1.00 80.44 345 GLY A O 1
ATOM 2594 N N . GLY A 1 346 ? -21.873 -9.095 30.521 1.00 92.44 346 GLY A N 1
ATOM 2595 C CA . GLY A 1 346 ? -20.851 -8.566 29.626 1.00 92.44 346 GLY A CA 1
ATOM 2596 C C . GLY A 1 346 ? -21.431 -8.249 28.253 1.00 92.44 346 GLY A C 1
ATOM 2597 O O . GLY A 1 346 ? -22.516 -7.670 28.147 1.00 92.44 346 GLY A O 1
ATOM 2598 N N . ALA A 1 347 ? -20.741 -8.642 27.188 1.00 96.88 347 ALA A N 1
ATOM 2599 C CA . ALA A 1 347 ? -21.143 -8.367 25.817 1.00 96.88 347 ALA A CA 1
ATOM 2600 C C . ALA A 1 347 ? -21.112 -9.620 24.938 1.00 96.88 347 ALA A C 1
ATOM 2602 O O . ALA A 1 347 ? -20.177 -10.417 24.996 1.00 96.88 347 ALA A O 1
ATOM 2603 N N . LEU A 1 348 ? -22.109 -9.739 24.061 1.00 97.50 348 LEU A N 1
ATOM 2604 C CA . LEU A 1 348 ? -22.014 -10.567 22.863 1.00 97.50 348 LEU A CA 1
ATOM 2605 C C . LEU A 1 348 ? -21.638 -9.673 21.685 1.00 97.50 348 LEU A C 1
ATOM 2607 O O . LEU A 1 348 ? -22.213 -8.592 21.521 1.00 97.50 348 LEU A O 1
ATOM 2611 N N . PHE A 1 349 ? -20.709 -10.125 20.847 1.00 96.06 349 PHE A N 1
ATOM 2612 C CA . PHE A 1 349 ? -20.288 -9.369 19.677 1.00 96.06 349 PHE A CA 1
ATOM 2613 C C . PHE A 1 349 ? -20.000 -10.228 18.444 1.00 96.06 349 PHE A C 1
ATOM 2615 O O . PHE A 1 349 ? -19.562 -11.376 18.523 1.00 96.06 349 PHE A O 1
ATOM 2622 N N . VAL A 1 350 ? -20.252 -9.636 17.276 1.00 92.38 350 VAL A N 1
ATOM 2623 C CA . VAL A 1 350 ? -19.935 -10.186 15.952 1.00 92.38 350 VAL A CA 1
ATOM 2624 C C . VAL A 1 350 ? -19.190 -9.123 15.159 1.00 92.38 350 VAL A C 1
ATOM 2626 O O . VAL A 1 350 ? -19.525 -7.943 15.235 1.00 92.38 350 VAL A O 1
ATOM 2629 N N . THR A 1 351 ? -18.184 -9.525 14.389 1.00 85.56 351 THR A N 1
ATOM 2630 C CA . THR A 1 351 ? -17.345 -8.606 13.614 1.00 85.56 351 THR A CA 1
ATOM 2631 C C . THR A 1 351 ? -17.488 -8.867 12.118 1.00 85.56 351 THR A C 1
ATOM 2633 O O . THR A 1 351 ? -17.438 -10.010 11.645 1.00 85.56 351 THR A O 1
ATOM 2636 N N . ASP A 1 352 ? -17.667 -7.795 11.348 1.00 74.75 352 ASP A N 1
ATOM 2637 C CA . ASP A 1 352 ? -17.534 -7.838 9.892 1.00 74.75 352 ASP A CA 1
ATOM 2638 C C . ASP A 1 352 ? -16.149 -7.321 9.456 1.00 74.75 352 ASP A C 1
ATOM 2640 O O . ASP A 1 352 ? -15.165 -7.518 10.167 1.00 74.75 352 ASP A O 1
ATOM 2644 N N . ALA A 1 353 ? -16.017 -6.778 8.245 1.00 64.12 353 ALA A N 1
ATOM 2645 C CA . ALA A 1 353 ? -14.752 -6.224 7.766 1.00 64.12 353 ALA A CA 1
ATOM 2646 C C . ALA A 1 353 ? -14.399 -4.853 8.378 1.00 64.12 353 ALA A C 1
ATOM 2648 O O . ALA A 1 353 ? -13.240 -4.453 8.294 1.00 64.12 353 ALA A O 1
ATOM 2649 N N . ARG A 1 354 ? -15.370 -4.116 8.938 1.00 71.31 354 ARG A N 1
ATOM 2650 C CA . ARG A 1 354 ? -15.209 -2.710 9.357 1.00 71.31 354 ARG A CA 1
ATOM 2651 C C . ARG A 1 354 ? -15.862 -2.344 10.683 1.00 71.31 354 ARG A C 1
ATOM 2653 O O . ARG A 1 354 ? -15.594 -1.268 11.207 1.00 71.31 354 ARG A O 1
ATOM 2660 N N . ALA A 1 355 ? -16.744 -3.180 11.210 1.00 84.56 355 ALA A N 1
ATOM 2661 C CA . ALA A 1 355 ? -17.508 -2.873 12.401 1.00 84.56 355 ALA A CA 1
ATOM 2662 C C . ALA A 1 355 ? -17.638 -4.081 13.325 1.00 84.56 355 ALA A C 1
ATOM 2664 O O . ALA A 1 355 ? -17.684 -5.239 12.902 1.00 84.56 355 ALA A O 1
ATOM 2665 N N . MET A 1 356 ? -17.745 -3.766 14.610 1.00 91.81 356 MET A N 1
ATOM 2666 C CA . MET A 1 356 ? -18.189 -4.688 15.637 1.00 91.81 356 MET A CA 1
ATOM 2667 C C . MET A 1 356 ? -19.655 -4.384 15.956 1.00 91.81 356 MET A C 1
ATOM 2669 O O . MET A 1 356 ? -20.035 -3.230 16.157 1.00 91.81 356 MET A O 1
ATOM 2673 N N . TYR A 1 357 ? -20.482 -5.421 15.979 1.00 95.81 357 TYR A N 1
ATOM 2674 C CA . TYR A 1 357 ? -21.891 -5.373 16.348 1.00 95.81 357 TYR A CA 1
ATOM 2675 C C . TYR A 1 357 ? -22.027 -5.956 17.741 1.00 95.81 357 TYR A C 1
ATOM 2677 O O . TYR A 1 357 ? -21.626 -7.096 17.953 1.00 95.81 357 TYR A O 1
ATOM 2685 N N . ILE A 1 358 ? -22.556 -5.177 18.678 1.00 97.88 358 ILE A N 1
ATOM 2686 C CA . ILE A 1 358 ? -22.438 -5.440 20.114 1.00 97.88 358 ILE A CA 1
ATOM 2687 C C . ILE A 1 358 ? -23.820 -5.392 20.754 1.00 97.88 358 ILE A C 1
ATOM 2689 O O . ILE A 1 358 ? -24.581 -4.462 20.493 1.00 97.88 358 ILE A O 1
ATOM 2693 N N . ILE A 1 359 ? -24.124 -6.352 21.625 1.00 97.31 359 ILE A N 1
ATOM 2694 C CA . ILE A 1 359 ? -25.309 -6.346 22.490 1.00 97.31 359 ILE A CA 1
ATOM 2695 C C . ILE A 1 359 ? -24.917 -6.719 23.924 1.00 97.31 359 ILE A C 1
ATOM 2697 O O . ILE A 1 359 ? -24.039 -7.557 24.133 1.00 97.31 359 ILE A O 1
ATOM 2701 N N . LYS A 1 360 ? -25.576 -6.112 24.921 1.00 96.56 360 LYS A N 1
ATOM 2702 C CA . LYS A 1 360 ? -25.400 -6.496 26.331 1.00 96.56 360 LYS A CA 1
ATOM 2703 C C . LYS A 1 360 ? -25.845 -7.942 26.541 1.00 96.56 360 LYS A C 1
ATOM 2705 O O . LYS A 1 360 ? -26.907 -8.339 26.054 1.00 96.56 360 LYS A O 1
ATOM 2710 N N . ALA A 1 361 ? -25.068 -8.699 27.303 1.00 96.88 361 ALA A N 1
ATOM 2711 C CA . ALA A 1 361 ? -25.316 -10.105 27.577 1.00 96.88 361 ALA A CA 1
ATOM 2712 C C . ALA A 1 361 ? -25.267 -10.419 29.074 1.00 96.88 361 ALA A C 1
ATOM 2714 O O . ALA A 1 361 ? -24.563 -9.760 29.834 1.00 96.88 361 ALA A O 1
ATOM 2715 N N . ASN A 1 362 ? -26.017 -11.435 29.483 1.00 94.12 362 ASN A N 1
ATOM 2716 C CA . ASN A 1 362 ? -25.950 -12.021 30.815 1.00 94.12 362 ASN A CA 1
ATOM 2717 C C . ASN A 1 362 ? -24.742 -12.969 30.925 1.00 94.12 362 ASN A C 1
ATOM 2719 O O . ASN A 1 362 ? -24.176 -13.397 29.917 1.00 94.12 362 ASN A O 1
ATOM 2723 N N . ALA A 1 363 ? -24.415 -13.384 32.151 1.00 91.31 363 ALA A N 1
ATOM 2724 C CA . ALA A 1 363 ? -23.357 -14.362 32.421 1.00 91.31 363 ALA A CA 1
ATOM 2725 C C . ALA A 1 363 ? -23.618 -15.761 31.816 1.00 91.31 363 ALA A C 1
ATOM 2727 O O . ALA A 1 363 ? -22.692 -16.553 31.683 1.00 91.31 363 ALA A O 1
ATOM 2728 N N . ASP A 1 364 ? -24.860 -16.074 31.427 1.00 92.25 364 ASP A N 1
ATOM 2729 C CA . ASP A 1 364 ? -25.218 -17.308 30.706 1.00 92.25 364 ASP A CA 1
ATOM 2730 C C . ASP A 1 364 ? -25.048 -17.198 29.176 1.00 92.25 364 ASP A C 1
ATOM 2732 O O . ASP A 1 364 ? -25.476 -18.082 28.432 1.00 92.25 364 ASP A O 1
ATOM 2736 N N . HIS A 1 365 ? -24.422 -16.111 28.713 1.00 93.62 365 HIS A N 1
ATOM 2737 C CA . HIS A 1 365 ? -24.149 -15.793 27.312 1.00 93.62 365 HIS A CA 1
ATOM 2738 C C . HIS A 1 365 ? -25.417 -15.584 26.471 1.00 93.62 365 HIS A C 1
ATOM 2740 O O . HIS A 1 365 ? -25.400 -15.759 25.251 1.00 93.62 365 HIS A O 1
ATOM 2746 N N . THR A 1 366 ? -26.525 -15.187 27.100 1.00 94.62 366 THR A N 1
ATOM 2747 C CA . THR A 1 366 ? -27.739 -14.754 26.399 1.00 94.62 366 THR A CA 1
ATOM 2748 C C . THR A 1 366 ? -27.859 -13.230 26.386 1.00 94.62 366 THR A C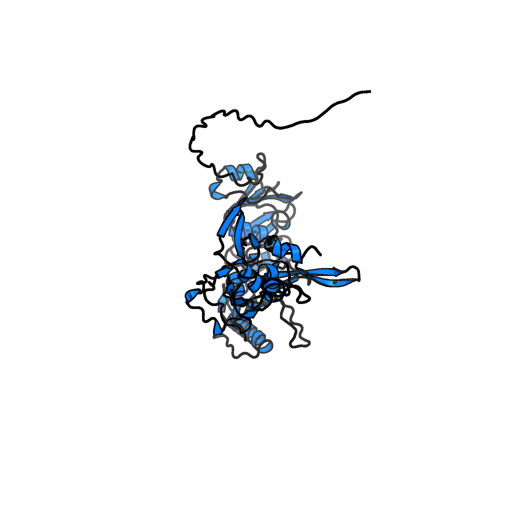 1
ATOM 2750 O O . THR A 1 366 ? -27.409 -12.573 27.327 1.00 94.62 366 THR A O 1
ATOM 2753 N N . PRO A 1 367 ? -28.473 -12.620 25.355 1.00 95.88 367 PRO A N 1
ATOM 2754 C CA . PRO A 1 367 ? -28.759 -11.191 25.374 1.00 95.88 367 PRO A CA 1
ATOM 2755 C C . PRO A 1 367 ? -29.616 -10.787 26.580 1.00 95.88 367 PRO A C 1
ATOM 2757 O O . PRO A 1 367 ? -30.607 -11.448 26.903 1.00 95.88 367 PRO A O 1
ATOM 2760 N N . VAL A 1 368 ? -29.287 -9.654 27.204 1.00 95.19 368 VAL A N 1
ATOM 2761 C CA . VAL A 1 368 ? -30.137 -9.064 28.247 1.00 95.19 368 VAL A CA 1
ATOM 2762 C C . VAL A 1 368 ? -31.504 -8.731 27.645 1.00 95.19 368 VAL A C 1
ATOM 2764 O O . VAL A 1 368 ? -31.608 -8.173 26.550 1.00 95.19 368 VAL A O 1
ATOM 2767 N N . THR A 1 369 ? -32.581 -9.063 28.359 1.00 93.81 369 THR A N 1
ATOM 2768 C CA . THR A 1 369 ? -33.946 -8.829 27.863 1.00 93.81 369 THR A CA 1
ATOM 2769 C C . THR A 1 369 ? -34.172 -7.342 27.583 1.00 93.81 369 THR A C 1
ATOM 2771 O O . THR A 1 369 ? -34.048 -6.506 28.472 1.00 93.81 369 THR A O 1
ATOM 2774 N N . GLY A 1 370 ? -34.535 -7.013 26.340 1.00 92.25 370 GLY A N 1
ATOM 2775 C CA . GLY A 1 370 ? -34.779 -5.634 25.904 1.00 92.25 370 GLY A CA 1
ATOM 2776 C C . GLY A 1 370 ? -33.520 -4.833 25.553 1.00 92.25 370 GLY A C 1
ATOM 2777 O O . GLY A 1 370 ? -33.652 -3.676 25.147 1.00 92.25 370 GLY A O 1
ATOM 2778 N N . ALA A 1 371 ? -32.323 -5.423 25.662 1.00 93.38 371 ALA A N 1
ATOM 2779 C CA . ALA A 1 371 ? -31.103 -4.792 25.181 1.00 93.38 371 ALA A CA 1
ATOM 2780 C C . ALA A 1 371 ? -31.169 -4.574 23.666 1.00 93.38 371 ALA A C 1
ATOM 2782 O O . ALA A 1 371 ? -31.662 -5.411 22.907 1.00 93.38 371 ALA A O 1
ATOM 2783 N N . LYS A 1 372 ? -30.665 -3.420 23.231 1.00 96.06 372 LYS A N 1
ATOM 2784 C CA . LYS A 1 372 ? -30.495 -3.103 21.816 1.00 96.06 372 LYS A CA 1
ATOM 2785 C C . LYS A 1 372 ? -29.067 -3.415 21.408 1.00 96.06 372 LYS A C 1
ATOM 2787 O O . LYS A 1 372 ? -28.141 -3.165 22.175 1.00 96.06 372 LYS A O 1
ATOM 2792 N N . ALA A 1 373 ? -28.916 -3.944 20.203 1.00 96.81 373 ALA A N 1
ATOM 2793 C CA . ALA A 1 373 ? -27.614 -4.084 19.586 1.00 96.81 373 ALA A CA 1
ATOM 2794 C C . ALA A 1 373 ? -27.200 -2.768 18.920 1.00 96.81 373 ALA A C 1
ATOM 2796 O O . ALA A 1 373 ? -28.051 -2.050 18.392 1.00 96.81 373 ALA A O 1
ATOM 2797 N N . TYR A 1 374 ? -25.901 -2.487 18.909 1.00 96.88 374 TYR A N 1
ATOM 2798 C CA . TYR A 1 374 ? -25.325 -1.297 18.291 1.00 96.88 374 TYR A CA 1
ATOM 2799 C C . TYR A 1 374 ? -24.092 -1.638 17.468 1.00 96.88 374 TYR A C 1
ATOM 2801 O O . TYR A 1 374 ? -23.377 -2.603 17.743 1.00 96.88 374 TYR A O 1
ATOM 2809 N N . ARG A 1 375 ? -23.833 -0.811 16.456 1.00 94.31 375 ARG A N 1
ATOM 2810 C CA . ARG A 1 375 ? -22.662 -0.912 15.587 1.00 94.31 375 ARG A CA 1
ATOM 2811 C C . ARG A 1 375 ? -21.563 0.039 16.068 1.00 94.31 375 ARG A C 1
ATOM 2813 O O . ARG A 1 375 ? -21.838 1.203 16.357 1.00 94.31 375 ARG A O 1
ATOM 2820 N N . SER A 1 376 ? -20.320 -0.435 16.120 1.00 93.38 376 SER A N 1
ATOM 2821 C CA . SER A 1 376 ? -19.132 0.366 16.439 1.00 93.38 376 SER A CA 1
ATOM 2822 C C . SER A 1 376 ? -18.060 0.181 15.364 1.00 93.38 376 SER A C 1
ATOM 2824 O O . SER A 1 376 ? -17.518 -0.913 15.195 1.00 93.38 376 SER A O 1
ATOM 2826 N N . GLU A 1 377 ? -17.767 1.244 14.609 1.00 86.69 377 GLU A N 1
ATOM 2827 C CA . GLU A 1 377 ? -16.718 1.211 13.576 1.00 86.69 377 GLU A CA 1
ATOM 2828 C C . GLU A 1 377 ? -15.329 1.308 14.190 1.00 86.69 377 GLU A C 1
ATOM 2830 O O . GLU A 1 377 ? -14.423 0.634 13.726 1.00 86.69 377 GLU A O 1
ATOM 2835 N N . TRP A 1 378 ? -15.172 2.081 15.266 1.00 89.38 378 TRP A N 1
ATOM 2836 C CA . TRP A 1 378 ? -13.923 2.142 16.019 1.00 89.38 378 TRP A CA 1
ATOM 2837 C C . TRP A 1 378 ? -13.472 0.755 16.496 1.00 89.38 378 TRP A C 1
ATOM 2839 O O . TRP A 1 378 ? -12.366 0.331 16.165 1.00 89.38 378 TRP A O 1
ATOM 2849 N N . LEU A 1 379 ? -14.330 0.015 17.210 1.00 89.81 379 LEU A N 1
ATOM 2850 C CA . LEU A 1 379 ? -13.974 -1.322 17.699 1.00 89.81 379 LEU A CA 1
ATOM 2851 C C . LEU A 1 379 ? -13.775 -2.317 16.552 1.00 89.81 379 LEU A C 1
ATOM 2853 O O . LEU A 1 379 ? -12.863 -3.131 16.612 1.00 89.81 379 LEU A O 1
ATOM 2857 N N . GLY A 1 380 ? -14.567 -2.234 15.478 1.00 84.44 380 GLY A N 1
ATOM 2858 C CA . GLY A 1 380 ? -14.364 -3.083 14.299 1.00 84.44 380 GLY A CA 1
ATOM 2859 C C . GLY A 1 380 ? -13.054 -2.798 13.565 1.00 84.44 380 GLY A C 1
ATOM 2860 O O . GLY A 1 380 ? -12.352 -3.725 13.165 1.00 84.44 380 GLY A O 1
ATOM 2861 N N . TYR A 1 381 ? -12.692 -1.522 13.429 1.00 77.75 381 TYR A N 1
ATOM 2862 C CA . TYR A 1 381 ? -11.412 -1.112 12.872 1.00 77.75 381 TYR A CA 1
ATOM 2863 C C . TYR A 1 381 ? -10.262 -1.632 13.736 1.00 77.75 381 TYR A C 1
ATOM 2865 O O . TYR A 1 381 ? -9.382 -2.312 13.216 1.00 77.75 381 TYR A O 1
ATOM 2873 N N . GLN A 1 382 ? -10.301 -1.386 15.049 1.00 79.75 382 GLN A N 1
ATOM 2874 C CA . GLN A 1 382 ? -9.295 -1.860 16.005 1.00 79.75 382 GLN A CA 1
ATOM 2875 C C . GLN A 1 382 ? -9.207 -3.395 16.046 1.00 79.75 382 GLN A C 1
ATOM 2877 O O . GLN A 1 382 ? -8.117 -3.940 16.174 1.00 79.75 382 GLN A O 1
ATOM 2882 N N . GLU A 1 383 ? -10.315 -4.111 15.866 1.00 79.19 383 GLU A N 1
ATOM 2883 C CA . GLU A 1 383 ? -10.312 -5.573 15.755 1.00 79.19 383 GLU A CA 1
ATOM 2884 C C . GLU A 1 383 ? -9.587 -6.042 14.489 1.00 79.19 383 GLU A C 1
ATOM 2886 O O . GLU A 1 383 ? -8.769 -6.962 14.522 1.00 79.19 383 GLU A O 1
ATOM 2891 N N . SER A 1 384 ? -9.819 -5.363 13.361 1.00 69.88 384 SER A N 1
ATOM 2892 C CA . SER A 1 384 ? -9.176 -5.700 12.085 1.00 69.88 384 SER A CA 1
ATOM 2893 C C . SER A 1 384 ? -7.645 -5.585 12.122 1.00 69.88 384 SER A C 1
ATOM 2895 O O . SER A 1 384 ? -6.964 -6.101 11.230 1.00 69.88 384 SER A O 1
ATOM 2897 N N . ILE A 1 385 ? -7.100 -4.911 13.144 1.00 64.56 385 ILE A N 1
ATOM 2898 C CA . ILE A 1 385 ? -5.664 -4.695 13.323 1.00 64.56 385 ILE A CA 1
ATOM 2899 C C . ILE A 1 385 ? -5.047 -5.557 14.444 1.00 64.56 385 ILE A C 1
ATOM 2901 O O . ILE A 1 385 ? -3.833 -5.527 14.616 1.00 64.56 385 ILE A O 1
ATOM 2905 N N . VAL A 1 386 ? -5.827 -6.389 15.149 1.00 63.56 386 VAL A N 1
ATOM 2906 C CA . VAL A 1 386 ? -5.338 -7.262 16.244 1.00 63.56 386 VAL A CA 1
ATOM 2907 C C . VAL A 1 386 ? -4.292 -8.273 15.773 1.00 63.56 386 VAL A C 1
ATOM 2909 O O . VAL A 1 386 ? -3.296 -8.523 16.449 1.00 63.56 386 VAL A O 1
ATOM 2912 N N . GLY A 1 387 ? -4.461 -8.828 14.570 1.00 53.72 387 GLY A N 1
ATOM 2913 C CA . GLY A 1 387 ? -3.521 -9.800 14.002 1.00 53.72 387 GLY A CA 1
ATOM 2914 C C . GLY A 1 387 ? -2.112 -9.254 13.732 1.00 53.72 387 GLY A C 1
ATOM 2915 O O . GLY A 1 387 ? -1.251 -10.032 13.339 1.00 53.72 387 GLY A O 1
ATOM 2916 N N . ARG A 1 388 ? -1.875 -7.948 13.937 1.00 55.47 388 ARG A N 1
ATOM 2917 C CA . ARG A 1 388 ? -0.651 -7.208 13.573 1.00 55.47 388 ARG A CA 1
ATOM 2918 C C . ARG A 1 388 ? 0.424 -7.168 14.666 1.00 55.47 388 ARG A C 1
ATOM 2920 O O . ARG A 1 388 ? 1.339 -6.351 14.597 1.00 55.47 388 ARG A O 1
ATOM 2927 N N . GLY A 1 389 ? 0.294 -8.006 15.699 1.00 48.25 389 GLY A N 1
ATOM 2928 C CA . GLY A 1 389 ? 1.207 -8.029 16.851 1.00 48.25 389 GLY A CA 1
ATOM 2929 C C . GLY A 1 389 ? 1.051 -6.839 17.808 1.00 48.25 389 GLY A C 1
ATOM 2930 O O . GLY A 1 389 ? 1.892 -6.655 18.684 1.00 48.25 389 GLY A O 1
ATOM 2931 N N . SER A 1 390 ? -0.016 -6.050 17.652 1.00 59.19 390 SER A N 1
ATOM 2932 C CA . SER A 1 390 ? -0.313 -4.865 18.461 1.00 59.19 390 SER A CA 1
ATOM 2933 C C . SER A 1 390 ? -1.494 -5.140 19.385 1.00 59.19 390 SER A C 1
ATOM 2935 O O . SER A 1 390 ? -2.511 -5.656 18.932 1.00 59.19 390 SER A O 1
ATOM 2937 N N . TRP A 1 391 ? -1.375 -4.759 20.658 1.00 71.12 391 TRP A N 1
ATOM 2938 C CA . TRP A 1 391 ? -2.489 -4.764 21.610 1.00 71.12 391 TRP A CA 1
ATOM 2939 C C . TRP A 1 391 ? -3.404 -3.575 21.345 1.00 71.12 391 TRP A C 1
ATOM 2941 O O . TRP A 1 391 ? -3.014 -2.430 21.571 1.00 71.12 391 TRP A O 1
ATOM 2951 N N . THR A 1 392 ? -4.595 -3.834 20.813 1.00 80.06 392 THR A N 1
ATOM 2952 C CA . THR A 1 392 ? -5.495 -2.781 20.317 1.00 80.06 392 THR A CA 1
ATOM 2953 C C . THR A 1 392 ? -6.524 -2.370 21.361 1.00 80.06 392 THR A C 1
ATOM 2955 O O . THR A 1 392 ? -6.774 -3.087 22.329 1.00 80.06 392 THR A O 1
ATOM 2958 N N . GLN A 1 393 ? -7.202 -1.240 21.150 1.00 86.81 393 GLN A N 1
ATOM 2959 C CA . GLN A 1 393 ? -8.316 -0.869 22.025 1.00 86.81 393 GLN A CA 1
ATOM 2960 C C . GLN A 1 393 ? -9.513 -1.830 21.911 1.00 86.81 393 GLN A C 1
ATOM 2962 O O . GLN A 1 393 ? -10.282 -1.942 22.859 1.00 86.81 393 GLN A O 1
ATOM 2967 N N . ALA A 1 394 ? -9.653 -2.578 20.807 1.00 88.44 394 ALA A N 1
ATOM 2968 C CA . ALA A 1 394 ? -10.628 -3.668 20.749 1.00 88.44 394 ALA A CA 1
ATOM 2969 C C . ALA A 1 394 ? -10.252 -4.771 21.746 1.00 88.44 394 ALA A C 1
ATOM 2971 O O . ALA A 1 394 ? -11.076 -5.122 22.584 1.00 88.44 394 ALA A O 1
ATOM 2972 N N . GLN A 1 395 ? -8.998 -5.235 21.744 1.00 87.00 395 GLN A N 1
ATOM 2973 C CA . GLN A 1 395 ? -8.514 -6.186 22.754 1.00 87.00 395 GLN A CA 1
ATOM 2974 C C . GLN A 1 395 ? -8.668 -5.640 24.169 1.00 87.00 395 GLN A C 1
ATOM 2976 O O . GLN A 1 395 ? -9.193 -6.342 25.028 1.00 87.00 395 GLN A O 1
ATOM 2981 N N . GLN A 1 396 ? -8.318 -4.370 24.392 1.00 90.25 396 GLN A N 1
ATOM 2982 C CA . GLN A 1 396 ? -8.517 -3.733 25.693 1.00 90.25 396 GLN A CA 1
ATOM 2983 C C . GLN A 1 396 ? -9.978 -3.739 26.142 1.00 90.25 396 GLN A C 1
ATOM 2985 O O . GLN A 1 396 ? -10.242 -3.827 27.338 1.00 90.25 396 GLN A O 1
ATOM 2990 N N . TRP A 1 397 ? -10.916 -3.632 25.198 1.00 93.44 397 TRP A N 1
ATOM 2991 C CA . TRP A 1 397 ? -12.349 -3.648 25.460 1.00 93.44 397 TRP A CA 1
ATOM 2992 C C . TRP A 1 397 ? -12.834 -5.035 25.895 1.00 93.44 397 TRP A C 1
ATOM 2994 O O . TRP A 1 397 ? -13.462 -5.143 26.946 1.00 93.44 397 TRP A O 1
ATOM 3004 N N . TYR A 1 398 ? -12.525 -6.094 25.133 1.00 91.12 398 TYR A N 1
ATOM 3005 C CA . TYR A 1 398 ? -13.048 -7.445 25.400 1.00 91.12 398 TYR A CA 1
ATOM 3006 C C . TYR A 1 398 ? -12.124 -8.355 26.232 1.00 91.12 398 TYR A C 1
ATOM 3008 O O . TYR A 1 398 ? -12.536 -9.463 26.576 1.00 91.12 398 TYR A O 1
ATOM 3016 N N . GLN A 1 399 ? -10.898 -7.936 26.561 1.00 87.56 399 GLN A N 1
ATOM 3017 C CA . GLN A 1 399 ? -9.955 -8.698 27.404 1.00 87.56 399 GLN A CA 1
ATOM 3018 C C . GLN A 1 399 ? -9.468 -7.930 28.643 1.00 87.56 399 GLN A C 1
ATOM 3020 O O . GLN A 1 399 ? -8.849 -8.542 29.511 1.00 87.56 399 GLN A O 1
ATOM 3025 N N . GLY A 1 400 ? -9.750 -6.628 28.754 1.00 83.62 400 GLY A N 1
ATOM 3026 C CA . GLY A 1 400 ? -9.129 -5.770 29.769 1.00 83.62 400 GLY A CA 1
ATOM 3027 C C . GLY A 1 400 ? -7.704 -5.363 29.374 1.00 83.62 400 GLY A C 1
ATOM 3028 O O . GLY A 1 400 ? -7.331 -5.439 28.212 1.00 83.62 400 GLY A O 1
ATOM 3029 N N . ASP A 1 401 ? -6.897 -4.879 30.310 1.00 74.31 401 ASP A N 1
ATOM 3030 C CA . ASP A 1 401 ? -5.477 -4.588 30.088 1.00 74.31 401 ASP A CA 1
ATOM 3031 C C . ASP A 1 401 ? -4.640 -5.886 30.048 1.00 74.31 401 ASP A C 1
ATOM 3033 O O . ASP A 1 401 ? -5.151 -6.979 30.283 1.00 74.31 401 ASP A O 1
ATOM 3037 N N . TRP A 1 402 ? -3.338 -5.795 29.777 1.00 62.59 402 TRP A N 1
ATOM 3038 C CA . TRP A 1 402 ? -2.435 -6.941 29.590 1.00 62.59 402 TRP A CA 1
ATOM 3039 C C . TRP A 1 402 ? -2.424 -7.944 30.766 1.00 62.59 402 TRP A C 1
ATOM 3041 O O . TRP A 1 402 ? -2.106 -9.120 30.588 1.00 62.59 402 TRP A O 1
ATOM 3051 N N . ASN A 1 403 ? -2.799 -7.495 31.970 1.00 68.12 403 ASN A N 1
ATOM 3052 C CA . ASN A 1 403 ? -2.924 -8.320 33.178 1.00 68.12 403 ASN A CA 1
ATOM 3053 C C . ASN A 1 403 ? -4.354 -8.830 33.442 1.00 68.12 403 ASN A C 1
ATOM 3055 O O . ASN A 1 403 ? -4.615 -9.344 34.528 1.00 68.12 403 ASN A O 1
ATOM 3059 N N . LEU A 1 404 ? -5.270 -8.692 32.476 1.00 67.69 404 LEU A N 1
ATOM 3060 C CA . LEU A 1 404 ? -6.703 -8.985 32.610 1.00 67.69 404 LEU A CA 1
ATOM 3061 C C . LEU A 1 404 ? -7.406 -8.111 33.667 1.00 67.69 404 LEU A C 1
ATOM 3063 O O . LEU A 1 404 ? -8.420 -8.502 34.240 1.00 67.69 404 LEU A O 1
ATOM 3067 N N . GLU A 1 405 ? -6.858 -6.927 33.947 1.00 74.19 405 GLU A N 1
ATOM 3068 C CA . GLU A 1 405 ? -7.503 -5.916 34.791 1.00 74.19 405 GLU A CA 1
ATOM 3069 C C . GLU A 1 405 ? -8.397 -5.007 33.935 1.00 74.19 405 GLU A C 1
ATOM 3071 O O . GLU A 1 405 ? -8.080 -4.783 32.767 1.00 74.19 405 GLU A O 1
ATOM 3076 N N . PRO A 1 406 ? -9.496 -4.439 34.463 1.00 78.19 406 PRO A N 1
ATOM 3077 C CA . PRO A 1 406 ? -10.324 -3.520 33.690 1.00 78.19 406 PRO A CA 1
ATOM 3078 C C . PRO A 1 406 ? -9.508 -2.324 33.183 1.00 78.19 406 PRO A C 1
ATOM 3080 O O . PRO A 1 406 ? -8.920 -1.580 33.966 1.00 78.19 406 PRO A O 1
ATOM 3083 N N . SER A 1 407 ? -9.489 -2.123 31.867 1.00 87.62 407 SER A N 1
ATOM 3084 C CA . SER A 1 407 ? -8.894 -0.945 31.238 1.00 87.62 407 SER A CA 1
ATOM 3085 C C . SER A 1 407 ? -9.918 0.192 31.204 1.00 87.62 407 SER A C 1
ATOM 3087 O O . SER A 1 407 ? -11.122 -0.031 31.333 1.00 87.62 407 SER A O 1
ATOM 3089 N N . LYS A 1 408 ? -9.484 1.436 30.955 1.00 89.44 408 LYS A N 1
ATOM 3090 C CA . LYS A 1 408 ? -10.440 2.536 30.698 1.00 89.44 408 LYS A CA 1
ATOM 3091 C C . LYS A 1 408 ? -11.369 2.226 29.522 1.00 89.44 408 LYS A C 1
ATOM 3093 O O . LYS A 1 408 ? -12.482 2.735 29.476 1.00 89.44 408 LYS A O 1
ATOM 3098 N N . VAL A 1 409 ? -10.896 1.420 28.575 1.00 92.50 409 VAL A N 1
ATOM 3099 C CA . VAL A 1 409 ? -11.654 1.026 27.394 1.00 92.50 409 VAL A CA 1
ATOM 3100 C C . VAL A 1 409 ? -12.699 -0.037 27.740 1.00 92.50 409 VAL A C 1
ATOM 3102 O O . VAL A 1 409 ? -13.853 0.137 27.360 1.00 92.50 409 VAL A O 1
ATOM 3105 N N . SER A 1 410 ? -12.357 -1.090 28.493 1.00 91.94 410 SER A N 1
ATOM 3106 C CA . SER A 1 410 ? -13.350 -2.084 28.940 1.00 91.94 410 SER A CA 1
ATOM 3107 C C . SER A 1 410 ? -14.357 -1.475 29.914 1.00 91.94 410 SER A C 1
ATOM 3109 O O . SER A 1 410 ? -15.549 -1.760 29.823 1.00 91.94 410 SER A O 1
ATOM 3111 N N . ALA A 1 411 ? -13.913 -0.546 30.766 1.00 92.88 411 ALA A N 1
ATOM 3112 C CA . ALA A 1 411 ? -14.767 0.170 31.708 1.00 92.88 411 ALA A CA 1
ATOM 3113 C C . ALA A 1 411 ? -15.853 1.026 31.041 1.00 92.88 411 ALA A C 1
ATOM 3115 O O . ALA A 1 411 ? -16.768 1.447 31.736 1.00 92.88 411 ALA A O 1
ATOM 3116 N N . LEU A 1 412 ? -15.794 1.278 29.724 1.00 95.19 412 LEU A N 1
ATOM 3117 C CA . LEU A 1 412 ? -16.894 1.915 28.993 1.00 95.19 412 LEU A CA 1
ATOM 3118 C C . LEU A 1 412 ? -18.189 1.090 29.034 1.00 95.19 412 LEU A C 1
ATOM 3120 O O . LEU A 1 412 ? -19.269 1.675 28.953 1.00 95.19 412 LEU A O 1
ATOM 3124 N N . GLY A 1 413 ? -18.096 -0.239 29.141 1.00 94.81 413 GLY A N 1
ATOM 3125 C CA . GLY A 1 413 ? -19.237 -1.138 28.975 1.00 94.81 413 GLY A CA 1
ATOM 3126 C C . GLY A 1 413 ? -19.626 -1.321 27.507 1.00 94.81 413 GLY A C 1
ATOM 3127 O O . GLY A 1 413 ? -18.777 -1.276 26.609 1.00 94.81 413 GLY A O 1
ATOM 3128 N N . VAL A 1 414 ? -20.914 -1.546 27.242 1.00 96.81 414 VAL A N 1
ATOM 3129 C CA . VAL A 1 414 ? -21.434 -1.680 25.866 1.00 96.81 414 VAL A CA 1
ATOM 3130 C C . VAL A 1 414 ? -21.923 -0.341 25.300 1.00 96.81 414 VAL A C 1
ATOM 3132 O O . VAL A 1 414 ? -22.274 0.561 26.066 1.00 96.81 414 VAL A O 1
ATOM 3135 N N . PRO A 1 415 ? -21.984 -0.169 23.964 1.00 97.62 415 PRO A N 1
ATOM 3136 C CA . PRO A 1 415 ? -22.589 1.021 23.383 1.00 97.62 415 PRO A CA 1
ATOM 3137 C C . PRO A 1 415 ? -24.074 1.121 23.755 1.00 97.62 415 PRO A C 1
ATOM 3139 O O . PRO A 1 415 ? -24.785 0.119 23.803 1.00 97.62 415 PRO A O 1
ATOM 3142 N N . VAL A 1 416 ? -24.554 2.345 23.967 1.00 96.88 416 VAL A N 1
ATOM 3143 C CA . VAL A 1 416 ? -25.966 2.639 24.291 1.00 96.88 416 VAL A CA 1
ATOM 3144 C C . VAL A 1 416 ? -26.629 3.569 23.273 1.00 96.88 416 VAL A C 1
ATOM 3146 O O . VAL A 1 416 ? -27.796 3.933 23.428 1.00 96.88 416 VAL A O 1
ATOM 3149 N N . ALA A 1 417 ? -25.897 3.964 22.229 1.00 96.94 417 ALA A N 1
ATOM 3150 C CA . ALA A 1 417 ? -26.401 4.780 21.135 1.00 96.94 417 ALA A CA 1
ATOM 3151 C C . ALA A 1 417 ? -25.640 4.523 19.826 1.00 96.94 417 ALA A C 1
ATOM 3153 O O . ALA A 1 417 ? -24.483 4.092 19.820 1.00 96.94 417 ALA A O 1
ATOM 3154 N N . GLU A 1 418 ? -26.286 4.874 18.712 1.00 95.75 418 GLU A N 1
ATOM 3155 C CA . GLU A 1 418 ? -25.639 4.920 17.401 1.00 95.75 418 GLU A CA 1
ATOM 3156 C C . GLU A 1 418 ? -24.475 5.912 17.392 1.00 95.75 418 GLU A C 1
ATOM 3158 O O . GLU A 1 418 ? -24.546 7.000 17.981 1.00 95.75 418 GLU A O 1
ATOM 3163 N N . ALA A 1 419 ? -23.415 5.541 16.681 1.00 94.06 419 ALA A N 1
ATOM 3164 C CA . ALA A 1 419 ? -22.277 6.413 16.466 1.00 94.06 419 ALA A CA 1
ATOM 3165 C C . ALA A 1 419 ? -22.666 7.633 15.609 1.00 94.06 419 ALA A C 1
ATOM 3167 O O . ALA A 1 419 ? -23.488 7.551 14.694 1.00 94.06 419 ALA A O 1
ATOM 3168 N N . LYS A 1 420 ? -22.053 8.782 15.896 1.00 96.12 420 LYS A N 1
ATOM 3169 C CA . LYS A 1 420 ? -22.246 10.039 15.164 1.00 96.12 420 LYS A CA 1
ATOM 3170 C C . LYS A 1 420 ? -20.926 10.518 14.592 1.00 96.12 420 LYS A C 1
ATOM 3172 O O . LYS A 1 420 ? -19.923 10.533 15.300 1.00 96.12 420 LYS A O 1
ATOM 3177 N N . ILE A 1 421 ? -20.953 10.967 13.343 1.00 91.94 421 ILE A N 1
ATOM 3178 C CA . ILE A 1 421 ? -19.796 11.579 12.689 1.00 91.94 421 ILE A CA 1
ATOM 3179 C C . ILE A 1 421 ? -19.833 13.088 12.938 1.00 91.94 421 ILE A C 1
ATOM 3181 O O . ILE A 1 421 ? -20.870 13.729 12.757 1.00 91.94 421 ILE A O 1
ATOM 3185 N N . VAL A 1 422 ? -18.701 13.643 13.357 1.00 91.00 422 VAL A N 1
ATOM 3186 C CA . VAL A 1 422 ? -18.488 15.069 13.609 1.00 91.00 422 VAL A CA 1
ATOM 3187 C C . VAL A 1 422 ? -17.262 15.516 12.819 1.00 91.00 422 VAL A C 1
ATOM 3189 O O . VAL A 1 422 ? -16.241 14.835 12.826 1.00 91.00 422 VAL A O 1
ATOM 3192 N N . GLU A 1 423 ? -17.352 16.654 12.134 1.00 87.00 423 GLU A N 1
ATOM 3193 C CA . GLU A 1 423 ? -16.215 17.251 11.429 1.00 87.00 423 GLU A CA 1
ATOM 3194 C C . GLU A 1 423 ? -15.641 18.420 12.235 1.00 87.00 423 GLU A C 1
ATOM 3196 O O . GLU A 1 423 ? -16.351 19.370 12.564 1.00 87.00 423 GLU A O 1
ATOM 3201 N N . GLU A 1 424 ? -14.345 18.360 12.539 1.00 80.31 424 GLU A N 1
ATOM 3202 C CA . GLU A 1 424 ? -13.622 19.390 13.287 1.00 80.31 424 GLU A CA 1
ATOM 3203 C C . GLU A 1 424 ? -12.259 19.633 12.635 1.00 80.31 424 GLU A C 1
ATOM 3205 O O . GLU A 1 424 ? -11.491 18.702 12.409 1.00 80.31 424 GLU A O 1
ATOM 3210 N N . GLY A 1 425 ? -11.946 20.885 12.285 1.00 73.31 425 GLY A N 1
ATOM 3211 C CA . GLY A 1 425 ? -10.649 21.221 11.680 1.00 73.31 425 GLY A CA 1
ATOM 3212 C C . GLY A 1 425 ? -10.367 20.543 10.330 1.00 73.31 425 GLY A C 1
ATOM 3213 O O . GLY A 1 425 ? -9.209 20.433 9.944 1.00 73.31 425 GLY A O 1
ATOM 3214 N N . GLY A 1 426 ? -11.404 20.085 9.617 1.00 73.06 426 GLY A N 1
ATOM 3215 C CA . GLY A 1 426 ? -11.267 19.323 8.368 1.00 73.06 426 GLY A CA 1
ATOM 3216 C C . GLY A 1 426 ? -11.013 17.823 8.562 1.00 73.06 426 GLY A C 1
ATOM 3217 O O . GLY A 1 426 ? -10.850 17.115 7.574 1.00 73.06 426 GLY A O 1
ATOM 3218 N N . LEU A 1 427 ? -11.007 17.338 9.807 1.00 73.62 427 LEU A N 1
ATOM 3219 C CA . LEU A 1 427 ? -10.901 15.923 10.155 1.00 73.62 427 LEU A CA 1
ATOM 3220 C C . LEU A 1 427 ? -12.269 15.365 10.559 1.00 73.62 427 LEU A C 1
ATOM 3222 O O . LEU A 1 427 ? -13.096 16.077 11.134 1.00 73.62 427 LEU A O 1
ATOM 3226 N N . LYS A 1 428 ? -12.499 14.081 10.270 1.00 80.75 428 LYS A N 1
ATOM 3227 C CA . LYS A 1 428 ? -13.721 13.360 10.646 1.00 80.75 428 LYS A CA 1
ATOM 3228 C C . LYS A 1 428 ? -13.493 12.567 11.922 1.00 80.75 428 LYS A C 1
ATOM 3230 O O . LYS A 1 428 ? -12.604 11.725 11.984 1.00 80.75 428 LYS A O 1
ATOM 3235 N N . TYR A 1 429 ? -14.341 12.796 12.910 1.00 85.94 429 TYR A N 1
ATOM 3236 C CA . TYR A 1 429 ? -14.351 12.063 14.164 1.00 85.94 429 TYR A CA 1
ATOM 3237 C C . TYR A 1 429 ? -15.644 11.270 14.301 1.00 85.94 429 TYR A C 1
ATOM 3239 O O . TYR A 1 429 ? -16.729 11.783 14.035 1.00 85.94 429 TYR A O 1
ATOM 3247 N N . GLN A 1 430 ? -15.542 10.039 14.781 1.00 90.56 430 GLN A N 1
ATOM 3248 C CA . GLN A 1 430 ? -16.675 9.282 15.280 1.00 90.56 430 GLN A CA 1
ATOM 3249 C C . GLN A 1 430 ? -16.822 9.528 16.780 1.00 90.56 430 GLN A C 1
ATOM 3251 O O . GLN A 1 430 ? -15.860 9.428 17.534 1.00 90.56 430 GLN A O 1
ATOM 3256 N N . THR A 1 431 ? -18.040 9.811 17.224 1.00 96.38 431 THR A N 1
ATOM 3257 C CA . THR A 1 431 ? -18.401 9.872 18.642 1.00 96.38 431 THR A CA 1
ATOM 3258 C C . THR A 1 431 ? -19.458 8.822 18.942 1.00 96.38 431 THR A C 1
ATOM 3260 O O . THR A 1 431 ? -20.378 8.625 18.147 1.00 96.38 431 THR A O 1
ATOM 3263 N N . GLN A 1 432 ? -19.347 8.132 20.074 1.00 97.88 432 GLN A N 1
ATOM 3264 C CA . GLN A 1 432 ? -20.320 7.115 20.477 1.00 97.88 432 GLN A CA 1
ATOM 3265 C C . GLN A 1 432 ? -20.460 7.082 21.998 1.00 97.88 432 GLN A C 1
ATOM 3267 O O . GLN A 1 432 ? -19.480 7.263 22.720 1.00 97.88 432 GLN A O 1
ATOM 3272 N N . GLN A 1 433 ? -21.695 6.898 22.471 1.00 98.06 433 GLN A N 1
ATOM 3273 C CA . GLN A 1 433 ? -22.012 6.772 23.893 1.00 98.06 433 GLN A CA 1
ATOM 3274 C C . GLN A 1 433 ? -22.049 5.300 24.291 1.00 98.06 433 GLN A C 1
ATOM 3276 O O . GLN A 1 433 ? -22.624 4.474 23.577 1.00 98.06 433 GLN A O 1
ATOM 3281 N N . PHE A 1 434 ? -21.472 5.018 25.449 1.00 97.25 434 PHE A N 1
ATOM 3282 C CA . PHE A 1 434 ? -21.430 3.722 26.109 1.00 97.25 434 PHE A CA 1
ATOM 3283 C C . PHE A 1 434 ? -22.060 3.843 27.503 1.00 97.25 434 PHE A C 1
ATOM 3285 O O . PHE A 1 434 ? -22.354 4.953 27.950 1.00 97.25 434 PHE A O 1
ATOM 3292 N N . GLU A 1 435 ? -22.301 2.718 28.177 1.00 95.56 435 GLU A N 1
ATOM 3293 C CA . GLU A 1 435 ? -22.914 2.677 29.517 1.00 95.56 435 GLU A CA 1
ATOM 3294 C C . GLU A 1 435 ? -22.229 3.640 30.497 1.00 95.56 435 GLU A C 1
ATOM 3296 O O . GLU A 1 435 ? -22.891 4.395 31.212 1.00 95.56 435 GLU A O 1
ATOM 3301 N N . HIS A 1 436 ? -20.897 3.677 30.446 1.00 95.75 436 HIS A N 1
ATOM 3302 C CA . HIS A 1 436 ? -20.069 4.324 31.459 1.00 95.75 436 HIS A CA 1
ATOM 3303 C C . HIS A 1 436 ? -19.200 5.461 30.931 1.00 95.75 436 HIS A C 1
ATOM 3305 O O . HIS A 1 436 ? -18.278 5.932 31.600 1.00 95.75 436 HIS A O 1
ATOM 3311 N N . GLY A 1 437 ? -19.487 5.940 29.725 1.00 96.44 437 GLY A N 1
ATOM 3312 C CA . GLY A 1 437 ? -18.706 7.002 29.120 1.00 96.44 437 GLY A CA 1
ATOM 3313 C C . GLY A 1 437 ? -18.953 7.166 27.634 1.00 96.44 437 GLY A C 1
ATOM 3314 O O . GLY A 1 437 ? -19.985 6.788 27.085 1.00 96.44 437 GLY A O 1
ATOM 3315 N N . SER A 1 438 ? -17.983 7.767 26.966 1.00 97.38 438 SER A N 1
ATOM 3316 C CA . SER A 1 438 ? -18.049 8.015 25.537 1.00 97.38 438 SER A CA 1
ATOM 3317 C C . SER A 1 438 ? -16.673 8.025 24.911 1.00 97.38 438 SER A C 1
ATOM 3319 O O . SER A 1 438 ? -15.663 8.205 25.595 1.00 97.38 438 SER A O 1
ATOM 3321 N N . ILE A 1 439 ? -16.669 7.875 23.594 1.00 96.69 439 ILE A N 1
ATOM 3322 C CA . ILE A 1 439 ? -15.467 7.968 22.781 1.00 96.69 439 ILE A CA 1
ATOM 3323 C C . ILE A 1 439 ? -15.540 9.140 21.817 1.00 96.69 439 ILE A C 1
ATOM 3325 O O . ILE A 1 439 ? -16.626 9.524 21.365 1.00 96.69 439 ILE A O 1
ATOM 3329 N N . LYS A 1 440 ? -14.363 9.654 21.465 1.00 93.44 440 LYS A N 1
ATOM 3330 C CA . LYS A 1 440 ? -14.123 10.461 20.272 1.00 93.44 440 LYS A CA 1
ATOM 3331 C C . LYS A 1 440 ? -12.931 9.869 19.525 1.00 93.44 440 LYS A C 1
ATOM 3333 O O . LYS A 1 440 ? -11.800 9.919 19.992 1.00 93.44 440 LYS A O 1
ATOM 3338 N N . TRP A 1 441 ? -13.194 9.278 18.370 1.00 89.19 441 TRP A N 1
ATOM 3339 C CA . TRP A 1 441 ? -12.217 8.554 17.568 1.00 89.19 441 TRP A CA 1
ATOM 3340 C C . TRP A 1 441 ? -11.965 9.284 16.254 1.00 89.19 441 TRP A C 1
ATOM 3342 O O . TRP A 1 441 ? -12.914 9.583 15.534 1.00 89.19 441 TRP A O 1
ATOM 3352 N N . LEU A 1 442 ? -10.706 9.581 15.932 1.00 81.00 442 LEU A N 1
ATOM 3353 C CA . LEU A 1 442 ? -10.337 10.105 14.617 1.00 81.00 442 LEU A CA 1
ATOM 3354 C C . LEU A 1 442 ? -10.509 8.994 13.576 1.00 81.00 442 LEU A C 1
ATOM 3356 O O . LEU A 1 442 ? -9.800 7.991 13.624 1.00 81.00 442 LEU A O 1
ATOM 3360 N N . MET A 1 443 ? -11.439 9.180 12.641 1.00 76.81 443 MET A N 1
ATOM 3361 C CA . MET A 1 443 ? -11.670 8.212 11.575 1.00 76.81 443 MET A CA 1
ATOM 3362 C C . MET A 1 443 ? -10.494 8.257 10.586 1.00 76.81 443 MET A C 1
ATOM 3364 O O . MET A 1 443 ? -10.118 9.353 10.158 1.00 76.81 443 MET A O 1
ATOM 3368 N N . PRO A 1 444 ? -9.922 7.104 10.201 1.00 66.25 444 PRO A N 1
ATOM 3369 C CA . PRO A 1 444 ? -8.905 7.036 9.162 1.00 66.25 444 PRO A CA 1
ATOM 3370 C C . PRO A 1 444 ? -9.414 7.672 7.860 1.00 66.25 444 PRO A C 1
ATOM 3372 O O . PRO A 1 444 ? -10.533 7.397 7.428 1.00 66.25 444 PRO A O 1
ATOM 3375 N N . ASP A 1 445 ? -8.598 8.531 7.245 1.00 56.62 445 ASP A N 1
ATOM 3376 C CA . ASP A 1 445 ? -8.785 8.964 5.857 1.00 56.62 445 ASP A CA 1
ATOM 3377 C C . ASP A 1 445 ? -7.905 8.086 4.956 1.00 56.62 445 ASP A C 1
ATOM 3379 O O . ASP A 1 445 ? -6.812 7.676 5.348 1.00 56.62 445 ASP A O 1
ATOM 3383 N N . SER A 1 446 ? -8.359 7.870 3.723 1.00 47.44 446 SER A N 1
ATOM 3384 C CA . SER A 1 446 ? -7.718 7.168 2.597 1.00 47.44 446 SER A CA 1
ATOM 3385 C C . SER A 1 446 ? -6.262 7.569 2.285 1.00 47.44 446 SER A C 1
ATOM 3387 O O . SER A 1 446 ? -5.623 7.002 1.398 1.00 47.44 446 SER A O 1
ATOM 3389 N N . LYS A 1 447 ? -5.717 8.569 2.985 1.00 38.41 447 LYS A N 1
ATOM 3390 C CA . LYS A 1 447 ? -4.338 9.046 2.894 1.00 38.41 447 LYS A CA 1
ATOM 3391 C C . LYS A 1 447 ? -3.700 9.051 4.289 1.00 38.41 447 LYS A C 1
ATOM 3393 O O . LYS A 1 447 ? -3.776 10.049 4.993 1.00 38.41 447 LYS A O 1
ATOM 3398 N N . LEU A 1 448 ? -3.078 7.922 4.638 1.00 34.66 448 LEU A N 1
ATOM 3399 C CA . LEU A 1 448 ? -1.970 7.726 5.595 1.00 34.66 448 LEU A CA 1
ATOM 3400 C C . LEU A 1 448 ? -1.781 8.751 6.725 1.00 34.66 448 LEU A C 1
ATOM 3402 O O . LEU A 1 448 ? -1.254 9.820 6.429 1.00 34.66 448 LEU A O 1
ATOM 3406 N N . VAL A 1 449 ? -1.973 8.383 8.007 1.00 40.25 449 VAL A N 1
ATOM 3407 C CA . VAL A 1 449 ? -1.243 9.024 9.132 1.00 40.25 449 VAL A CA 1
ATOM 3408 C C . VAL A 1 449 ? -1.184 8.156 10.416 1.00 40.25 449 VAL A C 1
ATOM 3410 O O . VAL A 1 449 ? -2.216 7.851 10.964 1.00 40.25 449 VAL A O 1
ATOM 3413 N N . ASN A 1 450 ? 0.006 7.895 10.979 1.00 41.34 450 ASN A N 1
ATOM 3414 C CA . ASN A 1 450 ? 0.317 7.630 12.412 1.00 41.34 450 ASN A CA 1
ATOM 3415 C C . ASN A 1 450 ? -0.462 6.520 13.205 1.00 41.34 450 ASN A C 1
ATOM 3417 O O . ASN A 1 450 ? -1.675 6.602 13.371 1.00 41.34 450 ASN A O 1
ATOM 3421 N N . PRO A 1 451 ? 0.231 5.539 13.831 1.00 43.66 451 PRO A N 1
ATOM 3422 C CA . PRO A 1 451 ? -0.377 4.426 14.584 1.00 43.66 451 PRO A CA 1
ATOM 3423 C C . PRO A 1 451 ? -1.263 4.785 15.795 1.00 43.66 451 PRO A C 1
ATOM 3425 O O . PRO A 1 451 ? -2.015 3.929 16.257 1.00 43.66 451 PRO A O 1
ATOM 3428 N N . THR A 1 452 ? -1.243 6.009 16.329 1.00 52.25 452 THR A N 1
ATOM 3429 C CA . THR A 1 452 ? -2.065 6.362 17.506 1.00 52.25 452 THR A CA 1
ATOM 3430 C C . THR A 1 452 ? -3.506 6.754 17.144 1.00 52.25 452 THR A C 1
ATOM 3432 O O . THR A 1 452 ? -3.974 7.821 17.535 1.00 52.25 452 THR A O 1
ATOM 3435 N N . TYR A 1 453 ? -4.238 5.898 16.418 1.00 61.06 453 TYR A N 1
ATOM 3436 C CA . TYR A 1 453 ? -5.697 6.019 16.203 1.00 61.06 453 TYR A CA 1
ATOM 3437 C C . TYR A 1 453 ? -6.508 5.473 17.386 1.00 61.06 453 TYR A C 1
ATOM 3439 O O . TYR A 1 453 ? -7.584 4.888 17.219 1.00 61.06 453 TYR A O 1
ATOM 3447 N N . GLU A 1 454 ? -5.970 5.625 18.588 1.00 77.25 454 GLU A N 1
ATOM 3448 C CA . GLU A 1 454 ? -6.710 5.368 19.807 1.00 77.25 454 GLU A CA 1
ATOM 3449 C C . GLU A 1 454 ? -7.827 6.404 19.928 1.00 77.25 454 GLU A C 1
ATOM 3451 O O . GLU A 1 454 ? -7.640 7.594 19.666 1.00 77.25 454 GLU A O 1
ATOM 3456 N N . ALA A 1 455 ? -9.020 5.950 20.286 1.00 86.56 455 ALA A N 1
ATOM 3457 C CA . ALA A 1 455 ? -10.091 6.854 20.629 1.00 86.56 455 ALA A CA 1
ATOM 3458 C C . ALA A 1 455 ? -9.764 7.565 21.942 1.00 86.56 455 ALA A C 1
ATOM 3460 O O . ALA A 1 455 ? -9.284 6.953 22.901 1.00 86.56 455 ALA A O 1
ATOM 3461 N N . GLU A 1 456 ? -10.091 8.851 22.000 1.00 91.75 456 GLU A N 1
ATOM 3462 C CA . GLU A 1 456 ? -10.138 9.588 23.252 1.00 91.75 456 GLU A CA 1
ATOM 3463 C C . GLU A 1 456 ? -11.302 9.044 24.084 1.00 91.75 456 GLU A C 1
ATOM 3465 O O . GLU A 1 456 ? -12.466 9.127 23.679 1.00 91.75 456 GLU A O 1
ATOM 3470 N N . ILE A 1 457 ? -10.981 8.477 25.247 1.00 94.00 457 ILE A N 1
ATOM 3471 C CA . ILE A 1 457 ? -11.956 7.879 26.160 1.00 94.00 457 ILE A CA 1
ATOM 3472 C C . ILE A 1 457 ? -12.328 8.893 27.240 1.00 94.00 457 ILE A C 1
ATOM 3474 O O . ILE A 1 457 ? -11.463 9.394 27.960 1.00 94.00 457 ILE A O 1
ATOM 3478 N N . THR A 1 458 ? -13.623 9.165 27.390 1.00 95.62 458 THR A N 1
ATOM 3479 C CA . THR A 1 458 ? -14.165 9.984 28.482 1.00 95.62 458 THR A CA 1
ATOM 3480 C C . THR A 1 458 ? -15.101 9.137 29.333 1.00 95.62 458 THR A C 1
ATOM 3482 O O . THR A 1 458 ? -16.202 8.814 28.891 1.00 95.62 458 THR A O 1
ATOM 3485 N N . LEU A 1 459 ? -14.677 8.795 30.550 1.00 94.38 459 LEU A N 1
ATOM 3486 C CA . LEU A 1 459 ? -15.493 8.057 31.516 1.00 94.38 459 LEU A CA 1
ATOM 3487 C C . LEU A 1 459 ? -16.436 8.992 32.285 1.00 94.38 459 LEU A C 1
ATOM 3489 O O . LEU A 1 459 ? -16.120 10.158 32.537 1.00 94.38 459 LEU A O 1
ATOM 3493 N N . ASN A 1 460 ? -17.596 8.471 32.678 1.00 94.06 460 ASN A N 1
ATOM 3494 C CA . ASN A 1 460 ? -18.485 9.144 33.617 1.00 94.06 460 ASN A CA 1
ATOM 3495 C C . ASN A 1 460 ? -17.851 9.171 35.036 1.00 94.06 460 ASN A C 1
ATOM 3497 O O . ASN A 1 460 ? -16.875 8.464 35.293 1.00 94.06 460 ASN A O 1
ATOM 3501 N N . PRO A 1 461 ? -18.362 9.983 35.983 1.00 92.12 461 PRO A N 1
ATOM 3502 C CA . PRO A 1 461 ? -17.757 10.095 37.314 1.00 92.12 461 PRO A CA 1
ATOM 3503 C C . PRO A 1 461 ? -17.683 8.782 38.106 1.00 92.12 461 PRO A C 1
ATOM 3505 O O . PRO A 1 461 ? -16.764 8.616 38.903 1.00 92.12 461 PRO A O 1
ATOM 3508 N N . GLU A 1 462 ? -18.633 7.869 37.896 1.00 87.12 462 GLU A N 1
ATOM 3509 C CA . GLU A 1 462 ? -18.685 6.564 38.562 1.00 87.12 462 GLU A CA 1
ATOM 3510 C C . GLU A 1 462 ? -17.546 5.658 38.085 1.00 87.12 462 GLU A C 1
ATOM 3512 O O . GLU A 1 462 ? -16.723 5.221 38.887 1.00 87.12 462 GLU A O 1
ATOM 3517 N N . ALA A 1 463 ? -17.418 5.477 36.773 1.00 88.19 463 ALA A N 1
ATOM 3518 C CA . ALA A 1 463 ? -16.341 4.709 36.166 1.00 88.19 463 ALA A CA 1
ATOM 3519 C C . ALA A 1 463 ? -14.970 5.358 36.379 1.00 88.19 463 ALA A C 1
ATOM 3521 O O . ALA A 1 463 ? -13.979 4.676 36.630 1.00 88.19 463 ALA A O 1
ATOM 3522 N N . GLN A 1 464 ? -14.895 6.691 36.351 1.00 88.19 464 GLN A N 1
ATOM 3523 C CA . GLN A 1 464 ? -13.660 7.416 36.637 1.00 88.19 464 GLN A CA 1
ATOM 3524 C C . GLN A 1 464 ? -13.188 7.198 38.081 1.00 88.19 464 GLN A C 1
ATOM 3526 O O . GLN A 1 464 ? -11.981 7.179 38.329 1.00 88.19 464 GLN A O 1
ATOM 3531 N N . ALA A 1 465 ? -14.113 7.026 39.033 1.00 85.81 465 ALA A N 1
ATOM 3532 C CA . ALA A 1 465 ? -13.766 6.793 40.428 1.00 85.81 465 ALA A CA 1
ATOM 3533 C C . ALA A 1 465 ? -12.981 5.492 40.619 1.00 85.81 465 ALA A C 1
ATOM 3535 O O . ALA A 1 465 ? -12.163 5.452 41.528 1.00 85.81 465 ALA A O 1
ATOM 3536 N N . PHE A 1 466 ? -13.162 4.481 39.764 1.00 81.81 466 PHE A N 1
ATOM 3537 C CA . PHE A 1 466 ? -12.418 3.218 39.824 1.00 81.81 466 PHE A CA 1
ATOM 3538 C C . PHE A 1 466 ? -10.910 3.385 39.557 1.00 81.81 466 PHE A C 1
ATOM 3540 O O . PHE A 1 466 ? -10.097 2.687 40.151 1.00 81.81 466 PHE A O 1
ATOM 3547 N N . PHE A 1 467 ? -10.516 4.348 38.719 1.00 80.19 467 PHE A N 1
ATOM 3548 C CA . PHE A 1 467 ? -9.123 4.515 38.277 1.00 80.19 467 PHE A CA 1
ATOM 3549 C C . PHE A 1 467 ? -8.308 5.537 39.084 1.00 80.19 467 PHE A C 1
ATOM 3551 O O . PHE A 1 467 ? -7.147 5.783 38.766 1.00 80.19 467 PHE A O 1
ATOM 3558 N N . ASN A 1 468 ? -8.901 6.175 40.095 1.00 73.81 468 ASN A N 1
ATOM 3559 C CA . ASN A 1 468 ? -8.275 7.266 40.854 1.00 73.81 468 ASN A CA 1
ATOM 3560 C C . ASN A 1 468 ? -7.654 6.811 42.198 1.00 73.81 468 ASN A C 1
ATOM 3562 O O . ASN A 1 468 ? -7.607 7.613 43.134 1.00 73.81 468 ASN A O 1
ATOM 3566 N N . TRP A 1 469 ? -7.259 5.539 42.325 1.00 52.16 469 TRP A N 1
ATOM 3567 C CA . TRP A 1 469 ? -6.878 4.908 43.599 1.00 52.16 469 TRP A CA 1
ATOM 3568 C C . TRP A 1 469 ? -5.365 4.878 43.802 1.00 52.16 469 TRP A C 1
ATOM 3570 O O . TRP A 1 469 ? -4.643 4.564 42.828 1.00 52.16 469 TRP A O 1
#

Sequence (469 aa):
MMKFSSNKWGVSLLSATALVALLPSVAQAAPTPSVYMNPNAGITKLWKTDPAKYGQPLSPEKCVKGKGCEQIFEKSVITWGSSTGVKAITGADRAQAYEKAGGIGVVGALEGDAWNNTYCGPSVTTFDGKTRHLVVVGGTKATAGSSIDLNSVEGKKWLQTRGTAKACFDAKPAADNEAATKAKVLDMVHKSFDSTVTAEDIIVTDGRYYAVAVGYKGRVFLYDQQIGNSGILEGPVYTEYIKNPSYYGGLIISFSPDGGDSDMGYVSIFGESAVNEFALQAYGERSVSVQHSQYVVNADGTKTWQPVEDYVIDHEVPYTPLDINSIDWSKASYSDMPGLPGEEGGALFVTDARAMYIIKANADHTPVTGAKAYRSEWLGYQESIVGRGSWTQAQQWYQGDWNLEPSKVSALGVPVAEAKIVEEGGLKYQTQQFEHGSIKWLMPDSKLVNPTYEAEITLNPEAQAFFNW